Protein 4U49 (pdb70)

B-factor: mean 25.65, std 9.22, range [10.42, 62.96]

CATH classification: 2.60.40.10 (+1 more: 2.160.20.10)

InterPro domains:
  IPR004898 Pectate lyase PlyH/PlyE-like [PF03211] (116-321)
  IPR004898 Pectate lyase PlyH/PlyE-like [PTHR33407] (98-344)
  IPR011050 Pectin lyase fold/virulence factor [SSF51126] (121-302)
  IPR012334 Pectin lyase fold [G3DSA:2.160.20.10] (122-346)
  IPR013783 Immunoglobulin-like fold [G3DSA:2.60.40.10] (22-119)

Solvent-accessible surface area: 26538 Å² total; per-residue (Å²): 125,109,5,47,3,7,17,10,83,55,56,155,10,6,2,0,0,1,10,23,92,11,51,116,25,88,83,0,7,0,58,18,18,114,142,61,44,77,86,49,18,111,30,72,41,65,13,36,4,40,33,3,113,111,19,72,108,172,40,101,28,124,0,67,1,17,0,17,9,40,114,125,56,87,38,145,9,61,40,8,27,27,29,129,154,145,37,29,106,61,8,123,43,37,20,71,0,107,105,94,84,4,60,0,26,22,62,69,22,25,74,74,53,72,64,97,71,112,165,19,80,34,0,0,15,0,37,67,3,14,0,38,3,0,40,1,25,79,153,2,3,1,3,0,0,33,0,118,47,29,83,1,95,1,22,0,1,0,3,37,30,14,29,28,2,0,0,8,0,85,8,135,24,0,6,1,18,0,0,0,0,7,6,73,72,191,109,66,93,46,55,2,3,34,8,61,29,68,66,2,52,1,32,0,42,4,14,1,2,2,0,2,74,5,6,53,4,3,54,1,25,7,74,33,102,102,16,8,9,12,4,39,0,9,0,60,7,4,5,3,18,13,84,17,104,13,0,1,4,0,0,74,34,29,29,0,36,0,41,2,45,51,2,52,2,118,39,25,126,96,33,146,12,26,0,0,14,4,20,41,4,22,56,136,76,150,63,164,26,78,124,96,20,49,58,29,97,44,134,3,0,68,2,30,134,76,39,7,121,84,112,83,92,2,41,3,7,13,10,78,66,61,127,8,6,2,0,0,0,6,27,53,14,17,71,27,96,85,0,4,0,49,27,4,106,51,75,52,96,107,52,24,99,86,47,16,112,30,81,41,67,22,38,4,38,39,4,118,110,18,77,75,168,45,71,21,63,0,4,0,8,0,7,14,52,119,117,58,85,45,69,9,58,49,8,42,5,48,138,137,154,35,28,111,59,2,127,43,40,20,91,0,106,40,95,87,5,58,0,34,20,64,70,19,28,65,79,30,48,66,106,102,72,152,21,86,25,0,0,15,0,36,34,3,12,0,44,2,0,40,1,26,74,153,1,2,2,3,0,0,26,0,115,50,16,71,1,59,0,26,0,0,0,4,39,7,5,10,28,5,0,0,3,0,64,9,127,39,0,10,0,13,0,0,0,0,0,10,21,78,128,21,49,23,36,78,26,83,32,2,0,23,0,38,25,99,110,2,50,0,32,0,45,4,30,1,2,1,0,2,66,6,2,66,1,2,26,0,17,11,76,29,89,111,16,6,20,42,1,35,1,12,0,59,21,3,8,1,18,12,86,15,98,11,0,1,4,0,0,92,78,52,38,0,55,0,38,2,119,74,0,90,3,128,60,24,136,97,36,138,13,32,0,0,13,5,26,42,4,21,59,125,78,152,58,166,27,82,119,101,20,49,62,28,94,49,190,14,0,122,4,37,130,78,41,5,106,77,95

Radius of gyration: 27.12 Å; Cα contacts (8 Å, |Δi|>4): 1982; chains: 2; bounding box: 49×63×82 Å

Sequence (629 aa):
DDTMLMLLKKDNATYLSWSTDAGNVVRQDVYRSTAGSEKIAELNSSDRTFTDLTANPQSDYWYWVDTVSGNNSVLKSNAASTAPAAASPECKAGAVIKDKTVDCGGITLGLSCSGDSDKQPPVITLENATIKNLRISEKGGSDGIHCKSGNCRIENVIWEDICEDAATNLGKTMTIVGGVAHNTTNGKPDKVLQQNAKNSHTIVQGNFTLTGQHGKLWRSCGDCTNNGGPRNLTIISATVNGTIDSIAGVNRNFGDVAEIRDLRIKGYKEGKPPVCEEFNGVEKGKGKSDKYGEFWDTKNCKVSRSNVKPLDDTMLMLLKKDNATYLSWSTDAGNVVRQDVYRSTSSAQAGSEKIAELNSSDRTFTDLTANPQSDYWYWVDTVSGNNSVLKSNAASTAPAAASPECKAGAVIKDKTVDCGGITLGLSCSGDSDKQPPVITLENATIKNLRISEKGGSDGIHCKSGNCRIENVIWEDICEDAATNLGKTMTIVGGVAHNTTNGPGGKPDKVLQQNAKNSHTIVQGNFTLTGQHGKLWRSCGDCTNNGGPRNLTIISATVNGTIDSIAGVNRNFGDVAEIRDLRIKGYKEGKPPVCEEFNGVEKGKGKSDKYGEFWDTKNCKVSRSNVKPL

Secondary structure (DSSP, 8-state):
--EEEEEEEETTEEEEEEEE--SSEEEEEEEEE---EEEEEEE-SS--EEEE-SS-TTS--EEEEEEEETT--EEE---EESS-----TT--TTEEEESSEEE-TT-EE------SSSPPPPSEEEES-EEEEEEE-SS--TT-EEEEESEEEEEEEEESS-SS-SEEE-SSEEEEES-EEEE----PPPBSEE---SSEEEEEETTEEEEEE-SEEEE--SS-TT----EEEEESSEEEEEE-SEEEEEEGGGT--EEES-EEETT-BTTBS--EEEE----TTS----EEEE-SSSSSEE--GGGEE--/--EEEEEEEETTEEEEEEEE--SSEEEEEEEEESSS-GGG-EEEEEE-SS--EEEE-SS-TTS--EEEEEEEETT--EEE---EE-------TT--TTEEEESSEEE-TT-EE-----SS-SPPPPSEEEES-EEEEEEE-TT--TT-EEEEES-EEEEEEEESS-SS-SEEE-SSEEEEES-EEEE-SSSTTSS--EEEEE-STTEEEEEETTEEEEEEEEEEEEE-SS-TT----EEEEESSEEEEEEEEEEEEEEGGGT--EEES-EEETT-BTTBS--EEEE----TTS----EEEE-SSSSSEE--GGGEEE-

Foldseek 3Di:
DAKAWEWDDDPQKIKIFIDDPDPAWAKKWKWKAPVRIDTDDIDGRAAGMDIGNPDDSVDKMWMWMWTAHPVRDIHIHDIYIPDDDDFDPQQAFLGEEEDEEGERRQEEFFAAADLDQDQWGERYEYELYEYENYEYDQGGQRAAYEDQEDEYEYGAYEDPEHHNENYEYQYQEYEYAAYEYEYECDPDFFEHYHYAHANHEYEYTSAHEYEYEHEEDEEQDQEEAVGAHQYEYEYQHYEYHYAYQEYYEGEPVRQHAYAFAAYEYEPDDDVRPQYYWYWHHDYHPPDGIGTPGGDDCDSRYNHHPVNYYYD/DAKAWEWDQDPLKIKIFIDDPDPAFAKKWKWKALDQDSVRIDTDDIDGQQAGMDIGNPDDSVGKMKMWMWTQHPVRDIDIHHIYIPPPPCFDPQQAFLGEEEDEEGEGSQDEYFAAADLDQDQWGERYEYELYEYERYEYDQGGQTAAYEDQEHEYEYGAYEDNEHARENYEYNYAEYEYGAYEYEYECPGGRHGAAEHYHYEHANHEYEYTNAHEYEYEHEEHEEHDQAEAVGAYAYEYEYQHYEYHYAYQEYYEGAPVRQYAYAFAAYEYAPDDDVRPQYYWYWHHYYHPPDGTGTPGGDDCDSRYNHHPVRYYYD

Organism: Pectobacterium carotovorum (NCBI:txid554)

Structure (mmCIF, N/CA/C/O backbone):
data_4U49
#
_entry.id   4U49
#
_cell.length_a   48.600
_cell.length_b   72.000
_cell.length_c   83.700
_cell.angle_alpha   90.00
_cell.angle_beta   101.30
_cell.angle_gamma   90.00
#
_symmetry.space_group_name_H-M   'P 1 21 1'
#
loop_
_entity.id
_entity.type
_entity.pdbx_description
1 polymer 'Pectate lyase'
2 non-polymer 'CALCIUM ION'
3 water water
#
loop_
_atom_site.group_PDB
_atom_site.id
_atom_site.type_symbol
_atom_site.label_atom_id
_atom_site.label_alt_id
_atom_site.label_comp_id
_atom_site.label_asym_id
_atom_site.label_entity_id
_atom_site.label_seq_id
_atom_site.pdbx_PDB_ins_code
_atom_site.Cartn_x
_atom_site.Cartn_y
_atom_site.Cartn_z
_atom_site.occupancy
_atom_site.B_iso_or_equiv
_atom_site.auth_seq_id
_atom_site.auth_comp_id
_atom_site.auth_asym_id
_atom_site.auth_atom_id
_atom_site.pdbx_PDB_model_num
ATOM 1 N N . ASP A 1 22 ? -3.072 1.379 -13.593 1.00 31.54 22 ASP A N 1
ATOM 2 C CA . ASP A 1 22 ? -1.928 2.180 -13.173 1.00 32.53 22 ASP A CA 1
ATOM 3 C C . ASP A 1 22 ? -1.086 2.622 -14.362 1.00 31.04 22 ASP A C 1
ATOM 4 O O . ASP A 1 22 ? -1.024 1.937 -15.383 1.00 34.23 22 ASP A O 1
ATOM 9 N N . ASP A 1 23 ? -0.433 3.769 -14.220 1.00 30.79 23 ASP A N 1
ATOM 10 C CA . ASP A 1 23 ? 0.489 4.253 -15.238 1.00 26.18 23 ASP A CA 1
ATOM 11 C C . ASP A 1 23 ? 1.671 4.971 -14.600 1.00 21.86 23 ASP A C 1
ATOM 12 O O . ASP A 1 23 ? 1.545 5.596 -13.548 1.00 24.38 23 ASP A O 1
ATOM 17 N N . THR A 1 24 ? 2.823 4.867 -15.247 1.00 19.69 24 THR A N 1
ATOM 18 C CA . THR A 1 24 ? 3.981 5.660 -14.874 1.00 18.16 24 THR A CA 1
ATOM 19 C C . THR A 1 24 ? 4.328 6.562 -16.046 1.00 17.42 24 THR A C 1
ATOM 20 O O . THR A 1 24 ? 4.520 6.085 -17.165 1.00 16.68 24 THR A O 1
ATOM 24 N N . MET A 1 25 ? 4.377 7.866 -15.793 1.00 14.47 25 MET A N 1
ATOM 25 C CA . MET A 1 25 ? 4.732 8.832 -16.823 1.00 14.92 25 MET A CA 1
ATOM 26 C C . MET A 1 25 ? 6.194 9.218 -16.706 1.00 16.59 25 MET A C 1
ATOM 27 O O . MET A 1 25 ? 6.603 9.833 -15.722 1.00 16.87 25 MET A O 1
ATOM 32 N N . LEU A 1 26 ? 6.975 8.854 -17.717 1.00 16.23 26 LEU A N 1
ATOM 33 C CA . LEU A 1 26 ? 8.399 9.161 -17.751 1.00 14.03 26 LEU A CA 1
ATOM 34 C C . LEU A 1 26 ? 8.695 10.317 -18.701 1.00 16.25 26 LEU A C 1
ATOM 35 O O . LEU A 1 26 ? 8.233 10.329 -19.842 1.00 15.16 26 LEU A O 1
ATOM 40 N N . MET A 1 27 ? 9.465 11.285 -18.214 1.00 14.84 27 MET A N 1
ATOM 41 C CA . MET A 1 27 ? 9.943 12.403 -19.021 1.00 14.55 27 MET A CA 1
ATOM 42 C C . MET A 1 27 ? 11.459 12.491 -18.904 1.00 18.30 27 MET A C 1
ATOM 43 O O . MET A 1 27 ? 12.038 11.957 -17.959 1.00 16.35 27 MET A O 1
ATOM 48 N N . LEU A 1 28 ? 12.109 13.174 -19.840 1.00 15.65 28 LEU A N 1
ATOM 49 C CA . LEU A 1 28 ? 13.553 13.332 -19.733 1.00 14.65 28 LEU A CA 1
ATOM 50 C C . LEU A 1 28 ? 14.043 14.722 -20.111 1.00 15.59 28 LEU A C 1
ATOM 51 O O . LEU A 1 28 ? 13.352 15.490 -20.781 1.00 16.92 28 LEU A O 1
ATOM 56 N N . LEU A 1 29 ? 15.252 15.025 -19.660 1.00 15.48 29 LEU A N 1
ATOM 57 C CA . LEU A 1 29 ? 15.941 16.248 -20.034 1.00 16.37 29 LEU A CA 1
ATOM 58 C C . LEU A 1 29 ? 17.382 15.908 -20.383 1.00 17.51 29 LEU A C 1
ATOM 59 O O . LEU A 1 29 ? 18.156 15.501 -19.516 1.00 18.95 29 LEU A O 1
ATOM 64 N N . LYS A 1 30 ? 17.731 16.040 -21.658 1.00 17.04 30 LYS A N 1
ATOM 65 C CA . LYS A 1 30 ? 19.114 15.861 -22.082 1.00 19.16 30 LYS A CA 1
ATOM 66 C C . LYS A 1 30 ? 19.789 17.226 -22.083 1.00 22.51 30 LYS A C 1
ATOM 67 O O . LYS A 1 30 ? 19.528 18.060 -22.951 1.00 23.00 30 LYS A O 1
ATOM 73 N N . LYS A 1 31 ? 20.648 17.447 -21.095 1.00 28.38 31 LYS A N 1
ATOM 74 C CA . LYS A 1 31 ? 21.160 18.778 -20.794 1.00 28.65 31 LYS A CA 1
ATOM 75 C C . LYS A 1 31 ? 22.373 18.683 -19.877 1.00 26.34 31 LYS A C 1
ATOM 76 O O . LYS A 1 31 ? 22.484 17.741 -19.093 1.00 29.52 31 LYS A O 1
ATOM 82 N N . ASP A 1 32 ? 23.276 19.657 -19.987 1.00 30.42 32 ASP A N 1
ATOM 83 C CA . ASP A 1 32 ? 24.454 19.746 -19.126 1.00 32.35 32 ASP A CA 1
ATOM 84 C C . ASP A 1 32 ? 25.299 18.469 -19.153 1.00 30.76 32 ASP A C 1
ATOM 85 O O . ASP A 1 32 ? 25.774 18.011 -18.113 1.00 29.57 32 ASP A O 1
ATOM 90 N N . ASN A 1 33 ? 25.471 17.906 -20.349 1.00 33.12 33 ASN A N 1
ATOM 91 C CA . ASN A 1 33 ? 26.284 16.706 -20.563 1.00 31.33 33 ASN A CA 1
ATOM 92 C C . ASN A 1 33 ? 25.794 15.502 -19.764 1.00 32.53 33 ASN A C 1
ATOM 93 O O . ASN A 1 33 ? 26.590 14.730 -19.229 1.00 31.01 33 ASN A O 1
ATOM 98 N N . ALA A 1 34 ? 24.476 15.349 -19.700 1.00 31.53 34 ALA A N 1
ATOM 99 C CA . ALA A 1 34 ? 23.855 14.239 -18.991 1.00 27.46 34 ALA A CA 1
ATOM 100 C C . ALA A 1 34 ? 22.433 14.050 -19.492 1.00 21.64 34 ALA A C 1
ATOM 101 O O . ALA A 1 34 ? 21.880 14.935 -20.142 1.00 18.05 34 ALA A O 1
ATOM 103 N N . THR A 1 35 ? 21.843 12.896 -19.198 1.00 18.23 35 THR A N 1
ATOM 104 C CA . THR A 1 35 ? 20.426 12.694 -19.476 1.00 18.66 35 THR A CA 1
ATOM 105 C C . THR A 1 35 ? 19.687 12.403 -18.174 1.00 18.88 35 THR A C 1
ATOM 106 O O . THR A 1 35 ? 19.967 11.415 -17.493 1.00 19.50 35 THR A O 1
ATOM 110 N N . TYR A 1 36 ? 18.760 13.288 -17.824 1.00 16.06 36 TYR A N 1
ATOM 111 C CA . TYR A 1 36 ? 18.008 13.163 -16.585 1.00 14.63 36 TYR A CA 1
ATOM 112 C C . TYR A 1 36 ? 16.653 12.533 -16.835 1.00 18.65 36 TYR A C 1
ATOM 113 O O . TYR A 1 36 ? 15.907 12.972 -17.708 1.00 18.36 36 TYR A O 1
ATOM 122 N N . LEU A 1 37 ? 16.350 11.494 -16.068 1.00 13.38 37 LEU A N 1
ATOM 123 C CA . LEU A 1 37 ? 15.042 10.857 -16.115 1.00 14.42 37 LEU A CA 1
ATOM 124 C C . LEU A 1 37 ? 14.222 11.334 -14.928 1.00 11.33 37 LEU A C 1
ATOM 125 O O . LEU A 1 37 ? 14.746 11.489 -13.833 1.00 13.55 37 LEU A O 1
ATOM 130 N N . SER A 1 38 ? 12.938 11.578 -15.150 1.00 12.76 38 SER A N 1
ATOM 131 C CA . SER A 1 38 ? 12.043 11.950 -14.067 1.00 12.34 38 SER A CA 1
ATOM 132 C C . SER A 1 38 ? 10.677 11.347 -14.340 1.00 14.12 38 SER A C 1
ATOM 133 O O . SER A 1 38 ? 10.215 11.341 -15.481 1.00 14.14 38 SER A O 1
ATOM 136 N N . TRP A 1 39 ? 10.024 10.833 -13.306 1.00 11.36 39 TRP A N 1
ATOM 137 C CA . TRP A 1 39 ? 8.741 10.183 -13.526 1.00 13.29 39 TRP A CA 1
ATOM 138 C C . TRP A 1 39 ? 7.781 10.318 -12.358 1.00 15.11 39 TRP A C 1
ATOM 139 O O . TRP A 1 39 ? 8.181 10.604 -11.233 1.00 13.14 39 TRP A O 1
ATOM 150 N N . SER A 1 40 ? 6.501 10.128 -12.649 1.00 15.94 40 SER A N 1
ATOM 151 C CA . SER A 1 40 ? 5.491 10.010 -11.614 1.00 13.71 40 SER A CA 1
ATOM 152 C C . SER A 1 40 ? 4.771 8.688 -11.801 1.00 18.09 40 SER A C 1
ATOM 153 O O . SER A 1 40 ? 4.546 8.249 -12.928 1.00 14.17 40 SER A O 1
ATOM 156 N N . THR A 1 41 ? 4.413 8.050 -10.695 1.00 18.65 41 THR A N 1
ATOM 157 C CA . THR A 1 41 ? 3.676 6.801 -10.760 1.00 21.49 41 THR A CA 1
ATOM 158 C C . THR A 1 41 ? 2.562 6.810 -9.717 1.00 22.49 41 THR A C 1
ATOM 159 O O . THR A 1 41 ? 2.680 7.454 -8.673 1.00 24.36 41 THR A O 1
ATOM 163 N N . ASP A 1 42 ? 1.469 6.120 -10.014 1.00 30.09 42 ASP A N 1
ATOM 164 C CA . ASP A 1 42 ? 0.388 5.986 -9.047 1.00 29.45 42 ASP A CA 1
ATOM 165 C C . ASP A 1 42 ? 0.252 4.535 -8.616 1.00 29.83 42 ASP A C 1
ATOM 166 O O . ASP A 1 42 ? -0.675 4.178 -7.890 1.00 34.27 42 ASP A O 1
ATOM 171 N N . ALA A 1 43 ? 1.180 3.702 -9.078 1.00 28.42 43 ALA A N 1
ATOM 172 C CA . ALA A 1 43 ? 1.261 2.324 -8.617 1.00 30.88 43 ALA A CA 1
ATOM 173 C C . ALA A 1 43 ? 1.531 2.331 -7.121 1.00 33.35 43 ALA A C 1
ATOM 174 O O . ALA A 1 43 ? 2.475 2.969 -6.655 1.00 35.10 43 ALA A O 1
ATOM 176 N N . GLY A 1 44 ? 0.686 1.645 -6.364 1.00 39.41 44 GLY A N 1
ATOM 177 C CA . GLY A 1 44 ? 0.829 1.632 -4.924 1.00 34.99 44 GLY A CA 1
ATOM 178 C C . GLY A 1 44 ? 1.775 0.543 -4.470 1.00 29.88 44 GLY A C 1
ATOM 179 O O . GLY A 1 44 ? 1.996 -0.432 -5.193 1.00 31.39 44 GLY A O 1
ATOM 180 N N . ASN A 1 45 ? 2.352 0.729 -3.285 1.00 25.49 45 ASN A N 1
ATOM 181 C CA . ASN A 1 45 ? 3.076 -0.335 -2.602 1.00 26.37 45 ASN A CA 1
ATOM 182 C C . ASN A 1 45 ? 4.321 -0.797 -3.363 1.00 25.42 45 ASN A C 1
ATOM 183 O O . ASN A 1 45 ? 4.571 -1.992 -3.490 1.00 22.90 45 ASN A O 1
ATOM 188 N N . VAL A 1 46 ? 5.105 0.150 -3.871 1.00 22.83 46 VAL A N 1
ATOM 189 C CA . VAL A 1 46 ? 6.259 -0.208 -4.688 1.00 22.98 46 VAL A CA 1
ATOM 190 C C . VAL A 1 46 ? 7.457 -0.586 -3.810 1.00 22.61 46 VAL A C 1
ATOM 191 O O . VAL A 1 46 ? 7.651 -0.038 -2.721 1.00 23.73 46 VAL A O 1
ATOM 195 N N . VAL A 1 47 ? 8.246 -1.547 -4.277 1.00 19.65 47 VAL A N 1
ATOM 196 C CA . VAL A 1 47 ? 9.390 -2.023 -3.508 1.00 20.69 47 VAL A CA 1
ATOM 197 C C . VAL A 1 47 ? 10.701 -1.874 -4.273 1.00 21.81 47 VAL A C 1
ATOM 198 O O . VAL A 1 47 ? 11.774 -1.860 -3.673 1.00 23.51 47 VAL A O 1
ATOM 202 N N . ARG A 1 48 ? 10.614 -1.758 -5.595 1.00 19.91 48 ARG A N 1
ATOM 203 C CA . ARG A 1 48 ? 11.803 -1.606 -6.425 1.00 20.60 48 ARG A CA 1
ATOM 204 C C . ARG A 1 48 ? 11.465 -0.924 -7.749 1.00 17.75 48 ARG A C 1
ATOM 205 O O . ARG A 1 48 ? 10.331 -0.994 -8.219 1.00 17.18 48 ARG A O 1
ATOM 213 N N . GLN A 1 49 ? 12.453 -0.259 -8.339 1.00 15.95 49 GLN A N 1
ATOM 214 C CA . GLN A 1 49 ? 12.289 0.360 -9.649 1.00 15.97 49 GLN A CA 1
ATOM 215 C C . GLN A 1 49 ? 13.494 0.058 -10.540 1.00 20.22 49 GLN A C 1
ATOM 216 O O . GLN A 1 49 ? 14.636 0.087 -10.080 1.00 22.61 49 GLN A O 1
ATOM 222 N N . ASP A 1 50 ? 13.239 -0.233 -11.813 1.00 15.24 50 ASP A N 1
ATOM 223 C CA . ASP A 1 50 ? 14.310 -0.577 -12.750 1.00 17.21 50 ASP A CA 1
ATOM 224 C C . ASP A 1 50 ? 14.370 0.412 -13.909 1.00 19.09 50 ASP A C 1
ATOM 225 O O . ASP A 1 50 ? 13.338 0.804 -14.448 1.00 20.06 50 ASP A O 1
ATOM 230 N N . VAL A 1 51 ? 15.581 0.799 -14.294 1.00 17.25 51 VAL A N 1
ATOM 231 C CA . VAL A 1 51 ? 15.779 1.736 -15.396 1.00 15.54 51 VAL A CA 1
ATOM 232 C C . VAL A 1 51 ? 16.326 1.033 -16.638 1.00 17.41 51 VAL A C 1
ATOM 233 O O . VAL A 1 51 ? 17.337 0.331 -16.568 1.00 15.06 51 VAL A O 1
ATOM 237 N N . TYR A 1 52 ? 15.660 1.237 -17.773 1.00 15.33 52 TYR A N 1
ATOM 238 C CA . TYR A 1 52 ? 16.070 0.622 -19.033 1.00 17.36 52 TYR A CA 1
ATOM 239 C C . TYR A 1 52 ? 16.430 1.664 -20.084 1.00 15.88 52 TYR A C 1
ATOM 240 O O . TYR A 1 52 ? 15.837 2.739 -20.141 1.00 14.11 52 TYR A O 1
ATOM 249 N N . ARG A 1 53 ? 17.413 1.328 -20.912 1.00 19.19 53 ARG A N 1
ATOM 250 C CA . ARG A 1 53 ? 17.859 2.199 -21.988 1.00 16.90 53 ARG A CA 1
ATOM 251 C C . ARG A 1 53 ? 18.024 1.395 -23.276 1.00 22.03 53 ARG A C 1
ATOM 252 O O . ARG A 1 53 ? 18.544 0.282 -23.252 1.00 20.72 53 ARG A O 1
ATOM 260 N N . SER A 1 54 ? 17.576 1.955 -24.396 1.00 20.46 54 SER A N 1
ATOM 261 C CA . SER A 1 54 ? 17.739 1.302 -25.697 1.00 24.27 54 SER A CA 1
ATOM 262 C C . SER A 1 54 ? 19.219 1.102 -26.037 1.00 30.62 54 SER A C 1
ATOM 263 O O . SER A 1 54 ? 20.074 1.794 -25.487 1.00 30.85 54 SER A O 1
ATOM 266 N N . THR A 1 55 ? 19.521 0.156 -26.927 1.00 36.94 55 THR A N 1
ATOM 267 C CA . THR A 1 55 ? 20.894 -0.042 -27.399 1.00 40.66 55 THR A CA 1
ATOM 268 C C . THR A 1 55 ? 21.042 0.295 -28.879 1.00 44.35 55 THR A C 1
ATOM 269 O O . THR A 1 55 ? 21.859 -0.306 -29.574 1.00 43.66 55 THR A O 1
ATOM 273 N N . ALA A 1 60 ? 16.910 -7.829 -26.615 1.00 44.90 60 ALA A N 1
ATOM 274 C CA . ALA A 1 60 ? 18.069 -7.079 -27.098 1.00 42.93 60 ALA A CA 1
ATOM 275 C C . ALA A 1 60 ? 17.692 -5.696 -27.622 1.00 42.76 60 ALA A C 1
ATOM 276 O O . ALA A 1 60 ? 18.518 -5.020 -28.245 1.00 48.22 60 ALA A O 1
ATOM 278 N N . GLY A 1 61 ? 16.459 -5.269 -27.367 1.00 41.62 61 GLY A N 1
ATOM 279 C CA . GLY A 1 61 ? 16.024 -3.935 -27.747 1.00 36.16 61 GLY A CA 1
ATOM 280 C C . GLY A 1 61 ? 16.303 -2.868 -26.702 1.00 36.01 61 GLY A C 1
ATOM 281 O O . GLY A 1 61 ? 16.368 -1.678 -27.014 1.00 35.69 61 GLY A O 1
ATOM 282 N N . SER A 1 62 ? 16.638 -3.300 -25.493 1.00 32.45 62 SER A N 1
ATOM 283 C CA . SER A 1 62 ? 16.988 -2.370 -24.424 1.00 26.11 62 SER A CA 1
ATOM 284 C C . SER A 1 62 ? 17.817 -3.114 -23.381 1.00 29.06 62 SER A C 1
ATOM 285 O O . SER A 1 62 ? 17.896 -4.344 -23.400 1.00 28.14 62 SER A O 1
ATOM 288 N N . GLU A 1 63 ? 18.477 -2.368 -22.504 1.00 23.86 63 GLU A N 1
ATOM 289 C CA . GLU A 1 63 ? 19.246 -2.981 -21.423 1.00 22.59 63 GLU A CA 1
ATOM 290 C C . GLU A 1 63 ? 18.958 -2.273 -20.109 1.00 22.40 63 GLU A C 1
ATOM 291 O O . GLU A 1 63 ? 18.737 -1.066 -20.081 1.00 20.26 63 GLU A O 1
ATOM 297 N N . LYS A 1 64 ? 18.940 -3.038 -19.023 1.00 19.55 64 LYS A N 1
ATOM 298 C CA . LYS A 1 64 ? 18.757 -2.482 -17.686 1.00 19.68 64 LYS A CA 1
ATOM 299 C C . LYS A 1 64 ? 20.046 -1.801 -17.232 1.00 17.86 64 LYS A C 1
ATOM 300 O O . LYS A 1 64 ? 21.087 -2.446 -17.136 1.00 19.62 64 LYS A O 1
ATOM 306 N N . ILE A 1 65 ? 19.983 -0.497 -16.968 1.00 16.85 65 ILE A N 1
ATOM 307 C CA . ILE A 1 65 ? 21.185 0.243 -16.595 1.00 16.45 65 ILE A CA 1
ATOM 308 C C . ILE A 1 65 ? 21.200 0.650 -15.126 1.00 17.06 65 ILE A C 1
ATOM 309 O O . ILE A 1 65 ? 22.197 1.189 -14.648 1.00 16.97 65 ILE A O 1
ATOM 314 N N . ALA A 1 66 ? 20.107 0.387 -14.410 1.00 15.18 66 ALA A N 1
ATOM 315 C CA . ALA A 1 66 ? 20.038 0.739 -12.992 1.00 15.74 66 ALA A CA 1
ATOM 316 C C . ALA A 1 66 ? 18.908 0.035 -12.251 1.00 15.87 66 ALA A C 1
ATOM 317 O O . ALA A 1 66 ? 17.830 -0.205 -12.798 1.00 15.02 66 ALA A O 1
ATOM 319 N N . GLU A 1 67 ? 19.176 -0.287 -10.992 1.00 14.91 67 GLU A N 1
ATOM 320 C CA . GLU A 1 67 ? 18.178 -0.831 -10.087 1.00 15.59 67 GLU A CA 1
ATOM 321 C C . GLU A 1 67 ? 18.068 0.122 -8.904 1.00 16.35 67 GLU A C 1
ATOM 322 O O . GLU A 1 67 ? 19.066 0.402 -8.240 1.00 15.94 67 GLU A O 1
ATOM 328 N N . LEU A 1 68 ? 16.864 0.630 -8.653 1.00 14.54 68 LEU A N 1
ATOM 329 C CA . LEU A 1 68 ? 16.682 1.732 -7.710 1.00 16.30 68 LEU A CA 1
ATOM 330 C C . LEU A 1 68 ? 15.829 1.370 -6.500 1.00 18.00 68 LEU A C 1
ATOM 331 O O . LEU A 1 68 ? 15.139 0.348 -6.489 1.00 18.25 68 LEU A O 1
ATOM 336 N N . ASN A 1 69 ? 15.867 2.228 -5.484 1.00 17.67 69 ASN A N 1
ATOM 337 C CA . ASN A 1 69 ? 14.988 2.070 -4.334 1.00 19.23 69 ASN A CA 1
ATOM 338 C C . ASN A 1 69 ? 13.534 2.313 -4.726 1.00 17.77 69 ASN A C 1
ATOM 339 O O . ASN A 1 69 ? 13.217 2.505 -5.901 1.00 17.42 69 ASN A O 1
ATOM 344 N N . SER A 1 70 ? 12.654 2.325 -3.734 1.00 17.11 70 SER A N 1
ATOM 345 C CA . SER A 1 70 ? 11.226 2.437 -3.994 1.00 17.00 70 SER A CA 1
ATOM 346 C C . SER A 1 70 ? 10.759 3.888 -4.100 1.00 15.79 70 SER A C 1
ATOM 347 O O . SER A 1 70 ? 9.671 4.157 -4.603 1.00 19.21 70 SER A O 1
ATOM 350 N N . SER A 1 71 ? 11.579 4.824 -3.638 1.00 16.58 71 SER A N 1
ATOM 351 C CA . SER A 1 71 ? 11.105 6.195 -3.452 1.00 17.83 71 SER A CA 1
ATOM 352 C C . SER A 1 71 ? 11.642 7.221 -4.460 1.00 16.89 71 SER A C 1
ATOM 353 O O . SER A 1 71 ? 11.036 8.279 -4.642 1.00 16.00 71 SER A O 1
ATOM 356 N N . ASP A 1 72 ? 12.771 6.925 -5.097 1.00 14.71 72 ASP A N 1
ATOM 357 C CA . ASP A 1 72 ? 13.329 7.827 -6.107 1.00 15.58 72 ASP A CA 1
ATOM 358 C C . ASP A 1 72 ? 12.357 8.013 -7.268 1.00 14.63 72 ASP A C 1
ATOM 359 O O . ASP A 1 72 ? 11.703 7.063 -7.694 1.00 13.68 72 ASP A O 1
ATOM 364 N N . ARG A 1 73 ? 12.258 9.238 -7.775 1.00 13.24 73 ARG A N 1
ATOM 365 C CA . ARG A 1 73 ? 11.436 9.501 -8.952 1.00 11.98 73 ARG A CA 1
ATOM 366 C C . ARG A 1 73 ? 12.261 10.184 -10.038 1.00 12.88 73 ARG A C 1
ATOM 367 O O . ARG A 1 73 ? 11.713 10.754 -10.983 1.00 11.87 73 ARG A O 1
ATOM 375 N N . THR A 1 74 ? 13.583 10.133 -9.884 1.00 12.11 74 THR A N 1
ATOM 376 C CA . THR A 1 74 ? 14.508 10.604 -10.908 1.00 11.78 74 THR A CA 1
ATOM 377 C C . THR A 1 74 ? 15.697 9.664 -11.054 1.00 13.98 74 THR A C 1
ATOM 378 O O . THR A 1 74 ? 15.960 8.841 -10.180 1.00 13.61 74 THR A O 1
ATOM 382 N N . PHE A 1 75 ? 16.416 9.803 -12.162 1.00 12.11 75 PHE A N 1
ATOM 383 C CA . PHE A 1 75 ? 17.673 9.096 -12.365 1.00 13.48 75 PHE A CA 1
ATOM 384 C C . PHE A 1 75 ? 18.570 9.899 -13.293 1.00 15.46 75 PHE A C 1
ATOM 385 O O . PHE A 1 75 ? 18.099 10.481 -14.269 1.00 15.77 75 PHE A O 1
ATOM 393 N N . THR A 1 76 ? 19.864 9.924 -12.989 1.00 16.16 76 THR A N 1
ATOM 394 C CA . THR A 1 76 ? 20.830 10.627 -13.825 1.00 18.33 76 THR A CA 1
ATOM 395 C C . THR A 1 76 ? 21.695 9.639 -14.600 1.00 17.45 76 THR A C 1
ATOM 396 O O . THR A 1 76 ? 22.433 8.855 -14.008 1.00 18.03 76 THR A O 1
ATOM 400 N N . ASP A 1 77 ? 21.603 9.682 -15.925 1.00 16.99 77 ASP A N 1
ATOM 401 C CA . ASP A 1 77 ? 22.394 8.803 -16.778 1.00 19.85 77 ASP A CA 1
ATOM 402 C C . ASP A 1 77 ? 23.637 9.527 -17.282 1.00 20.95 77 ASP A C 1
ATOM 403 O O . ASP A 1 77 ? 23.542 10.470 -18.067 1.00 19.46 77 ASP A O 1
ATOM 408 N N . LEU A 1 78 ? 24.801 9.073 -16.827 1.00 22.08 78 LEU A N 1
ATOM 409 C CA . LEU A 1 78 ? 26.070 9.679 -17.217 1.00 24.48 78 LEU A CA 1
ATOM 410 C C . LEU A 1 78 ? 26.868 8.795 -18.175 1.00 27.08 78 LEU A C 1
ATOM 411 O O . LEU A 1 78 ? 27.974 9.150 -18.575 1.00 31.03 78 LEU A O 1
ATOM 416 N N . THR A 1 79 ? 26.304 7.650 -18.550 1.00 24.66 79 THR A N 1
ATOM 417 C CA . THR A 1 79 ? 27.040 6.673 -19.349 1.00 26.98 79 THR A CA 1
ATOM 418 C C . THR A 1 79 ? 26.582 6.612 -20.807 1.00 30.09 79 THR A C 1
ATOM 419 O O . THR A 1 79 ? 27.157 5.877 -21.612 1.00 27.76 79 THR A O 1
ATOM 423 N N . ALA A 1 80 ? 25.550 7.375 -21.145 1.00 26.03 80 ALA A N 1
ATOM 424 C CA . ALA A 1 80 ? 25.007 7.355 -22.499 1.00 26.15 80 ALA A CA 1
ATOM 425 C C . ALA A 1 80 ? 25.920 8.083 -23.482 1.00 27.10 80 ALA A C 1
ATOM 426 O O . ALA A 1 80 ? 26.581 9.054 -23.121 1.00 25.05 80 ALA A O 1
ATOM 428 N N . ASN A 1 81 ? 25.949 7.606 -24.724 1.00 26.67 81 ASN A N 1
ATOM 429 C CA . ASN A 1 81 ? 26.694 8.272 -25.791 1.00 27.27 81 ASN A CA 1
ATOM 430 C C . ASN A 1 81 ? 26.045 9.611 -26.137 1.00 25.68 81 ASN A C 1
ATOM 431 O O . ASN A 1 81 ? 24.902 9.650 -26.590 1.00 23.45 81 ASN A O 1
ATOM 436 N N . PRO A 1 82 ? 26.779 10.715 -25.922 1.00 26.63 82 PRO A N 1
ATOM 437 C CA . PRO A 1 82 ? 26.277 12.075 -26.155 1.00 24.78 82 PRO A CA 1
ATOM 438 C C . PRO A 1 82 ? 25.765 12.310 -27.578 1.00 25.77 82 PRO A C 1
ATOM 439 O O . PRO A 1 82 ? 24.842 13.100 -27.769 1.00 25.25 82 PRO A O 1
ATOM 443 N N . GLN A 1 83 ? 26.355 11.630 -28.559 1.00 26.25 83 GLN A N 1
ATOM 444 C CA . GLN A 1 83 ? 25.988 11.834 -29.958 1.00 25.19 83 GLN A CA 1
ATOM 445 C C . GLN A 1 83 ? 24.749 11.041 -30.369 1.00 27.28 83 GLN A C 1
ATOM 446 O O . GLN A 1 83 ? 24.137 11.324 -31.397 1.00 30.80 83 GLN A O 1
ATOM 452 N N . SER A 1 84 ? 24.382 10.049 -29.566 1.00 24.63 84 SER A N 1
ATOM 453 C CA . SER A 1 84 ? 23.284 9.157 -29.922 1.00 24.35 84 SER A CA 1
ATOM 454 C C . SER A 1 84 ? 21.949 9.621 -29.348 1.00 24.86 84 SER A C 1
ATOM 455 O O . SER A 1 84 ? 21.906 10.320 -28.333 1.00 21.02 84 SER A O 1
ATOM 458 N N . ASP A 1 85 ? 20.865 9.229 -30.012 1.00 24.31 85 ASP A N 1
ATOM 459 C CA . ASP A 1 85 ? 19.522 9.393 -29.469 1.00 24.60 85 ASP A CA 1
ATOM 460 C C . ASP A 1 85 ? 19.132 8.107 -28.748 1.00 25.71 85 ASP A C 1
ATOM 461 O O . ASP A 1 85 ? 19.448 7.013 -29.214 1.00 26.42 85 ASP A O 1
ATOM 466 N N . TYR A 1 86 ? 18.445 8.234 -27.618 1.00 22.19 86 TYR A N 1
ATOM 467 C CA . TYR A 1 86 ? 18.084 7.065 -26.824 1.00 22.23 86 TYR A CA 1
ATOM 468 C C . TYR A 1 86 ? 16.601 7.013 -26.483 1.00 20.05 86 TYR A C 1
ATOM 469 O O . TYR A 1 86 ? 15.911 8.032 -26.477 1.00 17.91 86 TYR A O 1
ATOM 478 N N . TRP A 1 87 ? 16.122 5.808 -26.206 1.00 18.76 87 TRP A N 1
ATOM 479 C CA . TRP A 1 87 ? 14.814 5.620 -25.604 1.00 17.70 87 TRP A CA 1
ATOM 480 C C . TRP A 1 87 ? 15.022 5.090 -24.190 1.00 18.70 87 TRP A C 1
ATOM 481 O O . TRP A 1 87 ? 15.973 4.353 -23.934 1.00 19.31 87 TRP A O 1
ATOM 492 N N . TYR A 1 88 ? 14.144 5.479 -23.272 1.00 14.19 88 TYR A N 1
ATOM 493 C CA . TYR A 1 88 ? 14.245 5.042 -21.884 1.00 15.83 88 TYR A CA 1
ATOM 494 C C . TYR A 1 88 ? 12.914 4.498 -21.379 1.00 15.84 88 TYR A C 1
ATOM 495 O O . TYR A 1 88 ? 11.851 4.897 -21.855 1.00 17.74 88 TYR A O 1
ATOM 504 N N . TRP A 1 89 ? 12.991 3.587 -20.412 1.00 14.17 89 TRP A N 1
ATOM 505 C CA . TRP A 1 89 ? 11.828 3.090 -19.680 1.00 16.55 89 TRP A CA 1
ATOM 506 C C . TRP A 1 89 ? 12.159 2.981 -18.199 1.00 14.31 89 TRP A C 1
ATOM 507 O O . TRP A 1 89 ? 13.304 2.710 -17.842 1.00 16.26 89 TRP A O 1
ATOM 518 N N . VAL A 1 90 ? 11.165 3.175 -17.337 1.00 13.79 90 VAL A N 1
ATOM 519 C CA . VAL A 1 90 ? 11.306 2.765 -15.942 1.00 15.19 90 VAL A CA 1
ATOM 520 C C . VAL A 1 90 ? 10.230 1.730 -15.602 1.00 19.32 90 VAL A C 1
ATOM 521 O O . VAL A 1 90 ? 9.066 1.867 -15.988 1.00 19.24 90 VAL A O 1
ATOM 525 N N . ASP A 1 91 ? 10.641 0.674 -14.910 1.00 16.75 91 ASP A N 1
ATOM 526 C CA . ASP A 1 91 ? 9.720 -0.354 -14.444 1.00 21.74 91 ASP A CA 1
ATOM 527 C C . ASP A 1 91 ? 9.588 -0.238 -12.937 1.00 23.94 91 ASP A C 1
ATOM 528 O O . ASP A 1 91 ? 10.590 -0.118 -12.239 1.00 24.23 91 ASP A O 1
ATOM 533 N N . THR A 1 92 ? 8.361 -0.259 -12.430 1.00 19.29 92 THR A N 1
ATOM 534 C CA . THR A 1 92 ? 8.168 -0.295 -10.987 1.00 20.31 92 THR A CA 1
ATOM 535 C C . THR A 1 92 ? 7.700 -1.678 -10.564 1.00 26.30 92 THR A C 1
ATOM 536 O O . THR A 1 92 ? 6.863 -2.292 -11.225 1.00 26.65 92 THR A O 1
ATOM 540 N N . VAL A 1 93 ? 8.258 -2.169 -9.465 1.00 21.71 93 VAL A N 1
ATOM 541 C CA . VAL A 1 93 ? 7.866 -3.463 -8.926 1.00 23.55 93 VAL A CA 1
ATOM 542 C C . VAL A 1 93 ? 7.131 -3.255 -7.607 1.00 24.55 93 VAL A C 1
ATOM 543 O O . VAL A 1 93 ? 7.645 -2.604 -6.697 1.00 22.24 93 VAL A O 1
ATOM 547 N N . SER A 1 94 ? 5.919 -3.793 -7.518 1.00 19.72 94 SER A N 1
ATOM 548 C CA . SER A 1 94 ? 5.088 -3.616 -6.334 1.00 21.43 94 SER A CA 1
ATOM 549 C C . SER A 1 94 ? 5.122 -4.854 -5.448 1.00 22.17 94 SER A C 1
ATOM 550 O O . SER A 1 94 ? 5.663 -5.889 -5.834 1.00 20.99 94 SER A O 1
ATOM 553 N N . GLY A 1 95 ? 4.532 -4.742 -4.262 1.00 21.92 95 GLY A N 1
ATOM 554 C CA . GLY A 1 95 ? 4.529 -5.831 -3.300 1.00 25.31 95 GLY A CA 1
ATOM 555 C C . GLY A 1 95 ? 3.759 -7.057 -3.749 1.00 24.24 95 GLY A C 1
ATOM 556 O O . GLY A 1 95 ? 4.031 -8.168 -3.296 1.00 23.65 95 GLY A O 1
ATOM 557 N N . ASN A 1 96 ? 2.793 -6.859 -4.640 1.00 21.67 96 ASN A N 1
ATOM 558 C CA . ASN A 1 96 ? 2.043 -7.976 -5.204 1.00 22.39 96 ASN A CA 1
ATOM 559 C C . ASN A 1 96 ? 2.783 -8.600 -6.384 1.00 24.43 96 ASN A C 1
ATOM 560 O O . ASN A 1 96 ? 2.207 -9.381 -7.142 1.00 25.33 96 ASN A O 1
ATOM 565 N N . ASN A 1 97 ? 4.054 -8.222 -6.524 1.00 21.82 97 ASN A N 1
ATOM 566 C CA . ASN A 1 97 ? 4.965 -8.711 -7.564 1.00 23.27 97 ASN A CA 1
ATOM 567 C C . ASN A 1 97 ? 4.640 -8.216 -8.976 1.00 21.92 97 ASN A C 1
ATOM 568 O O . ASN A 1 97 ? 5.301 -8.606 -9.939 1.00 22.83 97 ASN A O 1
ATOM 573 N N . SER A 1 98 ? 3.635 -7.357 -9.102 1.00 19.57 98 SER A N 1
ATOM 574 C CA . SER A 1 98 ? 3.276 -6.815 -10.407 1.00 20.59 98 SER A CA 1
ATOM 575 C C . SER A 1 98 ? 4.330 -5.820 -10.880 1.00 24.10 98 SER A C 1
ATOM 576 O O . SER A 1 98 ? 4.826 -5.007 -10.099 1.00 22.39 98 SER A O 1
ATOM 579 N N . VAL A 1 99 ? 4.672 -5.894 -12.161 1.00 19.23 99 VAL A N 1
ATOM 580 C CA . VAL A 1 99 ? 5.649 -4.980 -12.739 1.00 21.25 99 VAL A CA 1
ATOM 581 C C . VAL A 1 99 ? 4.965 -4.051 -13.726 1.00 23.12 99 VAL A C 1
ATOM 582 O O . VAL A 1 99 ? 4.327 -4.500 -14.678 1.00 21.51 99 VAL A O 1
ATOM 586 N N . LEU A 1 100 ? 5.091 -2.753 -13.481 1.00 19.78 100 LEU A N 1
ATOM 587 C CA . LEU A 1 100 ? 4.470 -1.743 -14.324 1.00 20.59 100 LEU A CA 1
ATOM 588 C C . LEU A 1 100 ? 5.524 -1.004 -15.136 1.00 21.27 100 LEU A C 1
ATOM 589 O O . LEU A 1 100 ? 6.448 -0.417 -14.575 1.00 20.07 100 LEU A O 1
ATOM 594 N N . LYS A 1 101 ? 5.383 -1.044 -16.456 1.00 21.59 101 LYS A N 1
ATOM 595 C CA . LYS A 1 101 ? 6.311 -0.355 -17.344 1.00 19.01 101 LYS A CA 1
ATOM 596 C C . LYS A 1 101 ? 5.809 1.041 -17.686 1.00 19.90 101 LYS A C 1
ATOM 597 O O . LYS A 1 101 ? 4.624 1.239 -17.959 1.00 18.23 101 LYS A O 1
ATOM 603 N N . SER A 1 102 ? 6.716 2.011 -17.671 1.00 16.18 102 SER A N 1
ATOM 604 C CA . SER A 1 102 ? 6.373 3.370 -18.065 1.00 17.08 102 SER A CA 1
ATOM 605 C C . SER A 1 102 ? 6.207 3.468 -19.575 1.00 16.97 102 SER A C 1
ATOM 606 O O . SER A 1 102 ? 6.461 2.510 -20.302 1.00 15.44 102 SER A O 1
ATOM 609 N N . ASN A 1 103 ? 5.790 4.640 -20.040 1.00 17.33 103 ASN A N 1
ATOM 610 C CA . ASN A 1 103 ? 5.900 4.970 -21.451 1.00 16.70 103 ASN A CA 1
ATOM 611 C C . ASN A 1 103 ? 7.366 4.977 -21.852 1.00 17.35 103 ASN A C 1
ATOM 612 O O . ASN A 1 103 ? 8.245 5.178 -21.010 1.00 15.19 103 ASN A O 1
ATOM 617 N N . ALA A 1 104 ? 7.632 4.753 -23.132 1.00 13.71 104 ALA A N 1
ATOM 618 C CA . ALA A 1 104 ? 8.968 4.970 -23.663 1.00 19.53 104 ALA A CA 1
ATOM 619 C C . ALA A 1 104 ? 9.204 6.470 -23.776 1.00 19.03 104 ALA A C 1
ATOM 620 O O . ALA A 1 104 ? 8.342 7.205 -24.255 1.00 20.06 104 ALA A O 1
ATOM 622 N N . ALA A 1 105 ? 10.360 6.926 -23.310 1.00 16.42 105 ALA A N 1
ATOM 623 C CA . ALA A 1 105 ? 10.727 8.331 -23.418 1.00 21.33 105 ALA A CA 1
ATOM 624 C C . ALA A 1 105 ? 11.944 8.464 -24.318 1.00 19.18 105 ALA A C 1
ATOM 625 O O . ALA A 1 105 ? 12.931 7.754 -24.140 1.00 19.64 105 ALA A O 1
ATOM 627 N N . SER A 1 106 ? 11.865 9.371 -25.287 1.00 21.65 106 SER A N 1
ATOM 628 C CA . SER A 1 106 ? 12.943 9.561 -26.253 1.00 21.20 106 SER A CA 1
ATOM 629 C C . SER A 1 106 ? 13.685 10.872 -26.034 1.00 21.66 106 SER A C 1
ATOM 630 O O . SER A 1 106 ? 13.079 11.893 -25.705 1.00 19.84 106 SER A O 1
ATOM 633 N N . THR A 1 107 ? 15.000 10.839 -26.225 1.00 17.30 107 THR A N 1
ATOM 634 C CA . THR A 1 107 ? 15.817 12.048 -26.163 1.00 20.52 107 THR A CA 1
ATOM 635 C C . THR A 1 107 ? 15.619 12.883 -27.422 1.00 23.75 107 THR A C 1
ATOM 636 O O . THR A 1 107 ? 15.919 14.077 -27.448 1.00 29.70 107 THR A O 1
ATOM 640 N N . ALA A 1 108 ? 15.118 12.236 -28.468 1.00 23.37 108 ALA A N 1
ATOM 641 C CA . ALA A 1 108 ? 14.792 12.910 -29.716 1.00 28.72 108 ALA A CA 1
ATOM 642 C C . ALA A 1 108 ? 13.296 13.209 -29.760 1.00 30.02 108 ALA A C 1
ATOM 643 O O . ALA A 1 108 ? 12.505 12.521 -29.119 1.00 35.07 108 ALA A O 1
ATOM 645 N N . PRO A 1 109 ? 12.900 14.247 -30.508 1.00 40.69 109 PRO A N 1
ATOM 646 C CA . PRO A 1 109 ? 11.472 14.579 -30.581 1.00 42.55 109 PRO A CA 1
ATOM 647 C C . PRO A 1 109 ? 10.668 13.542 -31.358 1.00 43.38 109 PRO A C 1
ATOM 648 O O . PRO A 1 109 ? 11.246 12.691 -32.037 1.00 39.94 109 PRO A O 1
ATOM 652 N N . ALA A 1 110 ? 9.345 13.620 -31.250 1.00 49.61 110 ALA A N 1
ATOM 653 C CA . ALA A 1 110 ? 8.457 12.676 -31.919 1.00 48.57 110 ALA A CA 1
ATOM 654 C C . ALA A 1 110 ? 8.382 12.950 -33.416 1.00 50.67 110 ALA A C 1
ATOM 655 O O . ALA A 1 110 ? 8.329 14.103 -33.843 1.00 50.67 110 ALA A O 1
ATOM 657 N N . ALA A 1 119 ? -4.273 13.872 -24.155 1.00 50.27 119 ALA A N 1
ATOM 658 C CA . ALA A 1 119 ? -3.807 13.175 -22.959 1.00 46.73 119 ALA A CA 1
ATOM 659 C C . ALA A 1 119 ? -3.713 14.141 -21.774 1.00 44.39 119 ALA A C 1
ATOM 660 O O . ALA A 1 119 ? -3.925 13.757 -20.625 1.00 46.80 119 ALA A O 1
ATOM 662 N N . ALA A 1 120 ? -3.420 15.405 -22.060 1.00 42.88 120 ALA A N 1
ATOM 663 C CA . ALA A 1 120 ? -3.261 16.405 -21.006 1.00 37.70 120 ALA A CA 1
ATOM 664 C C . ALA A 1 120 ? -4.622 16.883 -20.534 1.00 40.42 120 ALA A C 1
ATOM 665 O O . ALA A 1 120 ? -5.543 17.013 -21.335 1.00 41.10 120 ALA A O 1
ATOM 667 N N . SER A 1 121 ? -4.747 17.123 -19.231 1.00 35.01 121 SER A N 1
ATOM 668 C CA . SER A 1 121 ? -5.960 17.707 -18.661 1.00 35.13 121 SER A CA 1
ATOM 669 C C . SER A 1 121 ? -6.227 19.076 -19.270 1.00 33.10 121 SER A C 1
ATOM 670 O O . SER A 1 121 ? -5.294 19.834 -19.521 1.00 33.34 121 SER A O 1
ATOM 673 N N . PRO A 1 122 ? -7.507 19.393 -19.521 1.00 32.30 122 PRO A N 1
ATOM 674 C CA . PRO A 1 122 ? -7.879 20.683 -20.114 1.00 32.68 122 PRO A CA 1
ATOM 675 C C . PRO A 1 122 ? -7.474 21.876 -19.247 1.00 30.83 122 PRO A C 1
ATOM 676 O O . PRO A 1 122 ? -7.339 22.987 -19.759 1.00 30.93 122 PRO A O 1
ATOM 680 N N . GLU A 1 123 ? -7.273 21.645 -17.954 1.00 25.58 123 GLU A N 1
ATOM 681 C CA . GLU A 1 123 ? -6.901 22.723 -17.050 1.00 27.50 123 GLU A CA 1
ATOM 682 C C . GLU A 1 123 ? -5.403 23.019 -17.101 1.00 25.96 123 GLU A C 1
ATOM 683 O O . GLU A 1 123 ? -4.945 24.014 -16.540 1.00 22.39 123 GLU A O 1
ATOM 689 N N . CYS A 1 124 ? -4.645 22.160 -17.778 1.00 28.40 124 CYS A N 1
ATOM 690 C CA . CYS A 1 124 ? -3.214 22.391 -17.971 1.00 22.19 124 CYS A CA 1
ATOM 691 C C . CYS A 1 124 ? -2.956 23.506 -18.974 1.00 23.44 124 CYS A C 1
ATOM 692 O O . CYS A 1 124 ? -2.647 23.247 -20.136 1.00 22.33 124 CYS A O 1
ATOM 695 N N . LYS A 1 125 ? -3.081 24.747 -18.518 1.00 20.81 125 LYS A N 1
ATOM 696 C CA . LYS A 1 125 ? -2.841 25.903 -19.370 1.00 25.18 125 LYS A CA 1
ATOM 697 C C . LYS A 1 125 ? -1.882 26.868 -18.685 1.00 25.05 125 LYS A C 1
ATOM 698 O O . LYS A 1 125 ? -1.811 26.909 -17.459 1.00 24.55 125 LYS A O 1
ATOM 704 N N . ALA A 1 126 ? -1.138 27.636 -19.473 1.00 21.53 126 ALA A N 1
ATOM 705 C CA . ALA A 1 126 ? -0.233 28.631 -18.911 1.00 21.97 126 ALA A CA 1
ATOM 706 C C . ALA A 1 126 ? -1.019 29.678 -18.128 1.00 24.23 126 ALA A C 1
ATOM 707 O O . ALA A 1 126 ? -1.978 30.256 -18.637 1.00 22.86 126 ALA A O 1
ATOM 709 N N . GLY A 1 127 ? -0.618 29.901 -16.880 1.00 22.07 127 GLY A N 1
ATOM 710 C CA . GLY A 1 127 ? -1.268 30.882 -16.030 1.00 22.83 127 GLY A CA 1
ATOM 711 C C . GLY A 1 127 ? -2.487 30.354 -15.292 1.00 25.79 127 GLY A C 1
ATOM 712 O O . GLY A 1 127 ? -3.172 31.108 -14.604 1.00 24.04 127 GLY A O 1
ATOM 713 N N . ALA A 1 128 ? -2.751 29.058 -15.426 1.00 21.42 128 ALA A N 1
ATOM 714 C CA . ALA A 1 128 ? -3.941 28.449 -14.835 1.00 25.61 128 ALA A CA 1
ATOM 715 C C . ALA A 1 128 ? -3.948 28.518 -13.312 1.00 23.23 128 ALA A C 1
ATOM 716 O O . ALA A 1 128 ? -2.898 28.494 -12.669 1.00 22.19 128 ALA A O 1
ATOM 718 N N . VAL A 1 129 ? -5.148 28.608 -12.747 1.00 19.47 129 VAL A N 1
ATOM 719 C CA . VAL A 1 129 ? -5.338 28.486 -11.309 1.00 22.49 129 VAL A CA 1
ATOM 720 C C . VAL A 1 129 ? -6.137 27.217 -11.041 1.00 24.61 129 VAL A C 1
ATOM 721 O O . VAL A 1 129 ? -7.291 27.096 -11.451 1.00 24.14 129 VAL A O 1
ATOM 725 N N . ILE A 1 130 ? -5.506 26.265 -10.365 1.00 19.99 130 ILE A N 1
ATOM 726 C CA . ILE A 1 130 ? -6.094 24.952 -10.150 1.00 18.27 130 ILE A CA 1
ATOM 727 C C . ILE A 1 130 ? -6.403 24.752 -8.673 1.00 20.15 130 ILE A C 1
ATOM 728 O O . ILE A 1 130 ? -5.531 24.934 -7.823 1.00 21.57 130 ILE A O 1
ATOM 733 N N . LYS A 1 131 ? -7.647 24.386 -8.372 1.00 21.62 131 LYS A N 1
ATOM 734 C CA . LYS A 1 131 ? -8.107 24.308 -6.986 1.00 21.40 131 LYS A CA 1
ATOM 735 C C . LYS A 1 131 ? -8.686 22.948 -6.611 1.00 21.38 131 LYS A C 1
ATOM 736 O O . LYS A 1 131 ? -9.489 22.379 -7.353 1.00 20.02 131 LYS A O 1
ATOM 742 N N . ASP A 1 132 ? -8.268 22.445 -5.451 1.00 20.01 132 ASP A N 1
ATOM 743 C CA . ASP A 1 132 ? -8.860 21.264 -4.824 1.00 20.07 132 ASP A CA 1
ATOM 744 C C . ASP A 1 132 ? -8.967 20.056 -5.749 1.00 24.28 132 ASP A C 1
ATOM 745 O O . ASP A 1 132 ? -9.971 19.345 -5.736 1.00 22.71 132 ASP A O 1
ATOM 750 N N . LYS A 1 133 ? -7.931 19.822 -6.546 1.00 20.21 133 LYS A N 1
ATOM 751 C CA . LYS A 1 133 ? -7.926 18.681 -7.449 1.00 19.36 133 LYS A CA 1
ATOM 752 C C . LYS A 1 133 ? -6.518 18.348 -7.917 1.00 20.78 133 LYS A C 1
ATOM 753 O O . LYS A 1 133 ? -5.578 19.110 -7.692 1.00 21.84 133 LYS A O 1
ATOM 759 N N . THR A 1 134 ? -6.389 17.197 -8.568 1.00 22.68 134 THR A N 1
ATOM 760 C CA . THR A 1 134 ? -5.124 16.764 -9.144 1.00 22.55 134 THR A CA 1
ATOM 761 C C . THR A 1 134 ? -5.204 16.831 -10.661 1.00 22.50 134 THR A C 1
ATOM 762 O O . THR A 1 134 ? -6.149 16.325 -11.261 1.00 22.41 134 THR A O 1
ATOM 766 N N . VAL A 1 135 ? -4.211 17.460 -11.278 1.00 18.59 135 VAL A N 1
ATOM 767 C CA . VAL A 1 135 ? -4.223 17.658 -12.720 1.00 19.59 135 VAL A CA 1
ATOM 768 C C . VAL A 1 135 ? -2.970 17.075 -13.377 1.00 22.22 135 VAL A C 1
ATOM 769 O O . VAL A 1 135 ? -1.849 17.362 -12.961 1.00 18.63 135 VAL A O 1
ATOM 773 N N . ASP A 1 136 ? -3.180 16.243 -14.396 1.00 19.10 136 ASP A N 1
ATOM 774 C CA . ASP A 1 136 ? -2.100 15.572 -15.115 1.00 18.76 136 ASP A CA 1
ATOM 775 C C . ASP A 1 136 ? -1.862 16.262 -16.456 1.00 23.03 136 ASP A C 1
ATOM 776 O O . ASP A 1 136 ? -2.704 16.199 -17.351 1.00 22.81 136 ASP A O 1
ATOM 781 N N . CYS A 1 137 ? -0.713 16.916 -16.596 1.00 19.33 137 CYS A N 1
ATOM 782 C CA . CYS A 1 137 ? -0.426 17.676 -17.809 1.00 21.70 137 CYS A CA 1
ATOM 783 C C . CYS A 1 137 ? 0.143 16.813 -18.931 1.00 17.02 137 CYS A C 1
ATOM 784 O O . CYS A 1 137 ? 0.444 17.315 -20.014 1.00 18.37 137 CYS A O 1
ATOM 787 N N . GLY A 1 138 ? 0.305 15.521 -18.662 1.00 19.81 138 GLY A N 1
ATOM 788 C CA . GLY A 1 138 ? 0.680 14.564 -19.690 1.00 19.10 138 GLY A CA 1
ATOM 789 C C . GLY A 1 138 ? 1.987 14.849 -20.404 1.00 21.19 138 GLY A C 1
ATOM 790 O O . GLY A 1 138 ? 2.199 14.389 -21.526 1.00 20.03 138 GLY A O 1
ATOM 791 N N . GLY A 1 139 ? 2.861 15.611 -19.757 1.00 17.47 139 GLY A N 1
ATOM 792 C CA . GLY A 1 139 ? 4.181 15.880 -20.295 1.00 17.85 139 GLY A CA 1
ATOM 793 C C . GLY A 1 139 ? 4.274 17.043 -21.265 1.00 22.24 139 GLY A C 1
ATOM 794 O O . GLY A 1 139 ? 5.311 17.231 -21.899 1.00 23.14 139 GLY A O 1
ATOM 795 N N . ILE A 1 140 ? 3.208 17.830 -21.390 1.00 19.61 140 ILE A N 1
ATOM 796 C CA . ILE A 1 140 ? 3.250 18.972 -22.298 1.00 20.70 140 ILE A CA 1
ATOM 797 C C . ILE A 1 140 ? 4.149 20.061 -21.736 1.00 21.08 140 ILE A C 1
ATOM 798 O O . ILE A 1 140 ? 4.552 20.012 -20.573 1.00 18.46 140 ILE A O 1
ATOM 803 N N . THR A 1 141 ? 4.461 21.040 -22.574 1.00 17.02 141 THR A N 1
ATOM 804 C CA . THR A 1 141 ? 5.274 22.171 -22.161 1.00 19.41 141 THR A CA 1
ATOM 805 C C . THR A 1 141 ? 4.401 23.407 -22.008 1.00 20.26 141 THR A C 1
ATOM 806 O O . THR A 1 141 ? 3.582 23.704 -22.875 1.00 21.24 141 THR A O 1
ATOM 810 N N . LEU A 1 142 ? 4.566 24.110 -20.893 1.00 17.82 142 LEU A N 1
ATOM 811 C CA . LEU A 1 142 ? 3.853 25.360 -20.659 1.00 18.31 142 LEU A CA 1
ATOM 812 C C . LEU A 1 142 ? 4.833 26.457 -20.285 1.00 16.55 142 LEU A C 1
ATOM 813 O O . LEU A 1 142 ? 5.907 26.185 -19.752 1.00 18.49 142 LEU A O 1
ATOM 818 N N . GLY A 1 143 ? 4.456 27.700 -20.553 1.00 18.68 143 GLY A N 1
ATOM 819 C CA . GLY A 1 143 ? 5.292 28.827 -20.198 1.00 18.38 143 GLY A CA 1
ATOM 820 C C . GLY A 1 143 ? 4.635 30.151 -20.521 1.00 19.65 143 GLY A C 1
ATOM 821 O O . GLY A 1 143 ? 3.742 30.228 -21.369 1.00 18.89 143 GLY A O 1
ATOM 822 N N . LEU A 1 144 ? 5.069 31.194 -19.825 1.00 18.42 144 LEU A N 1
ATOM 823 C CA . LEU A 1 144 ? 4.645 32.551 -20.134 1.00 19.92 144 LEU A CA 1
ATOM 824 C C . LEU A 1 144 ? 5.825 33.284 -20.760 1.00 18.70 144 LEU A C 1
ATOM 825 O O . LEU A 1 144 ? 6.172 33.033 -21.914 1.00 22.61 144 LEU A O 1
ATOM 830 N N . SER A 1 145 ? 6.452 34.173 -20.000 1.00 19.39 145 SER A N 1
ATOM 831 C CA . SER A 1 145 ? 7.678 34.819 -20.454 1.00 19.22 145 SER A CA 1
ATOM 832 C C . SER A 1 145 ? 8.718 34.802 -19.336 1.00 22.38 145 SER A C 1
ATOM 833 O O . SER A 1 145 ? 8.554 34.094 -18.341 1.00 19.66 145 SER A O 1
ATOM 836 N N . CYS A 1 146 ? 9.789 35.571 -19.506 1.00 25.68 146 CYS A N 1
ATOM 837 C CA . CYS A 1 146 ? 10.786 35.742 -18.454 1.00 23.34 146 CYS A CA 1
ATOM 838 C C . CYS A 1 146 ? 11.400 37.130 -18.552 1.00 28.39 146 CYS A C 1
ATOM 839 O O . CYS A 1 146 ? 12.170 37.414 -19.469 1.00 28.26 146 CYS A O 1
ATOM 842 N N . SER A 1 147 ? 11.054 37.983 -17.595 1.00 27.37 147 SER A N 1
ATOM 843 C CA . SER A 1 147 ? 11.410 39.399 -17.640 1.00 36.32 147 SER A CA 1
ATOM 844 C C . SER A 1 147 ? 12.912 39.655 -17.587 1.00 44.30 147 SER A C 1
ATOM 845 O O . SER A 1 147 ? 13.465 40.324 -18.459 1.00 52.37 147 SER A O 1
ATOM 848 N N . GLY A 1 148 ? 13.568 39.128 -16.560 1.00 42.67 148 GLY A N 1
ATOM 849 C CA . GLY A 1 148 ? 14.972 39.420 -16.336 1.00 47.80 148 GLY A CA 1
ATOM 850 C C . GLY A 1 148 ? 15.122 40.514 -15.297 1.00 51.74 148 GLY A C 1
ATOM 851 O O . GLY A 1 148 ? 16.229 40.832 -14.863 1.00 53.37 148 GLY A O 1
ATOM 852 N N . ASP A 1 149 ? 13.993 41.098 -14.906 1.00 52.41 149 ASP A N 1
ATOM 853 C CA . ASP A 1 149 ? 13.964 42.083 -13.832 1.00 51.63 149 ASP A CA 1
ATOM 854 C C . ASP A 1 149 ? 13.687 41.389 -12.502 1.00 49.64 149 ASP A C 1
ATOM 855 O O . ASP A 1 149 ? 13.409 40.190 -12.467 1.00 50.31 149 ASP A O 1
ATOM 860 N N . SER A 1 150 ? 13.759 42.143 -11.410 1.00 52.47 150 SER A N 1
ATOM 861 C CA . SER A 1 150 ? 13.663 41.563 -10.073 1.00 48.25 150 SER A CA 1
ATOM 862 C C . SER A 1 150 ? 12.232 41.520 -9.540 1.00 47.77 150 SER A C 1
ATOM 863 O O . SER A 1 150 ? 11.929 40.755 -8.623 1.00 47.09 150 SER A O 1
ATOM 866 N N . ASP A 1 151 ? 11.357 42.341 -10.112 1.00 46.08 151 ASP A N 1
ATOM 867 C CA . ASP A 1 151 ? 9.971 42.416 -9.660 1.00 43.43 151 ASP A CA 1
ATOM 868 C C . ASP A 1 151 ? 9.241 41.087 -9.852 1.00 38.92 151 ASP A C 1
ATOM 869 O O . ASP A 1 151 ? 9.649 40.259 -10.666 1.00 38.21 151 ASP A O 1
ATOM 874 N N . LYS A 1 152 ? 8.164 40.893 -9.095 1.00 38.55 152 LYS A N 1
ATOM 875 C CA . LYS A 1 152 ? 7.409 39.643 -9.124 1.00 35.45 152 LYS A CA 1
ATOM 876 C C . LYS A 1 152 ? 6.795 39.375 -10.493 1.00 34.46 152 LYS A C 1
ATOM 877 O O . LYS A 1 152 ? 6.108 40.228 -11.057 1.00 33.42 152 LYS A O 1
ATOM 883 N N . GLN A 1 153 ? 7.048 38.181 -11.019 1.00 27.52 153 GLN A N 1
ATOM 884 C CA . GLN A 1 153 ? 6.496 37.768 -12.302 1.00 25.26 153 GLN A CA 1
ATOM 885 C C . GLN A 1 153 ? 5.324 36.817 -12.071 1.00 22.83 153 GLN A C 1
ATOM 886 O O . GLN A 1 153 ? 5.221 36.207 -11.006 1.00 23.14 153 GLN A O 1
ATOM 892 N N . PRO A 1 154 ? 4.419 36.703 -13.055 1.00 21.44 154 PRO A N 1
ATOM 893 C CA . PRO A 1 154 ? 3.277 35.803 -12.861 1.00 20.64 154 PRO A CA 1
ATOM 894 C C . PRO A 1 154 ? 3.691 34.337 -12.812 1.00 19.73 154 PRO A C 1
ATOM 895 O O . PRO A 1 154 ? 4.605 33.935 -13.523 1.00 17.54 154 PRO A O 1
ATOM 899 N N . PRO A 1 155 ? 3.031 33.546 -11.960 1.00 20.38 155 PRO A N 1
ATOM 900 C CA . PRO A 1 155 ? 3.284 32.102 -11.948 1.00 21.03 155 PRO A CA 1
ATOM 901 C C . PRO A 1 155 ? 2.771 31.442 -13.224 1.00 19.17 155 PRO A C 1
ATOM 902 O O . PRO A 1 155 ? 1.752 31.873 -13.763 1.00 18.96 155 PRO A O 1
ATOM 906 N N . VAL A 1 156 ? 3.477 30.425 -13.708 1.00 17.45 156 VAL A N 1
ATOM 907 C CA . VAL A 1 156 ? 3.008 29.649 -14.849 1.00 19.10 156 VAL A CA 1
ATOM 908 C C . VAL A 1 156 ? 1.821 28.801 -14.404 1.00 18.37 156 VAL A C 1
ATOM 909 O O . VAL A 1 156 ? 0.897 28.544 -15.174 1.00 20.18 156 VAL A O 1
ATOM 913 N N . ILE A 1 157 ? 1.851 28.382 -13.143 1.00 15.51 157 ILE A N 1
ATOM 914 C CA . ILE A 1 157 ? 0.773 27.599 -12.553 1.00 18.34 157 ILE A CA 1
ATOM 915 C C . ILE A 1 157 ? 0.539 28.025 -11.108 1.00 17.30 157 ILE A C 1
ATOM 916 O O . ILE A 1 157 ? 1.491 28.173 -10.340 1.00 17.69 157 ILE A O 1
ATOM 921 N N . THR A 1 158 ? -0.724 28.227 -10.742 1.00 17.41 158 THR A N 1
ATOM 922 C CA . THR A 1 158 ? -1.087 28.477 -9.351 1.00 20.01 158 THR A CA 1
ATOM 923 C C . THR A 1 158 ? -1.897 27.305 -8.809 1.00 17.02 158 THR A C 1
ATOM 924 O O . THR A 1 158 ? -2.874 26.870 -9.423 1.00 17.18 158 THR A O 1
ATOM 928 N N . LEU A 1 159 ? -1.473 26.787 -7.663 1.00 18.07 159 LEU A N 1
ATOM 929 C CA . LEU A 1 159 ? -2.151 25.670 -7.024 1.00 16.06 159 LEU A CA 1
ATOM 930 C C . LEU A 1 159 ? -2.806 26.117 -5.727 1.00 18.30 159 LEU A C 1
ATOM 931 O O . LEU A 1 159 ? -2.151 26.678 -4.852 1.00 16.70 159 LEU A O 1
ATOM 936 N N . GLU A 1 160 ? -4.104 25.866 -5.607 1.00 19.07 160 GLU A N 1
ATOM 937 C CA . GLU A 1 160 ? -4.812 26.103 -4.358 1.00 19.74 160 GLU A CA 1
ATOM 938 C C . GLU A 1 160 ? -5.312 24.780 -3.806 1.00 19.93 160 GLU A C 1
ATOM 939 O O . GLU A 1 160 ? -6.328 24.257 -4.268 1.00 19.70 160 GLU A O 1
ATOM 945 N N . ASN A 1 161 ? -4.587 24.243 -2.826 1.00 20.10 161 ASN A N 1
ATOM 946 C CA . ASN A 1 161 ? -4.887 22.930 -2.266 1.00 19.95 161 ASN A CA 1
ATOM 947 C C . ASN A 1 161 ? -4.975 21.890 -3.383 1.00 19.76 161 ASN A C 1
ATOM 948 O O . ASN A 1 161 ? -5.912 21.096 -3.434 1.00 22.11 161 ASN A O 1
ATOM 953 N N . ALA A 1 162 ? -3.995 21.909 -4.285 1.00 18.48 162 ALA A N 1
ATOM 954 C CA . ALA A 1 162 ? -4.079 21.127 -5.517 1.00 15.52 162 ALA A CA 1
ATOM 955 C C . ALA A 1 162 ? -2.756 20.470 -5.907 1.00 18.95 162 ALA A C 1
ATOM 956 O O . ALA A 1 162 ? -1.698 20.816 -5.386 1.00 15.39 162 ALA A O 1
ATOM 958 N N . THR A 1 163 ? -2.830 19.521 -6.834 1.00 16.03 163 THR A N 1
ATOM 959 C CA . THR A 1 163 ? -1.655 18.788 -7.284 1.00 16.67 163 THR A CA 1
ATOM 960 C C . THR A 1 163 ? -1.496 18.901 -8.794 1.00 17.58 163 THR A C 1
ATOM 961 O O . THR A 1 163 ? -2.472 18.820 -9.538 1.00 18.05 163 THR A O 1
ATOM 965 N N . ILE A 1 164 ? -0.263 19.100 -9.246 1.00 15.97 164 ILE A N 1
ATOM 966 C CA . ILE A 1 164 ? 0.015 19.090 -10.672 1.00 16.98 164 ILE A CA 1
ATOM 967 C C . ILE A 1 164 ? 1.133 18.091 -10.951 1.00 17.61 164 ILE A C 1
ATOM 968 O O . ILE A 1 164 ? 2.070 17.956 -10.163 1.00 15.70 164 ILE A O 1
ATOM 973 N N . LYS A 1 165 ? 1.015 17.360 -12.054 1.00 16.78 165 LYS A N 1
ATOM 974 C CA . LYS A 1 165 ? 2.026 16.367 -12.387 1.00 15.31 165 LYS A CA 1
ATOM 975 C C . LYS A 1 165 ? 2.338 16.306 -13.878 1.00 16.41 165 LYS A C 1
ATOM 976 O O . LYS A 1 165 ? 1.521 16.698 -14.712 1.00 16.86 165 LYS A O 1
ATOM 982 N N . ASN A 1 166 ? 3.543 15.831 -14.187 1.00 16.85 166 ASN A N 1
ATOM 983 C CA . ASN A 1 166 ? 3.980 15.588 -15.559 1.00 17.25 166 ASN A CA 1
ATOM 984 C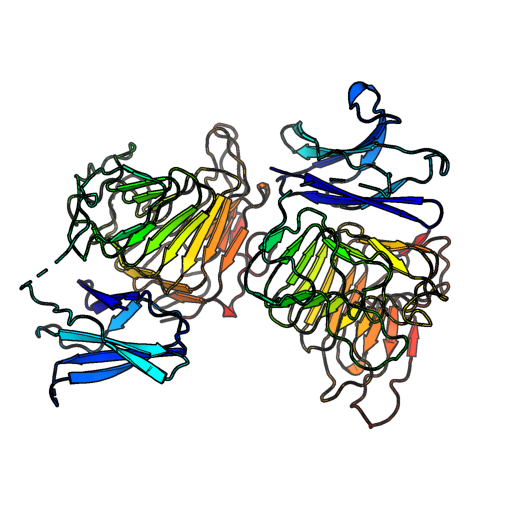 C . ASN A 1 166 ? 3.928 16.842 -16.430 1.00 17.93 166 ASN A C 1
ATOM 985 O O . ASN A 1 166 ? 3.177 16.908 -17.401 1.00 17.85 166 ASN A O 1
ATOM 990 N N . LEU A 1 167 ? 4.740 17.831 -16.075 1.00 15.29 167 LEU A N 1
ATOM 991 C CA . LEU A 1 167 ? 4.726 19.117 -16.758 1.00 14.32 167 LEU A CA 1
ATOM 992 C C . LEU A 1 167 ? 6.132 19.611 -17.057 1.00 14.22 167 LEU A C 1
ATOM 993 O O . LEU A 1 167 ? 7.045 19.456 -16.245 1.00 15.19 167 LEU A O 1
ATOM 998 N N . ARG A 1 168 ? 6.298 20.207 -18.231 1.00 14.07 168 ARG A N 1
ATOM 999 C CA . ARG A 1 168 ? 7.542 20.866 -18.584 1.00 15.23 168 ARG A CA 1
ATOM 1000 C C . ARG A 1 168 ? 7.317 22.372 -18.611 1.00 15.10 168 ARG A C 1
ATOM 1001 O O . ARG A 1 168 ? 6.396 22.856 -19.268 1.00 17.17 168 ARG A O 1
ATOM 1009 N N . ILE A 1 169 ? 8.132 23.109 -17.868 1.00 14.56 169 ILE A N 1
ATOM 1010 C CA . ILE A 1 169 ? 8.074 24.564 -17.911 1.00 15.82 169 ILE A CA 1
ATOM 1011 C C . ILE A 1 169 ? 9.159 25.037 -18.863 1.00 17.12 169 ILE A C 1
ATOM 1012 O O . ILE A 1 169 ? 10.326 24.677 -18.715 1.00 18.06 169 ILE A O 1
ATOM 1017 N N . SER A 1 170 ? 8.759 25.823 -19.857 1.00 20.92 170 SER A N 1
ATOM 1018 C CA . SER A 1 170 ? 9.631 26.145 -20.977 1.00 19.78 170 SER A CA 1
ATOM 1019 C C . SER A 1 170 ? 10.833 26.984 -20.574 1.00 21.72 170 SER A C 1
ATOM 1020 O O . SER A 1 170 ? 10.836 27.658 -19.538 1.00 18.32 170 SER A O 1
ATOM 1023 N N . GLU A 1 171 ? 11.852 26.939 -21.421 1.00 24.48 171 GLU A N 1
ATOM 1024 C CA . GLU A 1 171 ? 13.081 27.682 -21.204 1.00 23.94 171 GLU A CA 1
ATOM 1025 C C . GLU A 1 171 ? 12.845 29.190 -21.253 1.00 24.80 171 GLU A C 1
ATOM 1026 O O . GLU A 1 171 ? 13.437 29.945 -20.482 1.00 25.05 171 GLU A O 1
ATOM 1032 N N . LYS A 1 172 ? 11.969 29.626 -22.151 1.00 23.24 172 LYS A N 1
ATOM 1033 C CA . LYS A 1 172 ? 11.766 31.057 -22.359 1.00 24.42 172 LYS A CA 1
ATOM 1034 C C . LYS A 1 172 ? 10.588 31.615 -21.565 1.00 21.17 172 LYS A C 1
ATOM 1035 O O . LYS A 1 172 ? 10.421 32.830 -21.469 1.00 24.87 172 LYS A O 1
ATOM 1041 N N . GLY A 1 173 ? 9.783 30.735 -20.981 1.00 22.43 173 GLY A N 1
ATOM 1042 C CA . GLY A 1 173 ? 8.591 31.167 -20.274 1.00 21.83 173 GLY A CA 1
ATOM 1043 C C . GLY A 1 173 ? 8.542 30.780 -18.809 1.00 16.59 173 GLY A C 1
ATOM 1044 O O . GLY A 1 173 ? 7.461 30.615 -18.248 1.00 16.03 173 GLY A O 1
ATOM 1045 N N . GLY A 1 174 ? 9.711 30.660 -18.186 1.00 19.92 174 GLY A N 1
ATOM 1046 C CA . GLY A 1 174 ? 9.808 30.253 -16.795 1.00 17.68 174 GLY A CA 1
ATOM 1047 C C . GLY A 1 174 ? 9.030 31.121 -15.824 1.00 20.53 174 GLY A C 1
ATOM 1048 O O . GLY A 1 174 ? 8.486 30.614 -14.841 1.00 20.48 174 GLY A O 1
ATOM 1049 N N . SER A 1 175 ? 8.984 32.423 -16.103 1.00 17.44 175 SER A N 1
ATOM 1050 C CA . SER A 1 175 ? 8.268 33.394 -15.275 1.00 15.96 175 SER A CA 1
ATOM 1051 C C . SER A 1 175 ? 8.563 33.190 -13.786 1.00 18.22 175 SER A C 1
ATOM 1052 O O . SER A 1 175 ? 9.722 33.190 -13.383 1.00 17.74 175 SER A O 1
ATOM 1055 N N . ASP A 1 176 ? 7.533 33.003 -12.966 1.00 16.52 176 ASP A N 1
ATOM 1056 C CA . ASP A 1 176 ? 7.777 32.677 -11.561 1.00 17.69 176 ASP A CA 1
ATOM 1057 C C . ASP A 1 176 ? 7.291 31.271 -11.216 1.00 16.47 176 ASP A C 1
ATOM 1058 O O . ASP A 1 176 ? 6.769 31.034 -10.127 1.00 18.36 176 ASP A O 1
ATOM 1063 N N . GLY A 1 177 ? 7.464 30.346 -12.155 1.00 16.84 177 GLY A N 1
ATOM 1064 C CA . GLY A 1 177 ? 7.241 28.932 -11.901 1.00 17.55 177 GLY A CA 1
ATOM 1065 C C . GLY A 1 177 ? 5.875 28.555 -11.360 1.00 18.17 177 GLY A C 1
ATOM 1066 O O . GLY A 1 177 ? 4.848 29.025 -11.844 1.00 17.70 177 GLY A O 1
ATOM 1067 N N . ILE A 1 178 ? 5.876 27.691 -10.347 1.00 15.07 178 ILE A N 1
ATOM 1068 C CA . ILE A 1 178 ? 4.647 27.159 -9.772 1.00 13.74 178 ILE A CA 1
ATOM 1069 C C . ILE A 1 178 ? 4.422 27.685 -8.357 1.00 19.33 178 ILE A C 1
ATOM 1070 O O . ILE A 1 178 ? 5.310 27.607 -7.510 1.00 16.11 178 ILE A O 1
ATOM 1075 N N . HIS A 1 179 ? 3.233 28.225 -8.107 1.00 17.67 179 HIS A N 1
ATOM 1076 C CA . HIS A 1 179 ? 2.896 28.752 -6.789 1.00 17.54 179 HIS A CA 1
ATOM 1077 C C . HIS A 1 179 ? 1.900 27.862 -6.058 1.00 17.88 179 HIS A C 1
ATOM 1078 O O . HIS A 1 179 ? 0.862 27.497 -6.611 1.00 18.68 179 HIS A O 1
ATOM 1085 N N . CYS A 1 180 ? 2.224 27.501 -4.819 1.00 14.94 180 CYS A N 1
ATOM 1086 C CA . CYS A 1 180 ? 1.226 26.949 -3.913 1.00 14.36 180 CYS A CA 1
ATOM 1087 C C . CYS A 1 180 ? 0.636 28.098 -3.102 1.00 18.80 180 CYS A C 1
ATOM 1088 O O . CYS A 1 180 ? 1.273 28.607 -2.180 1.00 17.45 180 CYS A O 1
ATOM 1091 N N . LYS A 1 181 ? -0.575 28.511 -3.460 1.00 20.11 181 LYS A N 1
ATOM 1092 C CA . LYS A 1 181 ? -1.196 29.674 -2.837 1.00 20.39 181 LYS A CA 1
ATOM 1093 C C . LYS A 1 181 ? -1.861 29.337 -1.503 1.00 23.52 181 LYS A C 1
ATOM 1094 O O . LYS A 1 181 ? -1.877 30.162 -0.592 1.00 30.18 181 LYS A O 1
ATOM 1100 N N . SER A 1 182 ? -2.399 28.127 -1.381 1.00 20.90 182 SER A N 1
ATOM 1101 C CA . SER A 1 182 ? -3.102 27.744 -0.160 1.00 20.99 182 SER A CA 1
ATOM 1102 C C . SER A 1 182 ? -3.198 26.234 0.028 1.00 22.58 182 SER A C 1
ATOM 1103 O O . SER A 1 182 ? -2.992 25.463 -0.909 1.00 21.69 182 SER A O 1
ATOM 1106 N N . GLY A 1 183 ? -3.525 25.828 1.252 1.00 20.89 183 GLY A N 1
ATOM 1107 C CA . GLY A 1 183 ? -3.734 24.429 1.577 1.00 20.92 183 GLY A CA 1
ATOM 1108 C C . GLY A 1 183 ? -2.490 23.587 1.394 1.00 23.83 183 GLY A C 1
ATOM 1109 O O . GLY A 1 183 ? -1.374 24.048 1.627 1.00 22.79 183 GLY A O 1
ATOM 1110 N N . ASN A 1 184 ? -2.683 22.343 0.972 1.00 19.94 184 ASN A N 1
ATOM 1111 C CA . ASN A 1 184 ? -1.563 21.459 0.686 1.00 21.87 184 ASN A CA 1
ATOM 1112 C C . ASN A 1 184 ? -1.405 21.267 -0.817 1.00 21.97 184 ASN A C 1
ATOM 1113 O O . ASN A 1 184 ? -2.360 20.905 -1.504 1.00 20.54 184 ASN A O 1
ATOM 1118 N N . CYS A 1 185 ? -0.203 21.5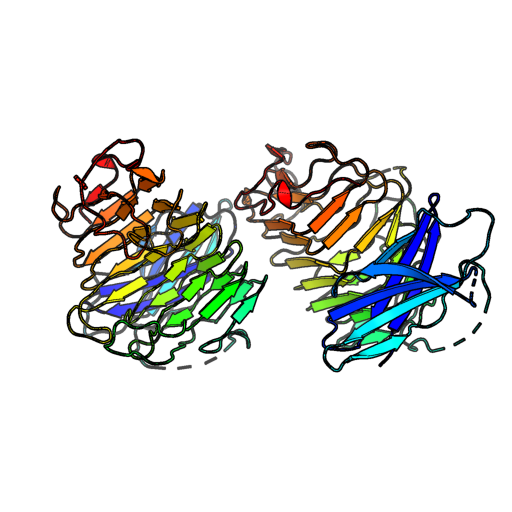21 -1.326 1.00 18.24 185 CYS A N 1
ATOM 1119 C CA . CYS A 1 185 ? 0.066 21.371 -2.752 1.00 19.80 185 CYS A CA 1
ATOM 1120 C C . CYS A 1 185 ? 1.126 20.312 -3.013 1.00 15.89 185 CYS A C 1
ATOM 1121 O O . CYS A 1 185 ? 2.055 20.139 -2.223 1.00 17.33 185 CYS A O 1
ATOM 1124 N N . ARG A 1 186 ? 0.980 19.610 -4.131 1.00 14.40 186 ARG A N 1
ATOM 1125 C CA . ARG A 1 186 ? 1.996 18.670 -4.581 1.00 12.31 186 ARG A CA 1
ATOM 1126 C C . ARG A 1 186 ? 2.427 19.011 -6.001 1.00 14.08 186 ARG A C 1
ATOM 1127 O O . ARG A 1 186 ? 1.606 19.374 -6.845 1.00 15.58 186 ARG A O 1
ATOM 1135 N N . ILE A 1 187 ? 3.727 18.904 -6.243 1.00 11.70 187 ILE A N 1
ATOM 1136 C CA . ILE A 1 187 ? 4.325 19.225 -7.531 1.00 12.38 187 ILE A CA 1
ATOM 1137 C C . ILE A 1 187 ? 5.133 18.014 -7.977 1.00 13.24 187 ILE A C 1
ATOM 1138 O O . ILE A 1 187 ? 6.278 17.825 -7.556 1.00 14.15 187 ILE A O 1
ATOM 1143 N N . GLU A 1 188 ? 4.524 17.180 -8.815 1.00 13.34 188 GLU A N 1
ATOM 1144 C CA . GLU A 1 188 ? 5.084 15.864 -9.108 1.00 15.44 188 GLU A CA 1
ATOM 1145 C C . GLU A 1 188 ? 5.590 15.741 -10.539 1.00 13.59 188 GLU A C 1
ATOM 1146 O O . GLU A 1 188 ? 4.851 15.975 -11.483 1.00 15.33 188 GLU A O 1
ATOM 1152 N N . ASN A 1 189 ? 6.859 15.375 -10.686 1.00 13.68 189 ASN A N 1
ATOM 1153 C CA . ASN A 1 189 ? 7.466 15.198 -12.002 1.00 14.87 189 ASN A CA 1
ATOM 1154 C C . ASN A 1 189 ? 7.304 16.428 -12.890 1.00 13.68 189 ASN A C 1
ATOM 1155 O O . ASN A 1 189 ? 6.682 16.375 -13.952 1.00 14.56 189 ASN A O 1
ATOM 1160 N N . VAL A 1 190 ? 7.851 17.544 -12.431 1.00 13.32 190 VAL A N 1
ATOM 1161 C CA . VAL A 1 190 ? 7.914 18.747 -13.242 1.00 14.96 190 VAL A CA 1
ATOM 1162 C C . VAL A 1 190 ? 9.359 18.982 -13.648 1.00 15.44 190 VAL A C 1
ATOM 1163 O O . VAL A 1 190 ? 10.269 18.810 -12.841 1.00 13.25 190 VAL A O 1
ATOM 1167 N N . ILE A 1 191 ? 9.567 19.341 -14.910 1.00 14.69 191 ILE A N 1
ATOM 1168 C CA . ILE A 1 191 ? 10.894 19.689 -15.391 1.00 15.71 191 ILE A CA 1
ATOM 1169 C C . ILE A 1 191 ? 10.963 21.175 -15.737 1.00 13.97 191 ILE A C 1
ATOM 1170 O O . ILE A 1 191 ? 10.275 21.647 -16.643 1.00 16.01 191 ILE A O 1
ATOM 1175 N N . TRP A 1 192 ? 11.776 21.906 -14.980 1.00 15.72 192 TRP A N 1
ATOM 1176 C CA . TRP A 1 192 ? 12.074 23.305 -15.271 1.00 15.54 192 TRP A CA 1
ATOM 1177 C C . TRP A 1 192 ? 13.265 23.380 -16.221 1.00 15.84 192 TRP A C 1
ATOM 1178 O O . TRP A 1 192 ? 14.405 23.170 -15.806 1.00 17.35 192 TRP A O 1
ATOM 1189 N N . GLU A 1 193 ? 13.009 23.673 -17.492 1.00 16.36 193 GLU A N 1
ATOM 1190 C CA . GLU A 1 193 ? 14.077 23.701 -18.486 1.00 17.81 193 GLU A CA 1
ATOM 1191 C C . GLU A 1 193 ? 15.065 24.830 -18.230 1.00 18.63 193 GLU A C 1
ATOM 1192 O O . GLU A 1 193 ? 16.236 24.734 -18.597 1.00 17.33 193 GLU A O 1
ATOM 1198 N N . ASP A 1 194 ? 14.588 25.890 -17.587 1.00 16.92 194 ASP A N 1
ATOM 1199 C CA . ASP A 1 194 ? 15.442 27.001 -17.186 1.00 18.56 194 ASP A CA 1
ATOM 1200 C C . ASP A 1 194 ? 14.691 27.876 -16.194 1.00 18.31 194 ASP A C 1
ATOM 1201 O O . ASP A 1 194 ? 13.753 28.580 -16.568 1.00 19.73 194 ASP A O 1
ATOM 1206 N N . ILE A 1 195 ? 15.094 27.817 -14.928 1.00 20.26 195 ILE A N 1
ATOM 1207 C CA . ILE A 1 195 ? 14.467 28.623 -13.889 1.00 16.05 195 ILE A CA 1
ATOM 1208 C C . ILE A 1 195 ? 14.582 30.104 -14.220 1.00 20.15 195 ILE A C 1
ATOM 1209 O O . ILE A 1 195 ? 15.670 30.601 -14.501 1.00 18.43 195 ILE A O 1
ATOM 1214 N N . CYS A 1 196 ? 13.450 30.796 -14.203 1.00 14.80 196 CYS A N 1
ATOM 1215 C CA . CYS A 1 196 ? 13.439 32.239 -14.409 1.00 19.89 196 CYS A CA 1
ATOM 1216 C C . CYS A 1 196 ? 13.588 32.950 -13.061 1.00 19.06 196 CYS A C 1
ATOM 1217 O O . CYS A 1 196 ? 14.707 33.194 -12.612 1.00 24.64 196 CYS A O 1
ATOM 1220 N N . GLU A 1 197 ? 12.473 33.260 -12.404 1.00 18.95 197 GLU A N 1
ATOM 1221 C CA . GLU A 1 197 ? 12.531 33.908 -11.092 1.00 19.09 197 GLU A CA 1
ATOM 1222 C C . GLU A 1 197 ? 12.704 32.873 -9.978 1.00 24.63 197 GLU A C 1
ATOM 1223 O O . GLU A 1 197 ? 13.742 32.823 -9.319 1.00 28.39 197 GLU A O 1
ATOM 1229 N N . ASP A 1 198 ? 11.675 32.058 -9.769 1.00 22.43 198 ASP A N 1
ATOM 1230 C CA . ASP A 1 198 ? 11.749 30.921 -8.856 1.00 22.16 198 ASP A CA 1
ATOM 1231 C C . ASP A 1 198 ? 11.280 29.667 -9.583 1.00 17.31 198 ASP A C 1
ATOM 1232 O O . ASP A 1 198 ? 10.616 29.754 -10.616 1.00 16.64 198 ASP A O 1
ATOM 1237 N N . ALA A 1 199 ? 11.613 28.502 -9.042 1.00 14.95 199 ALA A N 1
ATOM 1238 C CA . ALA A 1 199 ? 11.058 27.259 -9.564 1.00 16.56 199 ALA A CA 1
ATOM 1239 C C . ALA A 1 199 ? 9.692 27.015 -8.937 1.00 18.04 199 ALA A C 1
ATOM 1240 O O . ALA A 1 199 ? 8.724 26.686 -9.626 1.00 17.40 199 ALA A O 1
ATOM 1242 N N . ALA A 1 200 ? 9.617 27.193 -7.623 1.00 14.47 200 ALA A N 1
ATOM 1243 C CA . ALA A 1 200 ? 8.374 26.987 -6.896 1.00 16.20 200 ALA A CA 1
ATOM 1244 C C . ALA A 1 200 ? 8.306 27.898 -5.677 1.00 15.31 200 ALA A C 1
ATOM 1245 O O . ALA A 1 200 ? 9.324 28.186 -5.048 1.00 17.55 200 ALA A O 1
ATOM 1247 N N . THR A 1 201 ? 7.098 28.341 -5.349 1.00 14.05 201 THR A N 1
ATOM 1248 C CA . THR A 1 201 ? 6.890 29.285 -4.259 1.00 14.43 201 THR A CA 1
ATOM 1249 C C . THR A 1 201 ? 5.751 28.817 -3.366 1.00 14.74 201 THR A C 1
ATOM 1250 O O . THR A 1 201 ? 4.657 28.539 -3.851 1.00 15.36 201 THR A O 1
ATOM 1254 N N . ASN A 1 202 ? 6.007 28.725 -2.065 1.00 17.24 202 ASN A N 1
ATOM 1255 C CA . ASN A 1 202 ? 5.011 28.195 -1.136 1.00 15.44 202 ASN A CA 1
ATOM 1256 C C . ASN A 1 202 ? 4.389 29.253 -0.222 1.00 19.95 202 ASN A C 1
ATOM 1257 O O . ASN A 1 202 ? 5.083 29.898 0.566 1.00 17.09 202 ASN A O 1
ATOM 1262 N N . LEU A 1 203 ? 3.071 29.411 -0.331 1.00 22.83 203 LEU A N 1
ATOM 1263 C CA . LEU A 1 203 ? 2.305 30.274 0.567 1.00 23.49 203 LEU A CA 1
ATOM 1264 C C . LEU A 1 203 ? 1.317 29.462 1.397 1.00 27.08 203 LEU A C 1
ATOM 1265 O O . LEU A 1 203 ? 0.660 29.991 2.295 1.00 31.72 203 LEU A O 1
ATOM 1270 N N . GLY A 1 204 ? 1.212 28.174 1.087 1.00 19.12 204 GLY A N 1
ATOM 1271 C CA . GLY A 1 204 ? 0.228 27.318 1.721 1.00 20.01 204 GLY A CA 1
ATOM 1272 C C . GLY A 1 204 ? 0.714 26.656 2.995 1.00 20.90 204 GLY A C 1
ATOM 1273 O O . GLY A 1 204 ? 1.692 27.091 3.604 1.00 25.18 204 GLY A O 1
ATOM 1274 N N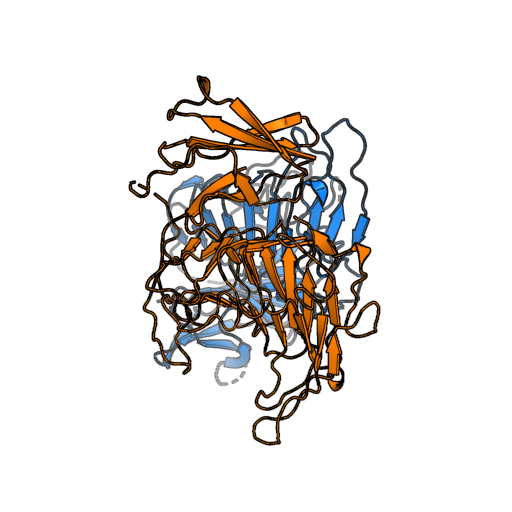 . LYS A 1 205 ? 0.009 25.608 3.403 1.00 22.12 205 LYS A N 1
ATOM 1275 C CA . LYS A 1 205 ? 0.361 24.839 4.590 1.00 22.42 205 LYS A CA 1
ATOM 1276 C C . LYS A 1 205 ? 1.564 23.948 4.302 1.00 20.16 205 LYS A C 1
ATOM 1277 O O . LYS A 1 205 ? 2.567 23.981 5.016 1.00 20.76 205 LYS A O 1
ATOM 1283 N N . THR A 1 206 ? 1.449 23.153 3.246 1.00 17.21 206 THR A N 1
ATOM 1284 C CA . THR A 1 206 ? 2.517 22.258 2.834 1.00 17.31 206 THR A CA 1
ATOM 1285 C C . THR A 1 206 ? 2.644 22.276 1.315 1.00 17.23 206 THR A C 1
ATOM 1286 O O . THR A 1 206 ? 1.644 22.218 0.602 1.00 19.23 206 THR A O 1
ATOM 1290 N N . MET A 1 207 ? 3.876 22.385 0.827 1.00 13.96 207 MET A N 1
ATOM 1291 C CA . MET A 1 207 ? 4.158 22.235 -0.595 1.00 16.42 207 MET A CA 1
ATOM 1292 C C . MET A 1 207 ? 5.168 21.111 -0.771 1.00 13.27 207 MET A C 1
ATOM 1293 O O . MET A 1 207 ? 6.295 21.194 -0.277 1.00 14.27 207 MET A O 1
ATOM 1298 N N . THR A 1 208 ? 4.758 20.059 -1.470 1.00 11.89 208 THR A N 1
ATOM 1299 C CA . THR A 1 208 ? 5.591 18.873 -1.622 1.00 11.01 208 THR A CA 1
ATOM 1300 C C . THR A 1 208 ? 6.039 18.680 -3.063 1.00 10.99 208 THR A C 1
ATOM 1301 O O . THR A 1 208 ? 5.215 18.516 -3.961 1.00 12.51 208 THR A O 1
ATOM 1305 N N . ILE A 1 209 ? 7.350 18.703 -3.277 1.00 10.75 209 ILE A N 1
ATOM 1306 C CA . ILE A 1 209 ? 7.919 18.461 -4.596 1.00 10.58 209 ILE A CA 1
ATOM 1307 C C . ILE A 1 209 ? 8.361 17.005 -4.713 1.00 13.34 209 ILE A C 1
ATOM 1308 O O . ILE A 1 209 ? 9.174 16.533 -3.923 1.00 13.25 209 ILE A O 1
ATOM 1313 N N . VAL A 1 210 ? 7.818 16.294 -5.696 1.00 13.57 210 VAL A N 1
ATOM 1314 C CA . VAL A 1 210 ? 8.097 14.867 -5.836 1.00 13.55 210 VAL A CA 1
ATOM 1315 C C . VAL A 1 210 ? 8.799 14.585 -7.154 1.00 12.73 210 VAL A C 1
ATOM 1316 O O . VAL A 1 210 ? 8.194 14.679 -8.221 1.00 13.13 210 VAL A O 1
ATOM 1320 N N . GLY A 1 211 ? 10.077 14.233 -7.074 1.00 12.58 211 GLY A N 1
ATOM 1321 C CA . GLY A 1 211 ? 10.890 14.094 -8.265 1.00 11.55 211 GLY A CA 1
ATOM 1322 C C . GLY A 1 211 ? 10.997 15.430 -8.978 1.00 12.31 211 GLY A C 1
ATOM 1323 O O . GLY A 1 211 ? 10.837 16.487 -8.368 1.00 12.55 211 GLY A O 1
ATOM 1324 N N . GLY A 1 212 ? 11.256 15.383 -10.278 1.00 13.92 212 GLY A N 1
ATOM 1325 C CA . GLY A 1 212 ? 11.385 16.598 -11.056 1.00 12.84 212 GLY A CA 1
ATOM 1326 C C . GLY A 1 212 ? 12.837 16.964 -11.273 1.00 14.70 212 GLY A C 1
ATOM 1327 O O . GLY A 1 212 ? 13.724 16.474 -10.572 1.00 14.98 212 GLY A O 1
ATOM 1328 N N . VAL A 1 213 ? 13.079 17.816 -12.264 1.00 12.42 213 VAL A N 1
ATOM 1329 C CA . VAL A 1 213 ? 14.426 18.263 -12.599 1.00 14.33 213 VAL A CA 1
ATOM 1330 C C . VAL A 1 213 ? 14.394 19.759 -12.892 1.00 12.03 213 VAL A C 1
ATOM 1331 O O . VAL A 1 213 ? 13.559 20.221 -13.666 1.00 14.26 213 VAL A O 1
ATOM 1335 N N . ALA A 1 214 ? 15.294 20.519 -12.274 1.00 13.73 214 ALA A N 1
ATOM 1336 C CA . ALA A 1 214 ? 15.324 21.964 -12.480 1.00 13.39 214 ALA A CA 1
ATOM 1337 C C . ALA A 1 214 ? 16.700 22.441 -12.937 1.00 18.00 214 ALA A C 1
ATOM 1338 O O . ALA A 1 214 ? 17.686 22.328 -12.209 1.00 15.62 214 ALA A O 1
ATOM 1340 N N . HIS A 1 215 ? 16.753 22.980 -14.150 1.00 17.71 215 HIS A N 1
ATOM 1341 C CA . HIS A 1 215 ? 17.992 23.505 -14.699 1.00 18.40 215 HIS A CA 1
ATOM 1342 C C . HIS A 1 215 ? 18.092 25.010 -14.483 1.00 18.08 215 HIS A C 1
ATOM 1343 O O . HIS A 1 215 ? 17.095 25.726 -14.572 1.00 18.07 215 HIS A O 1
ATOM 1350 N N . ASN A 1 216 ? 19.302 25.481 -14.198 1.00 17.49 216 ASN A N 1
ATOM 1351 C CA . ASN A 1 216 ? 19.554 26.910 -14.054 1.00 22.83 216 ASN A CA 1
ATOM 1352 C C . ASN A 1 216 ? 20.911 27.295 -14.634 1.00 24.14 216 ASN A C 1
ATOM 1353 O O . ASN A 1 216 ? 21.835 26.483 -14.658 1.00 22.16 216 ASN A O 1
ATOM 1358 N N . THR A 1 217 ? 21.013 28.529 -15.118 1.00 27.06 217 THR A N 1
ATOM 1359 C CA . THR A 1 217 ? 22.282 29.088 -15.578 1.00 32.98 217 THR A CA 1
ATOM 1360 C C . THR A 1 217 ? 22.566 30.373 -14.809 1.00 34.89 217 THR A C 1
ATOM 1361 O O . THR A 1 217 ? 21.675 31.200 -14.634 1.00 35.57 217 THR A O 1
ATOM 1365 N N . THR A 1 218 ? 23.802 30.537 -14.350 1.00 35.51 218 THR A N 1
ATOM 1366 C CA . THR A 1 218 ? 24.169 31.710 -13.557 1.00 40.16 218 THR A CA 1
ATOM 1367 C C . THR A 1 218 ? 24.167 33.003 -14.371 1.00 44.59 218 THR A C 1
ATOM 1368 O O . THR A 1 218 ? 24.566 33.012 -15.537 1.00 45.69 218 THR A O 1
ATOM 1372 N N . ASN A 1 219 ? 23.709 34.082 -13.736 1.00 46.62 219 ASN A N 1
ATOM 1373 C CA . ASN A 1 219 ? 23.695 35.423 -14.324 1.00 53.69 219 ASN A CA 1
ATOM 1374 C C . ASN A 1 219 ? 23.185 35.478 -15.763 1.00 55.00 219 ASN A C 1
ATOM 1375 O O . ASN A 1 219 ? 23.963 35.673 -16.700 1.00 57.11 219 ASN A O 1
ATOM 1380 N N . GLY A 1 223 ? 19.221 41.676 -10.735 1.00 54.19 223 GLY A N 1
ATOM 1381 C CA . GLY A 1 223 ? 20.442 40.904 -10.590 1.00 50.61 223 GLY A CA 1
ATOM 1382 C C . GLY A 1 223 ? 20.505 40.158 -9.271 1.00 49.09 223 GLY A C 1
ATOM 1383 O O . GLY A 1 223 ? 21.587 39.873 -8.756 1.00 46.15 223 GLY A O 1
ATOM 1384 N N . LYS A 1 224 ? 19.334 39.844 -8.724 1.00 50.24 224 LYS A N 1
ATOM 1385 C CA . LYS A 1 224 ? 19.236 39.132 -7.456 1.00 45.21 224 LYS A CA 1
ATOM 1386 C C . LYS A 1 224 ? 19.873 37.747 -7.547 1.00 45.47 224 LYS A C 1
ATOM 1387 O O . LYS A 1 224 ? 19.895 37.143 -8.620 1.00 43.08 224 LYS A O 1
ATOM 1389 N N . PRO A 1 225 ? 20.412 37.251 -6.421 1.00 44.33 225 PRO A N 1
ATOM 1390 C CA . PRO A 1 225 ? 20.963 35.893 -6.358 1.00 39.29 225 PRO A CA 1
ATOM 1391 C C . PRO A 1 225 ? 19.931 34.843 -6.757 1.00 37.62 225 PRO A C 1
ATOM 1392 O O . PRO A 1 225 ? 18.766 34.951 -6.369 1.00 34.57 225 PRO A O 1
ATOM 1396 N N . ASP A 1 226 ? 20.356 33.850 -7.532 1.00 31.04 226 ASP A N 1
ATOM 1397 C CA . ASP A 1 226 ? 19.452 32.806 -7.998 1.00 27.48 226 ASP A CA 1
ATOM 1398 C C . ASP A 1 226 ? 18.950 31.954 -6.839 1.00 28.33 226 ASP A C 1
ATOM 1399 O O . ASP A 1 226 ? 19.702 31.630 -5.920 1.00 26.42 226 ASP A O 1
ATOM 1404 N N . LYS A 1 227 ? 17.669 31.603 -6.880 1.00 28.35 227 LYS A N 1
ATOM 1405 C CA . LYS A 1 227 ? 17.080 30.781 -5.833 1.00 26.04 227 LYS A CA 1
ATOM 1406 C C . LYS A 1 227 ? 15.998 29.874 -6.407 1.00 22.86 227 LYS A C 1
ATOM 1407 O O . LYS A 1 227 ? 15.235 30.272 -7.288 1.00 23.56 227 LYS A O 1
ATOM 1413 N N . VAL A 1 228 ? 15.941 28.648 -5.904 1.00 18.22 228 VAL A N 1
ATOM 1414 C CA . VAL A 1 228 ? 15.030 27.648 -6.442 1.00 16.77 228 VAL A CA 1
ATOM 1415 C C . VAL A 1 228 ? 13.658 27.710 -5.782 1.00 17.06 228 VAL A C 1
ATOM 1416 O O . VAL A 1 228 ? 12.631 27.723 -6.462 1.00 14.87 228 VAL A O 1
ATOM 1420 N N . LEU A 1 229 ? 13.651 27.746 -4.454 1.00 18.08 229 LEU A N 1
ATOM 1421 C CA . LEU A 1 229 ? 12.415 27.640 -3.685 1.00 17.51 229 LEU A CA 1
ATOM 1422 C C . LEU A 1 229 ? 12.145 28.911 -2.894 1.00 20.15 229 LEU A C 1
ATOM 1423 O O . LEU A 1 229 ? 13.058 29.535 -2.390 1.00 23.38 229 LEU A O 1
ATOM 1428 N N . GLN A 1 230 ? 10.891 29.303 -2.778 1.00 18.16 230 GLN A N 1
ATOM 1429 C CA . GLN A 1 230 ? 10.578 30.586 -2.199 1.00 22.46 230 GLN A CA 1
ATOM 1430 C C . GLN A 1 230 ? 9.409 30.308 -1.268 1.00 22.03 230 GLN A C 1
ATOM 1431 O O . GLN A 1 230 ? 8.519 29.513 -1.603 1.00 18.39 230 GLN A O 1
ATOM 1437 N N . GLN A 1 231 ? 9.479 30.874 -0.065 1.00 16.60 231 GLN A N 1
ATOM 1438 C CA . GLN A 1 231 ? 8.575 30.494 1.024 1.00 16.62 231 GLN A CA 1
ATOM 1439 C C . GLN A 1 231 ? 8.434 31.620 2.049 1.00 21.04 231 GLN A C 1
ATOM 1440 O O . GLN A 1 231 ? 9.140 31.655 3.061 1.00 21.69 231 GLN A O 1
ATOM 1446 N N . ASN A 1 232 ? 7.526 32.548 1.784 1.00 26.37 232 ASN A N 1
ATOM 1447 C CA . ASN A 1 232 ? 7.416 33.750 2.595 1.00 26.38 232 ASN A CA 1
ATOM 1448 C C . ASN A 1 232 ? 6.454 33.598 3.764 1.00 24.50 232 ASN A C 1
ATOM 1449 O O . ASN A 1 232 ? 6.585 34.291 4.774 1.00 23.47 232 ASN A O 1
ATOM 1454 N N . ALA A 1 233 ? 5.498 32.685 3.630 1.00 22.93 233 ALA A N 1
ATOM 1455 C CA . ALA A 1 233 ? 4.524 32.453 4.686 1.00 24.32 233 ALA A CA 1
ATOM 1456 C C . ALA A 1 233 ? 5.169 31.799 5.900 1.00 24.00 233 ALA A C 1
ATOM 1457 O O . ALA A 1 233 ? 6.125 31.027 5.774 1.00 20.78 233 ALA A O 1
ATOM 1459 N N . LYS A 1 234 ? 4.644 32.125 7.077 1.00 21.44 234 LYS A N 1
ATOM 1460 C CA . LYS A 1 234 ? 5.047 31.472 8.314 1.00 21.92 234 LYS A CA 1
ATOM 1461 C C . LYS A 1 234 ? 4.127 30.283 8.558 1.00 23.87 234 LYS A C 1
ATOM 1462 O O . LYS A 1 234 ? 3.093 30.157 7.898 1.00 23.48 234 LYS A O 1
ATOM 1468 N N . ASN A 1 235 ? 4.499 29.422 9.502 1.00 20.77 235 ASN A N 1
ATOM 1469 C CA . ASN A 1 235 ? 3.748 28.198 9.768 1.00 23.86 235 ASN A CA 1
ATOM 1470 C C . ASN A 1 235 ? 3.551 27.422 8.471 1.00 25.97 235 ASN A C 1
ATOM 1471 O O . ASN A 1 235 ? 2.475 26.884 8.200 1.00 26.03 235 ASN A O 1
ATOM 1476 N N . SER A 1 236 ? 4.608 27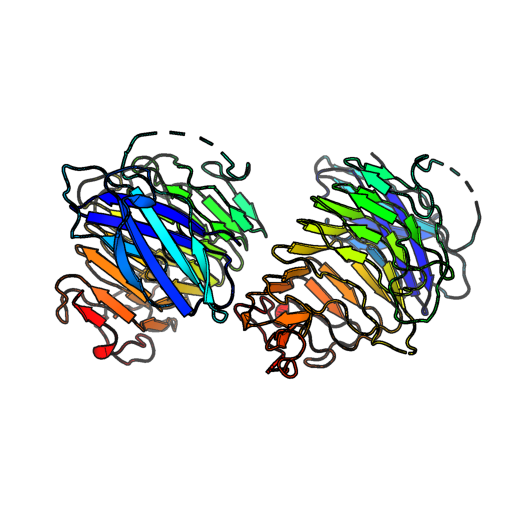.396 7.667 1.00 22.64 236 SER A N 1
ATOM 1477 C CA . SER A 1 236 ? 4.582 26.785 6.349 1.00 20.40 236 SER A CA 1
ATOM 1478 C C . SER A 1 236 ? 5.668 25.727 6.246 1.00 18.78 236 SER A C 1
ATOM 1479 O O . SER A 1 236 ? 6.671 25.785 6.957 1.00 17.37 236 SER A O 1
ATOM 1482 N N . HIS A 1 237 ? 5.469 24.767 5.352 1.00 16.50 237 HIS A N 1
ATOM 1483 C CA . HIS A 1 237 ? 6.393 23.654 5.222 1.00 17.79 237 HIS A CA 1
ATOM 1484 C C . HIS A 1 237 ? 6.581 23.261 3.761 1.00 16.28 237 HIS A C 1
ATOM 1485 O O . HIS A 1 237 ? 5.617 22.940 3.069 1.00 17.00 237 HIS A O 1
ATOM 1492 N N . THR A 1 238 ? 7.823 23.299 3.293 1.00 15.50 238 THR A N 1
ATOM 1493 C CA . THR A 1 238 ? 8.144 22.788 1.968 1.00 13.46 238 THR A CA 1
ATOM 1494 C C . THR A 1 238 ? 8.892 21.471 2.102 1.00 15.00 238 THR A C 1
ATOM 1495 O O . THR A 1 238 ? 9.874 21.376 2.845 1.00 12.18 238 THR A O 1
ATOM 1499 N N . ILE A 1 239 ? 8.405 20.458 1.391 1.00 12.56 239 ILE A N 1
ATOM 1500 C CA . ILE A 1 239 ? 8.999 19.128 1.395 1.00 11.96 239 ILE A CA 1
ATOM 1501 C C . ILE A 1 239 ? 9.558 18.791 0.017 1.00 12.25 239 ILE A C 1
ATOM 1502 O O . ILE A 1 239 ? 8.877 18.961 -0.995 1.00 14.57 239 ILE A O 1
ATOM 1507 N N . VAL A 1 240 ? 10.803 18.326 -0.012 1.00 12.84 240 VAL A N 1
ATOM 1508 C CA . VAL A 1 240 ? 11.460 17.917 -1.247 1.00 12.30 240 VAL A CA 1
ATOM 1509 C C . VAL A 1 240 ? 11.789 16.429 -1.191 1.00 14.62 240 VAL A C 1
ATOM 1510 O O . VAL A 1 240 ? 12.575 16.000 -0.348 1.00 15.17 240 VAL A O 1
ATOM 1514 N N . GLN A 1 241 ? 11.187 15.644 -2.082 1.00 14.39 241 GLN A N 1
ATOM 1515 C CA . GLN A 1 241 ? 11.377 14.194 -2.059 1.00 14.28 241 GLN A CA 1
ATOM 1516 C C . GLN A 1 241 ? 11.466 13.599 -3.466 1.00 15.46 241 GLN A C 1
ATOM 1517 O O . GLN A 1 241 ? 11.443 14.323 -4.459 1.00 14.39 241 GLN A O 1
ATOM 1523 N N . GLY A 1 242 ? 11.584 12.276 -3.546 1.00 16.07 242 GLY A N 1
ATOM 1524 C CA . GLY A 1 242 ? 11.661 11.595 -4.829 1.00 15.97 242 GLY A CA 1
ATOM 1525 C C . GLY A 1 242 ? 12.919 11.912 -5.619 1.00 15.76 242 GLY A C 1
ATOM 1526 O O . GLY A 1 242 ? 12.939 11.782 -6.843 1.00 16.41 242 GLY A O 1
ATOM 1527 N N . ASN A 1 243 ? 13.965 12.327 -4.910 1.00 15.88 243 ASN A N 1
ATOM 1528 C CA . ASN A 1 243 ? 15.249 12.675 -5.512 1.00 15.59 243 ASN A CA 1
ATOM 1529 C C . ASN A 1 243 ? 15.127 13.781 -6.561 1.00 15.23 243 ASN A C 1
ATOM 1530 O O . ASN A 1 243 ? 15.707 13.687 -7.645 1.00 15.50 243 ASN A O 1
ATOM 1535 N N . PHE A 1 244 ? 14.351 14.811 -6.228 1.00 14.61 244 PHE A N 1
ATOM 1536 C CA . PHE A 1 244 ? 14.308 16.060 -6.985 1.00 14.92 244 PHE A CA 1
ATOM 1537 C C . PHE A 1 244 ? 15.732 16.498 -7.305 1.00 14.70 244 PHE A C 1
ATOM 1538 O O . PHE A 1 244 ? 16.589 16.513 -6.425 1.00 15.24 244 PHE A O 1
ATOM 1546 N N . THR A 1 245 ? 15.991 16.823 -8.569 1.00 16.54 245 THR A N 1
ATOM 1547 C CA . THR A 1 245 ? 17.364 17.034 -9.024 1.00 14.30 245 THR A CA 1
ATOM 1548 C C . THR A 1 245 ? 17.603 18.414 -9.631 1.00 16.74 245 THR A C 1
ATOM 1549 O O . THR A 1 245 ? 16.881 18.849 -10.529 1.00 14.50 245 THR A O 1
ATOM 1553 N N . LEU A 1 246 ? 18.632 19.091 -9.132 1.00 13.94 246 LEU A N 1
ATOM 1554 C CA . LEU A 1 246 ? 19.073 20.363 -9.692 1.00 14.34 246 LEU A CA 1
ATOM 1555 C C . LEU A 1 246 ? 20.222 20.129 -10.664 1.00 14.76 246 LEU A C 1
ATOM 1556 O O . LEU A 1 246 ? 21.168 19.410 -10.350 1.00 16.86 246 LEU A O 1
ATOM 1561 N N . THR A 1 247 ? 20.139 20.731 -11.844 1.00 16.60 247 THR A N 1
ATOM 1562 C CA . THR A 1 247 ? 21.230 20.645 -12.805 1.00 18.62 247 THR A CA 1
ATOM 1563 C C . THR A 1 247 ? 21.626 22.037 -13.289 1.00 20.13 247 THR A C 1
ATOM 1564 O O . THR A 1 247 ? 20.839 22.983 -13.214 1.00 18.46 247 THR A O 1
ATOM 1568 N N . GLY A 1 248 ? 22.854 22.156 -13.780 1.00 19.65 248 GLY A N 1
ATOM 1569 C CA . GLY A 1 248 ? 23.384 23.438 -14.202 1.00 22.25 248 GLY A CA 1
ATOM 1570 C C . GLY A 1 248 ? 24.069 24.165 -13.060 1.00 24.12 248 GLY A C 1
ATOM 1571 O O . GLY A 1 248 ? 24.681 23.544 -12.191 1.00 22.79 248 GLY A O 1
ATOM 1572 N N . GLN A 1 249 ? 23.960 25.488 -13.059 1.00 21.02 249 GLN A N 1
ATOM 1573 C CA . GLN A 1 249 ? 24.604 26.305 -12.040 1.00 26.34 249 GLN A CA 1
ATOM 1574 C C . GLN A 1 249 ? 23.555 27.072 -11.241 1.00 20.95 249 GLN A C 1
ATOM 1575 O O . GLN A 1 249 ? 22.814 27.888 -11.791 1.00 22.25 249 GLN A O 1
ATOM 1581 N N . HIS A 1 250 ? 23.495 26.795 -9.942 1.00 24.34 250 HIS A N 1
ATOM 1582 C CA . HIS A 1 250 ? 22.455 27.347 -9.078 1.00 18.20 250 HIS A CA 1
ATOM 1583 C C . HIS A 1 250 ? 23.000 28.303 -8.021 1.00 19.64 250 HIS A C 1
ATOM 1584 O O . HIS A 1 250 ? 24.202 28.339 -7.755 1.00 20.36 250 HIS A O 1
ATOM 1591 N N . GLY A 1 251 ? 22.098 29.068 -7.415 1.00 21.77 251 GLY A N 1
ATOM 1592 C CA . GLY A 1 251 ? 22.454 29.964 -6.331 1.00 24.22 251 GLY A CA 1
ATOM 1593 C C . GLY A 1 251 ? 22.158 29.325 -4.988 1.00 20.17 251 GLY A C 1
ATOM 1594 O O . GLY A 1 251 ? 23.023 28.690 -4.390 1.00 21.27 251 GLY A O 1
ATOM 1595 N N . LYS A 1 252 ? 20.927 29.498 -4.518 1.00 22.10 252 LYS A N 1
ATOM 1596 C CA . LYS A 1 252 ? 20.471 28.880 -3.278 1.00 20.05 252 LYS A CA 1
ATOM 1597 C C . LYS A 1 252 ? 19.278 27.984 -3.557 1.00 20.48 252 LYS A C 1
ATOM 1598 O O . LYS A 1 252 ? 18.457 28.292 -4.419 1.00 23.01 252 LYS A O 1
ATOM 1604 N N . LEU A 1 253 ? 19.170 26.876 -2.833 1.00 19.45 253 LEU A N 1
ATOM 1605 C CA . LEU A 1 253 ? 17.970 26.061 -2.936 1.00 17.81 253 LEU A CA 1
ATOM 1606 C C . LEU A 1 253 ? 16.831 26.738 -2.184 1.00 17.47 253 LEU A C 1
ATOM 1607 O O . LEU A 1 253 ? 15.714 26.838 -2.689 1.00 17.83 253 LEU A O 1
ATOM 1612 N N . TRP A 1 254 ? 17.134 27.227 -0.985 1.00 15.87 254 TRP A N 1
ATOM 1613 C CA . TRP A 1 254 ? 16.100 27.657 -0.055 1.00 16.64 254 TRP A CA 1
ATOM 1614 C C . TRP A 1 254 ? 16.686 28.531 1.052 1.00 15.53 254 TRP A C 1
ATOM 1615 O O . TRP A 1 254 ? 17.682 28.170 1.679 1.00 15.84 254 TRP A O 1
ATOM 1626 N N . ARG A 1 255 ? 16.074 29.686 1.282 1.00 14.89 255 ARG A N 1
ATOM 1627 C CA . ARG A 1 255 ? 16.488 30.565 2.374 1.00 16.59 255 ARG A CA 1
ATOM 1628 C C . ARG A 1 255 ? 15.287 31.299 2.952 1.00 14.98 255 ARG A C 1
ATOM 1629 O O . ARG A 1 255 ? 14.623 32.069 2.256 1.00 18.19 255 ARG A O 1
ATOM 1637 N N . SER A 1 256 ? 14.997 31.034 4.221 1.00 16.48 256 SER A N 1
ATOM 1638 C CA . SER A 1 256 ? 13.995 31.796 4.950 1.00 14.65 256 SER A CA 1
ATOM 1639 C C . SER A 1 256 ? 14.446 33.246 5.004 1.00 15.86 256 SER A C 1
ATOM 1640 O O . SER A 1 256 ? 15.596 33.529 5.344 1.00 16.26 256 SER A O 1
ATOM 1643 N N . CYS A 1 257 ? 13.550 34.160 4.650 1.00 15.16 257 CYS A N 1
ATOM 1644 C CA . CYS A 1 257 ? 13.929 35.560 4.505 1.00 16.93 257 CYS A CA 1
ATOM 1645 C C . CYS A 1 257 ? 14.516 36.138 5.789 1.00 17.29 257 CYS A C 1
ATOM 1646 O O . CYS A 1 257 ? 13.920 36.036 6.859 1.00 13.82 257 CYS A O 1
ATOM 1649 N N . GLY A 1 258 ? 15.691 36.745 5.670 1.00 17.66 258 GLY A N 1
ATOM 1650 C CA . GLY A 1 258 ? 16.406 37.240 6.829 1.00 16.99 258 GLY A CA 1
ATOM 1651 C C . GLY A 1 258 ? 15.993 38.628 7.278 1.00 16.82 258 GLY A C 1
ATOM 1652 O O . GLY A 1 258 ? 16.190 38.992 8.438 1.00 19.29 258 GLY A O 1
ATOM 1653 N N . ASP A 1 259 ? 15.408 39.404 6.371 1.00 17.09 259 ASP A N 1
ATOM 1654 C CA . ASP A 1 259 ? 15.160 40.817 6.647 1.00 19.98 259 ASP A CA 1
ATOM 1655 C C . ASP A 1 259 ? 13.853 41.348 6.056 1.00 17.34 259 ASP A C 1
ATOM 1656 O O . ASP A 1 259 ? 13.761 42.523 5.704 1.00 21.65 259 ASP A O 1
ATOM 1661 N N . CYS A 1 260 ? 12.846 40.488 5.959 1.00 20.14 260 CYS A N 1
ATOM 1662 C CA . CYS A 1 260 ? 11.589 40.854 5.312 1.00 20.55 260 CYS A CA 1
ATOM 1663 C C . CYS A 1 260 ? 10.686 41.720 6.182 1.00 20.52 260 CYS A C 1
ATOM 1664 O O . CYS A 1 260 ? 10.822 41.754 7.403 1.00 18.69 260 CYS A O 1
ATOM 1667 N N . THR A 1 261 ? 9.755 42.410 5.532 1.00 22.24 261 THR A N 1
ATOM 1668 C CA . THR A 1 261 ? 8.698 43.126 6.231 1.00 20.98 261 THR A CA 1
ATOM 1669 C C . THR A 1 261 ? 7.816 42.116 6.954 1.00 21.14 261 THR A C 1
ATOM 1670 O O . THR A 1 261 ? 7.445 41.093 6.375 1.00 22.31 261 THR A O 1
ATOM 1674 N N . ASN A 1 262 ? 7.499 42.398 8.216 1.00 21.14 262 ASN A N 1
ATOM 1675 C CA . ASN A 1 262 ? 6.721 41.481 9.046 1.00 23.18 262 ASN A CA 1
ATOM 1676 C C . ASN A 1 262 ? 7.392 40.107 9.094 1.00 22.42 262 ASN A C 1
ATOM 1677 O O . ASN A 1 262 ? 6.743 39.074 8.952 1.00 22.30 262 ASN A O 1
ATOM 1682 N N . ASN A 1 263 ? 8.707 40.106 9.286 1.00 19.99 263 ASN A N 1
ATOM 1683 C CA . ASN A 1 263 ? 9.466 38.861 9.297 1.00 20.25 263 ASN A CA 1
ATOM 1684 C C . ASN A 1 263 ? 9.154 38.040 10.538 1.00 20.08 263 ASN A C 1
ATOM 1685 O O . ASN A 1 263 ? 8.787 38.583 11.579 1.00 21.31 263 ASN A O 1
ATOM 1690 N N . GLY A 1 264 ? 9.302 36.726 10.421 1.00 16.11 264 GLY A N 1
ATOM 1691 C CA . GLY A 1 264 ? 9.036 35.831 11.528 1.00 19.69 264 GLY A CA 1
ATOM 1692 C C . GLY A 1 264 ? 9.017 34.397 11.050 1.00 17.59 264 GLY A C 1
ATOM 1693 O O . GLY A 1 264 ? 9.304 34.122 9.886 1.00 17.52 264 GLY A O 1
ATOM 1694 N N . GLY A 1 265 ? 8.677 33.479 11.946 1.00 19.36 265 GLY A N 1
ATOM 1695 C CA . GLY A 1 265 ? 8.647 32.069 11.607 1.00 18.23 265 GLY A CA 1
ATOM 1696 C C . GLY A 1 265 ? 7.616 31.311 12.419 1.00 24.23 265 GLY A C 1
ATOM 1697 O O . GLY A 1 265 ? 6.727 31.919 13.013 1.00 24.68 265 GLY A O 1
ATOM 1698 N N . PRO A 1 266 ? 7.730 29.974 12.454 1.00 20.79 266 PRO A N 1
ATOM 1699 C CA . PRO A 1 266 ? 8.775 29.216 11.760 1.00 19.84 266 PRO A CA 1
ATOM 1700 C C . PRO A 1 266 ? 8.476 28.992 10.280 1.00 19.56 266 PRO A C 1
ATOM 1701 O O . PRO A 1 266 ? 7.316 28.854 9.891 1.00 18.69 266 PRO A O 1
ATOM 1705 N N . ARG A 1 267 ? 9.527 28.982 9.467 1.00 16.50 267 ARG A N 1
ATOM 1706 C CA . ARG A 1 267 ? 9.431 28.549 8.082 1.00 13.81 267 ARG A CA 1
ATOM 1707 C C . ARG A 1 267 ? 10.234 27.262 7.966 1.00 15.52 267 ARG A C 1
ATOM 1708 O O . ARG A 1 267 ? 11.433 27.248 8.246 1.00 14.02 267 ARG A O 1
ATOM 1716 N N . ASN A 1 268 ? 9.578 26.178 7.568 1.00 14.98 268 ASN A N 1
ATOM 1717 C CA . ASN A 1 268 ? 10.212 24.867 7.628 1.00 15.70 268 ASN A CA 1
ATOM 1718 C C . ASN A 1 268 ? 10.505 24.251 6.267 1.00 14.12 268 ASN A C 1
ATOM 1719 O O . ASN A 1 268 ? 9.735 24.401 5.319 1.00 14.62 268 ASN A O 1
ATOM 1724 N N . LEU A 1 269 ? 11.635 23.558 6.192 1.00 13.50 269 LEU A N 1
ATOM 1725 C CA . LEU A 1 269 ? 12.040 22.831 4.995 1.00 13.13 269 LEU A CA 1
ATOM 1726 C C . LEU A 1 269 ? 12.404 21.403 5.358 1.00 13.37 269 LEU A C 1
ATOM 1727 O O . LEU A 1 269 ? 13.140 21.172 6.314 1.00 15.02 269 LEU A O 1
ATOM 1732 N N . THR A 1 270 ? 11.889 20.443 4.602 1.00 14.01 270 THR A N 1
ATOM 1733 C CA . THR A 1 270 ? 12.338 19.069 4.763 1.00 13.59 270 THR A CA 1
ATOM 1734 C C . THR A 1 270 ? 12.801 18.508 3.430 1.00 13.92 270 THR A C 1
ATOM 1735 O O . THR A 1 270 ? 12.027 18.416 2.477 1.00 15.41 270 THR A O 1
ATOM 1739 N N . ILE A 1 271 ? 14.077 18.152 3.360 1.00 14.59 271 ILE A N 1
ATOM 1740 C CA . ILE A 1 271 ? 14.600 17.478 2.186 1.00 13.55 271 ILE A CA 1
ATOM 1741 C C . ILE A 1 271 ? 14.651 15.991 2.487 1.00 16.34 271 ILE A C 1
ATOM 1742 O O . ILE A 1 271 ? 15.533 15.531 3.206 1.00 19.78 271 ILE A O 1
ATOM 1747 N N . ILE A 1 272 ? 13.685 15.247 1.963 1.00 13.16 272 ILE A N 1
ATOM 1748 C CA . ILE A 1 272 ? 13.672 13.801 2.150 1.00 15.58 272 ILE A CA 1
ATOM 1749 C C . ILE A 1 272 ? 14.739 13.169 1.256 1.00 16.65 272 ILE A C 1
ATOM 1750 O O . ILE A 1 272 ? 15.503 12.307 1.693 1.00 18.22 272 ILE A O 1
ATOM 1755 N N . SER A 1 273 ? 14.801 13.623 0.009 1.00 16.89 273 SER A N 1
ATOM 1756 C CA . SER A 1 273 ? 15.853 13.203 -0.910 1.00 19.24 273 SER A CA 1
ATOM 1757 C C . SER A 1 273 ? 15.967 14.179 -2.075 1.00 16.53 273 SER A C 1
ATOM 1758 O O . SER A 1 273 ? 14.964 14.578 -2.665 1.00 16.81 273 SER A O 1
ATOM 1761 N N . ALA A 1 274 ? 17.199 14.564 -2.392 1.00 15.89 274 ALA A N 1
ATOM 1762 C CA . ALA A 1 274 ? 17.460 15.481 -3.494 1.00 16.37 274 ALA A CA 1
ATOM 1763 C C . ALA A 1 274 ? 18.882 15.300 -4.003 1.00 17.87 274 ALA A C 1
ATOM 1764 O O . ALA A 1 274 ? 19.754 14.832 -3.272 1.00 18.21 274 ALA A O 1
ATOM 1766 N N . THR A 1 275 ? 19.105 15.679 -5.257 1.00 17.01 275 THR A N 1
ATOM 1767 C CA . THR A 1 275 ? 20.425 15.607 -5.869 1.00 16.11 275 THR A CA 1
ATOM 1768 C C . THR A 1 275 ? 20.782 16.930 -6.528 1.00 16.37 275 THR A C 1
ATOM 1769 O O . THR A 1 275 ? 19.968 17.507 -7.246 1.00 17.73 275 THR A O 1
ATOM 1773 N N . VAL A 1 276 ? 21.993 17.416 -6.277 1.00 17.38 276 VAL A N 1
ATOM 1774 C CA . VAL A 1 276 ? 22.507 18.565 -7.012 1.00 18.31 276 VAL A CA 1
ATOM 1775 C C . VAL A 1 276 ? 23.622 18.110 -7.947 1.00 21.16 276 VAL A C 1
ATOM 1776 O O . VAL A 1 276 ? 24.758 17.904 -7.515 1.00 21.08 276 VAL A O 1
ATOM 1780 N N . ASN A 1 277 ? 23.290 17.927 -9.222 1.00 20.95 277 ASN A N 1
ATOM 1781 C CA . ASN A 1 277 ? 24.290 17.566 -10.220 1.00 19.23 277 ASN A CA 1
ATOM 1782 C C . ASN A 1 277 ? 24.748 18.804 -10.967 1.00 25.23 277 ASN A C 1
ATOM 1783 O O . ASN A 1 277 ? 24.393 19.025 -12.126 1.00 25.73 277 ASN A O 1
ATOM 1788 N N . GLY A 1 278 ? 25.537 19.615 -10.280 1.00 24.56 278 GLY A N 1
ATOM 1789 C CA . GLY A 1 278 ? 26.022 20.863 -10.823 1.00 23.00 278 GLY A CA 1
ATOM 1790 C C . GLY A 1 278 ? 26.607 21.664 -9.685 1.00 26.30 278 GLY A C 1
ATOM 1791 O O . GLY A 1 278 ? 26.991 21.107 -8.656 1.00 27.54 278 GLY A O 1
ATOM 1792 N N . THR A 1 279 ? 26.671 22.976 -9.860 1.00 24.93 279 THR A N 1
ATOM 1793 C CA . THR A 1 279 ? 27.205 23.835 -8.819 1.00 23.57 279 THR A CA 1
ATOM 1794 C C . THR A 1 279 ? 26.084 24.585 -8.113 1.00 21.74 279 THR A C 1
ATOM 1795 O O . THR A 1 279 ? 25.069 24.925 -8.721 1.00 23.87 279 THR A O 1
ATOM 1799 N N . ILE A 1 280 ? 26.275 24.837 -6.824 1.00 23.36 280 ILE A N 1
ATOM 1800 C CA . ILE A 1 280 ? 25.316 25.608 -6.047 1.00 22.45 280 ILE A CA 1
ATOM 1801 C C . ILE A 1 280 ? 26.053 26.326 -4.915 1.00 21.76 280 ILE A C 1
ATOM 1802 O O . ILE A 1 280 ? 27.022 25.801 -4.365 1.00 23.71 280 ILE A O 1
ATOM 1807 N N . ASP A 1 281 ? 25.611 27.534 -4.583 1.00 23.00 281 ASP A N 1
ATOM 1808 C CA . ASP A 1 281 ? 26.286 28.325 -3.559 1.00 24.42 281 ASP A CA 1
ATOM 1809 C C . ASP A 1 281 ? 25.955 27.826 -2.156 1.00 23.78 281 ASP A C 1
ATOM 1810 O O . ASP A 1 281 ? 26.825 27.772 -1.287 1.00 22.51 281 ASP A O 1
ATOM 1815 N N . SER A 1 282 ? 24.695 27.462 -1.937 1.00 18.82 282 SER A N 1
ATOM 1816 C CA . SER A 1 282 ? 24.265 26.967 -0.636 1.00 18.99 282 SER A CA 1
ATOM 1817 C C . SER A 1 282 ? 22.947 26.212 -0.748 1.00 19.16 282 SER A C 1
ATOM 1818 O O . SER A 1 282 ? 22.214 26.365 -1.726 1.00 18.45 282 SER A O 1
ATOM 1821 N N . ILE A 1 283 ? 22.643 25.410 0.266 1.00 17.33 283 ILE A N 1
ATOM 1822 C CA . ILE A 1 283 ? 21.415 24.630 0.265 1.00 17.70 283 ILE A CA 1
ATOM 1823 C C . ILE A 1 283 ? 20.306 25.345 1.033 1.00 20.54 283 ILE A C 1
ATOM 1824 O O . ILE A 1 283 ? 19.387 25.894 0.429 1.00 18.43 283 ILE A O 1
ATOM 1829 N N . ALA A 1 284 ? 20.397 25.351 2.360 1.00 14.36 284 ALA A N 1
ATOM 1830 C CA . ALA A 1 284 ? 19.314 25.889 3.181 1.00 16.38 284 ALA A CA 1
ATOM 1831 C C . ALA A 1 284 ? 19.794 26.914 4.201 1.00 17.32 284 ALA A C 1
ATOM 1832 O O . ALA A 1 284 ? 20.791 26.701 4.885 1.00 16.83 284 ALA A O 1
ATOM 1834 N N . GLY A 1 285 ? 19.073 28.028 4.297 1.00 14.00 285 GLY A N 1
ATOM 1835 C CA . GLY A 1 285 ? 19.354 29.035 5.304 1.00 14.89 285 GLY A CA 1
ATOM 1836 C C . GLY A 1 285 ? 18.149 29.231 6.203 1.00 16.65 285 GLY A C 1
ATOM 1837 O O . GLY A 1 285 ? 17.040 29.463 5.721 1.00 18.10 285 GLY A O 1
ATOM 1838 N N . VAL A 1 286 ? 18.366 29.136 7.511 1.00 13.09 286 VAL A N 1
ATOM 1839 C CA . VAL A 1 286 ? 17.275 29.222 8.478 1.00 14.45 286 VAL A CA 1
ATOM 1840 C C . VAL A 1 286 ? 17.503 30.332 9.502 1.00 14.51 286 VAL A C 1
ATOM 1841 O O . VAL A 1 286 ? 18.636 30.607 9.893 1.00 12.65 286 VAL A O 1
ATOM 1845 N N . ASN A 1 287 ? 16.417 30.967 9.930 1.00 14.74 287 ASN A N 1
ATOM 1846 C CA . ASN A 1 287 ? 16.480 31.941 11.014 1.00 12.48 287 ASN A CA 1
ATOM 1847 C C . ASN A 1 287 ? 16.398 31.254 12.367 1.00 16.21 287 ASN A C 1
ATOM 1848 O O . ASN A 1 287 ? 15.346 30.737 12.744 1.00 15.21 287 ASN A O 1
ATOM 1853 N N . ARG A 1 288 ? 17.513 31.259 13.091 1.00 13.18 288 ARG A N 1
ATOM 1854 C CA . ARG A 1 288 ? 17.613 30.576 14.379 1.00 15.90 288 ARG A CA 1
ATOM 1855 C C . ARG A 1 288 ? 16.568 31.056 15.382 1.00 17.36 288 ARG A C 1
ATOM 1856 O O . ARG A 1 288 ? 15.966 30.253 16.097 1.00 17.41 288 ARG A O 1
ATOM 1864 N N . ASN A 1 289 ? 16.347 32.366 15.420 1.00 17.60 289 ASN A N 1
ATOM 1865 C CA . ASN A 1 289 ? 15.471 32.960 16.421 1.00 22.04 289 ASN A CA 1
ATOM 1866 C C . ASN A 1 289 ? 13.981 32.814 16.110 1.00 23.14 289 ASN A C 1
ATOM 1867 O O . ASN A 1 289 ? 13.145 32.930 17.007 1.00 23.10 289 ASN A O 1
ATOM 1872 N N . PHE A 1 290 ? 13.645 32.554 14.850 1.00 19.47 290 PHE A N 1
ATOM 1873 C CA . PHE A 1 290 ? 12.244 32.454 14.457 1.00 19.63 290 PHE A CA 1
ATOM 1874 C C . PHE A 1 290 ? 11.771 31.002 14.407 1.00 20.41 290 PHE A C 1
ATOM 1875 O O . PHE A 1 290 ? 10.646 30.723 14.000 1.00 20.11 290 PHE A O 1
ATOM 1883 N N . GLY A 1 291 ? 12.634 30.082 14.824 1.00 20.57 291 GLY A N 1
ATOM 1884 C CA . GLY A 1 291 ? 12.240 28.693 14.988 1.00 21.84 291 GLY A CA 1
ATOM 1885 C C . GLY A 1 291 ? 12.252 27.850 13.727 1.00 21.69 291 GLY A C 1
ATOM 1886 O O . GLY A 1 291 ? 11.790 26.708 13.748 1.00 20.11 291 GLY A O 1
ATOM 1887 N N . ASP A 1 292 ? 12.777 28.404 12.637 1.00 14.80 292 ASP A N 1
ATOM 1888 C CA . ASP A 1 292 ? 12.896 27.675 11.374 1.00 16.45 292 ASP A CA 1
ATOM 1889 C C . ASP A 1 292 ? 13.614 26.349 11.540 1.00 17.93 292 ASP A C 1
ATOM 1890 O O . ASP A 1 292 ? 14.652 26.278 12.195 1.00 17.60 292 ASP A O 1
ATOM 1895 N N . VAL A 1 293 ? 13.078 25.305 10.919 1.00 16.79 293 VAL A N 1
ATOM 1896 C CA . VAL A 1 293 ? 13.738 24.010 10.945 1.00 15.80 293 VAL A CA 1
ATOM 1897 C C . VAL A 1 293 ? 13.993 23.486 9.537 1.00 14.93 293 VAL A C 1
ATOM 1898 O O . VAL A 1 293 ? 13.064 23.310 8.750 1.00 16.38 293 VAL A O 1
ATOM 1902 N N . ALA A 1 294 ? 15.264 23.252 9.227 1.00 14.43 294 ALA A N 1
ATOM 1903 C CA . ALA A 1 294 ? 15.642 22.538 8.017 1.00 13.11 294 ALA A CA 1
ATOM 1904 C C . ALA A 1 294 ? 16.025 21.110 8.377 1.00 17.94 294 ALA A C 1
ATOM 1905 O O . ALA A 1 294 ? 17.021 20.878 9.064 1.00 18.29 294 ALA A O 1
ATOM 1907 N N . GLU A 1 295 ? 15.222 20.156 7.923 1.00 13.35 295 GLU A N 1
ATOM 1908 C CA . GLU A 1 295 ? 15.519 18.749 8.145 1.00 14.16 295 GLU A CA 1
ATOM 1909 C C . GLU A 1 295 ? 15.945 18.111 6.826 1.00 17.16 295 GLU A C 1
ATOM 1910 O O . GLU A 1 295 ? 15.208 18.150 5.843 1.00 16.43 295 GLU A O 1
ATOM 1916 N N . ILE A 1 296 ? 17.143 17.539 6.806 1.00 15.82 296 ILE A N 1
ATOM 1917 C CA . ILE A 1 296 ? 17.713 17.003 5.575 1.00 16.69 296 ILE A CA 1
ATOM 1918 C C . ILE A 1 296 ? 18.160 15.559 5.764 1.00 18.90 296 ILE A C 1
ATOM 1919 O O . ILE A 1 296 ? 18.975 15.267 6.639 1.00 18.63 296 ILE A O 1
ATOM 1924 N N . ARG A 1 297 ? 17.629 14.660 4.939 1.00 19.02 297 ARG A N 1
ATOM 1925 C CA . ARG A 1 297 ? 17.837 13.224 5.143 1.00 21.46 297 ARG A CA 1
ATOM 1926 C C . ARG A 1 297 ? 18.784 12.576 4.138 1.00 25.46 297 ARG A C 1
ATOM 1927 O O . ARG A 1 297 ? 19.680 11.821 4.515 1.00 29.01 297 ARG A O 1
ATOM 1935 N N . ASP A 1 298 ? 18.573 12.853 2.858 1.00 21.63 298 ASP A N 1
ATOM 1936 C CA . ASP A 1 298 ? 19.303 12.153 1.806 1.00 21.95 298 ASP A CA 1
ATOM 1937 C C . ASP A 1 298 ? 19.673 13.120 0.687 1.00 20.94 298 ASP A C 1
ATOM 1938 O O . ASP A 1 298 ? 19.028 13.169 -0.357 1.00 22.62 298 ASP A O 1
ATOM 1943 N N . LEU A 1 299 ? 20.728 13.889 0.915 1.00 18.18 299 LEU A N 1
ATOM 1944 C CA . LEU A 1 299 ? 21.164 14.887 -0.049 1.00 18.00 299 LEU A CA 1
ATOM 1945 C C . LEU A 1 299 ? 22.433 14.448 -0.767 1.00 19.40 299 LEU A C 1
ATOM 1946 O O . LEU A 1 299 ? 23.435 14.128 -0.129 1.00 23.29 299 LEU A O 1
ATOM 1951 N N . ARG A 1 300 ? 22.381 14.426 -2.095 1.00 17.68 300 ARG A N 1
ATOM 1952 C CA . ARG A 1 300 ? 23.539 14.066 -2.906 1.00 24.00 300 ARG A CA 1
ATOM 1953 C C . ARG A 1 300 ? 24.018 15.281 -3.692 1.00 23.90 300 ARG A C 1
ATOM 1954 O O . ARG A 1 300 ? 23.238 15.917 -4.399 1.00 24.57 300 ARG A O 1
ATOM 1962 N N . ILE A 1 301 ? 25.300 15.607 -3.572 1.00 23.90 301 ILE A N 1
ATOM 1963 C CA . ILE A 1 301 ? 25.842 16.784 -4.241 1.00 21.21 301 ILE A CA 1
ATOM 1964 C C . ILE A 1 301 ? 27.108 16.436 -5.020 1.00 29.54 301 ILE A C 1
ATOM 1965 O O . ILE A 1 301 ? 27.995 15.756 -4.504 1.00 28.71 301 ILE A O 1
ATOM 1970 N N . LYS A 1 302 ? 27.182 16.902 -6.263 1.00 25.47 302 LYS A N 1
ATOM 1971 C CA . LYS A 1 302 ? 28.343 16.645 -7.112 1.00 30.38 302 LYS A CA 1
ATOM 1972 C C . LYS A 1 302 ? 29.612 17.247 -6.517 1.00 31.24 302 LYS A C 1
ATOM 1973 O O . LYS A 1 302 ? 29.675 18.448 -6.255 1.00 29.47 302 LYS A O 1
ATOM 1979 N N . GLY A 1 303 ? 30.612 16.397 -6.299 1.00 38.22 303 GLY A N 1
ATOM 1980 C CA . GLY A 1 303 ? 31.888 16.821 -5.751 1.00 36.35 303 GLY A CA 1
ATOM 1981 C C . GLY A 1 303 ? 31.777 17.458 -4.379 1.00 36.97 303 GLY A C 1
ATOM 1982 O O . GLY A 1 303 ? 32.475 18.428 -4.078 1.00 38.12 303 GLY A O 1
ATOM 1983 N N . TYR A 1 304 ? 30.901 16.911 -3.543 1.00 35.33 304 TYR A N 1
ATOM 1984 C CA . TYR A 1 304 ? 30.636 17.513 -2.242 1.00 32.27 304 TYR A CA 1
ATOM 1985 C C . TYR A 1 304 ? 31.829 17.449 -1.297 1.00 32.50 304 TYR A C 1
ATOM 1986 O O . TYR A 1 304 ? 32.459 16.405 -1.134 1.00 33.04 304 TYR A O 1
ATOM 1995 N N . LYS A 1 305 ? 32.125 18.589 -0.683 1.00 39.81 305 LYS A N 1
ATOM 1996 C CA . LYS A 1 305 ? 33.066 18.674 0.425 1.00 36.96 305 LYS A CA 1
ATOM 1997 C C . LYS A 1 305 ? 32.443 19.575 1.483 1.00 37.45 305 LYS A C 1
ATOM 1998 O O . LYS A 1 305 ? 31.703 20.500 1.147 1.00 34.00 305 LYS A O 1
ATOM 2004 N N . GLU A 1 306 ? 32.726 19.305 2.754 1.00 36.15 306 GLU A N 1
ATOM 2005 C CA . GLU A 1 306 ? 32.143 20.090 3.839 1.00 35.13 306 GLU A CA 1
ATOM 2006 C C . GLU A 1 306 ? 32.465 21.574 3.685 1.00 37.94 306 GLU A C 1
ATOM 2007 O O . GLU A 1 306 ? 33.629 21.963 3.597 1.00 42.16 306 GLU A O 1
ATOM 2013 N N . GLY A 1 307 ? 31.419 22.393 3.634 1.00 31.09 307 GLY A N 1
ATOM 2014 C CA . GLY A 1 307 ? 31.572 23.820 3.430 1.00 33.09 307 GLY A CA 1
ATOM 2015 C C . GLY A 1 307 ? 31.475 24.204 1.966 1.00 33.61 307 GLY A C 1
ATOM 2016 O O . GLY A 1 307 ? 31.388 25.384 1.628 1.00 37.46 307 GLY A O 1
ATOM 2017 N N . LYS A 1 308 ? 31.496 23.202 1.091 1.00 31.23 308 LYS A N 1
ATOM 2018 C CA . LYS A 1 308 ? 31.433 23.438 -0.348 1.00 33.53 308 LYS A CA 1
ATOM 2019 C C . LYS A 1 308 ? 30.463 22.475 -1.028 1.00 30.96 308 LYS A C 1
ATOM 2020 O O . LYS A 1 308 ? 30.874 21.426 -1.522 1.00 31.01 308 LYS A O 1
ATOM 2026 N N . PRO A 1 309 ? 29.170 22.832 -1.064 1.00 28.52 309 PRO A N 1
ATOM 2027 C CA . PRO A 1 309 ? 28.599 24.060 -0.507 1.00 26.54 309 PRO A CA 1
ATOM 2028 C C . PRO A 1 309 ? 28.211 23.903 0.958 1.00 22.61 309 PRO A C 1
ATOM 2029 O O . PRO A 1 309 ? 28.113 22.773 1.441 1.00 24.99 309 PRO A O 1
ATOM 2033 N N . PRO A 1 310 ? 27.997 25.023 1.664 1.00 25.14 310 PRO A N 1
ATOM 2034 C CA . PRO A 1 310 ? 27.381 24.911 2.988 1.00 22.70 310 PRO A CA 1
ATOM 2035 C C . PRO A 1 310 ? 25.984 24.323 2.856 1.00 18.79 310 PRO A C 1
ATOM 2036 O O . PRO A 1 310 ? 25.252 24.677 1.928 1.00 16.97 310 PRO A O 1
ATOM 2040 N N . VAL A 1 311 ? 25.625 23.422 3.761 1.00 18.08 311 VAL A N 1
ATOM 2041 C CA . VAL A 1 311 ? 24.337 22.751 3.679 1.00 15.56 311 VAL A CA 1
ATOM 2042 C C . VAL A 1 311 ? 23.263 23.522 4.446 1.00 16.62 311 VAL A C 1
ATOM 2043 O O . VAL A 1 311 ? 22.379 24.127 3.840 1.00 22.23 311 VAL A O 1
ATOM 2047 N N . CYS A 1 312 ? 23.337 23.509 5.773 1.00 14.39 312 CYS A N 1
ATOM 2048 C CA . CYS A 1 312 ? 22.389 24.263 6.586 1.00 14.39 312 CYS A CA 1
ATOM 2049 C C . CYS A 1 312 ? 23.112 25.392 7.301 1.00 15.52 312 CYS A C 1
ATOM 2050 O O . CYS A 1 312 ? 24.022 25.154 8.093 1.00 16.99 312 CYS A O 1
ATOM 2053 N N . GLU A 1 313 ? 22.709 26.621 7.000 1.00 15.75 313 GLU A N 1
ATOM 2054 C CA . GLU A 1 313 ? 23.301 27.795 7.619 1.00 14.95 313 GLU A CA 1
ATOM 2055 C C . GLU A 1 313 ? 22.283 28.509 8.494 1.00 15.72 313 GLU A C 1
ATOM 2056 O O . GLU A 1 313 ? 21.132 28.695 8.100 1.00 14.49 313 GLU A O 1
ATOM 2062 N N . GLU A 1 314 ? 22.714 28.901 9.685 1.00 14.74 314 GLU A N 1
ATOM 2063 C CA . GLU A 1 314 ? 21.839 29.582 10.625 1.00 12.48 314 GLU A CA 1
ATOM 2064 C C . GLU A 1 314 ? 22.073 31.084 10.573 1.00 14.22 314 GLU A C 1
ATOM 2065 O O . GLU A 1 314 ? 23.211 31.538 10.479 1.00 14.25 314 GLU A O 1
ATOM 2071 N N . PHE A 1 315 ? 20.982 31.839 10.625 1.00 12.98 315 PHE A N 1
ATOM 2072 C CA . PHE A 1 315 ? 21.023 33.298 10.569 1.00 13.19 315 PHE A CA 1
ATOM 2073 C C . PHE A 1 315 ? 20.239 33.898 11.730 1.00 14.91 315 PHE A C 1
ATOM 2074 O O . PHE A 1 315 ? 19.442 33.213 12.372 1.00 13.58 315 PHE A O 1
ATOM 2082 N N . ASN A 1 316 ? 20.461 35.181 11.990 1.00 13.69 316 ASN A N 1
ATOM 2083 C CA . ASN A 1 316 ? 19.582 35.935 12.872 1.00 14.85 316 ASN A CA 1
ATOM 2084 C C . ASN A 1 316 ? 18.576 36.705 12.027 1.00 17.70 316 ASN A C 1
ATOM 2085 O O . ASN A 1 316 ? 18.950 37.581 11.247 1.00 17.81 316 ASN A O 1
ATOM 2090 N N . GLY A 1 317 ? 17.301 36.361 12.164 1.00 16.10 317 GLY A N 1
ATOM 2091 C CA . GLY A 1 317 ? 16.259 37.000 11.382 1.00 14.25 317 GLY A CA 1
ATOM 2092 C C . GLY A 1 317 ? 15.834 38.316 12.002 1.00 18.13 317 GLY A C 1
ATOM 2093 O O . GLY A 1 317 ? 15.660 38.408 13.215 1.00 18.87 317 GLY A O 1
ATOM 2094 N N . VAL A 1 318 ? 15.672 39.339 11.170 1.00 17.60 318 VAL A N 1
ATOM 2095 C CA . VAL A 1 318 ? 15.275 40.654 11.661 1.00 21.56 318 VAL A CA 1
ATOM 2096 C C . VAL A 1 318 ? 14.098 41.221 10.878 1.00 23.22 318 VAL A C 1
ATOM 2097 O O . VAL A 1 318 ? 13.779 40.755 9.783 1.00 20.54 318 VAL A O 1
ATOM 2101 N N . GLU A 1 319 ? 13.450 42.224 11.460 1.00 20.88 319 GLU A N 1
ATOM 2102 C CA . GLU A 1 319 ? 12.419 42.982 10.768 1.00 25.77 319 GLU A CA 1
ATOM 2103 C C . GLU A 1 319 ? 13.078 43.963 9.808 1.00 24.97 319 GLU A C 1
ATOM 2104 O O . GLU A 1 319 ? 14.121 44.536 10.127 1.00 25.00 319 GLU A O 1
ATOM 2110 N N . LYS A 1 320 ? 12.479 44.150 8.635 1.00 22.73 320 LYS A N 1
ATOM 2111 C CA . LYS A 1 320 ? 13.024 45.073 7.648 1.00 26.65 320 LYS A CA 1
ATOM 2112 C C . LYS A 1 320 ? 13.206 46.461 8.249 1.00 27.64 320 LYS A C 1
ATOM 2113 O O . LYS A 1 320 ? 12.300 46.991 8.891 1.00 27.30 320 LYS A O 1
ATOM 2119 N N . GLY A 1 321 ? 14.390 47.031 8.054 1.00 30.37 321 GLY A N 1
ATOM 2120 C CA . GLY A 1 321 ? 14.691 48.352 8.573 1.00 33.42 321 GLY A CA 1
ATOM 2121 C C . GLY A 1 321 ? 15.307 48.326 9.958 1.00 37.02 321 GLY A C 1
ATOM 2122 O O . GLY A 1 321 ? 15.550 49.373 10.559 1.00 36.04 321 GLY A O 1
ATOM 2123 N N . LYS A 1 322 ? 15.564 47.128 10.472 1.00 33.47 322 LYS A N 1
ATOM 2124 C CA . LYS A 1 322 ? 16.155 46.989 11.798 1.00 34.04 322 LYS A CA 1
ATOM 2125 C C . LYS A 1 322 ? 17.492 46.254 11.745 1.00 34.38 322 LYS A C 1
ATOM 2126 O O . LYS A 1 322 ? 17.726 45.307 12.495 1.00 39.11 322 LYS A O 1
ATOM 2132 N N . GLY A 1 323 ? 18.367 46.709 10.854 1.00 36.46 323 GLY A N 1
ATOM 2133 C CA . GLY A 1 323 ? 19.693 46.138 10.722 1.00 32.44 323 GLY A CA 1
ATOM 2134 C C . GLY A 1 323 ? 19.753 45.091 9.631 1.00 36.87 323 GLY A C 1
ATOM 2135 O O . GLY A 1 323 ? 18.827 44.957 8.831 1.00 38.07 323 GLY A O 1
ATOM 2136 N N . LYS A 1 324 ? 20.852 44.350 9.593 1.00 25.84 324 LYS A N 1
ATOM 2137 C CA . LYS A 1 324 ? 20.986 43.265 8.636 1.00 25.41 324 LYS A CA 1
ATOM 2138 C C . LYS A 1 324 ? 20.787 41.929 9.337 1.00 22.67 324 LYS A C 1
ATOM 2139 O O . LYS A 1 324 ? 20.836 41.844 10.567 1.00 18.74 324 LYS A O 1
ATOM 2145 N N . SER A 1 325 ? 20.545 40.891 8.549 1.00 27.10 325 SER A N 1
ATOM 2146 C CA . SER A 1 325 ? 20.487 39.540 9.081 1.00 20.95 325 SER A CA 1
ATOM 2147 C C . SER A 1 325 ? 21.891 38.957 9.093 1.00 21.65 325 SER A C 1
ATOM 2148 O O . SER A 1 325 ? 22.457 38.669 8.041 1.00 23.27 325 SER A O 1
ATOM 2151 N N . ASP A 1 326 ? 22.455 38.789 10.283 1.00 17.58 326 ASP A N 1
ATOM 2152 C CA . ASP A 1 326 ? 23.800 38.246 10.401 1.00 13.76 326 ASP A CA 1
ATOM 2153 C C . ASP A 1 326 ? 23.805 36.740 10.165 1.00 15.95 326 ASP A C 1
ATOM 2154 O O . ASP A 1 326 ? 22.855 36.043 10.518 1.00 14.77 326 ASP A O 1
ATOM 2159 N N . LYS A 1 327 ? 24.881 36.248 9.563 1.00 15.07 327 LYS A N 1
ATOM 2160 C CA . LYS A 1 327 ? 25.060 34.812 9.370 1.00 18.17 327 LYS A CA 1
ATOM 2161 C C . LYS A 1 327 ? 25.884 34.217 10.508 1.00 17.59 327 LYS A C 1
ATOM 2162 O O . LYS A 1 327 ? 26.971 34.707 10.806 1.00 21.00 327 LYS A O 1
ATOM 2168 N N . TYR A 1 328 ? 25.367 33.170 11.145 1.00 17.39 328 TYR A N 1
ATOM 2169 C CA . TYR A 1 328 ? 26.111 32.490 12.203 1.00 18.21 328 TYR A CA 1
ATOM 2170 C C . TYR A 1 328 ? 27.072 31.458 11.629 1.00 17.52 328 TYR A C 1
ATOM 2171 O O . TYR A 1 328 ? 28.096 31.152 12.237 1.00 17.49 328 TYR A O 1
ATOM 2180 N N . GLY A 1 329 ? 26.729 30.911 10.467 1.00 13.90 329 GLY A N 1
ATOM 2181 C CA . GLY A 1 329 ? 27.568 29.924 9.812 1.00 15.92 329 GLY A CA 1
ATOM 2182 C C . GLY A 1 329 ? 26.847 28.615 9.553 1.00 17.89 329 GLY A C 1
ATOM 2183 O O . GLY A 1 329 ? 25.624 28.541 9.653 1.00 15.96 329 GLY A O 1
ATOM 2184 N N . GLU A 1 330 ? 27.611 27.583 9.212 1.00 18.41 330 GLU A N 1
ATOM 2185 C CA . GLU A 1 330 ? 27.046 26.269 8.925 1.00 18.86 330 GLU A CA 1
ATOM 2186 C C . GLU A 1 330 ? 26.952 25.428 10.192 1.00 18.51 330 GLU A C 1
ATOM 2187 O O . GLU A 1 330 ? 27.878 25.410 11.004 1.00 17.76 330 GLU A O 1
ATOM 2193 N N . PHE A 1 331 ? 25.834 24.727 10.357 1.00 16.96 331 PHE A N 1
ATOM 2194 C CA . PHE A 1 331 ? 25.611 23.932 11.557 1.00 14.81 331 PHE A CA 1
ATOM 2195 C C . PHE A 1 331 ? 25.032 22.558 11.254 1.00 17.53 331 PHE A C 1
ATOM 2196 O O . PHE A 1 331 ? 24.349 22.364 10.246 1.00 16.79 331 PHE A O 1
ATOM 2204 N N . TRP A 1 332 ? 25.320 21.617 12.149 1.00 17.89 332 TRP A N 1
ATOM 2205 C CA . TRP A 1 332 ? 24.832 20.247 12.061 1.00 21.94 332 TRP A CA 1
ATOM 2206 C C . TRP A 1 332 ? 24.213 19.826 13.388 1.00 19.25 332 TRP A C 1
ATOM 2207 O O . TRP A 1 332 ? 24.696 20.219 14.451 1.00 19.32 332 TRP A O 1
ATOM 2218 N N . ASP A 1 333 ? 23.149 19.030 13.319 1.00 20.06 333 ASP A N 1
ATOM 2219 C CA . ASP A 1 333 ? 22.519 18.447 14.505 1.00 18.94 333 ASP A CA 1
ATOM 2220 C C . ASP A 1 333 ? 22.120 19.482 15.558 1.00 22.01 333 ASP A C 1
ATOM 2221 O O . ASP A 1 333 ? 22.336 19.277 16.754 1.00 20.21 333 ASP A O 1
ATOM 2226 N N . THR A 1 334 ? 21.547 20.594 15.110 1.00 17.89 334 THR A N 1
ATOM 2227 C CA . THR A 1 334 ? 21.031 21.608 16.020 1.00 15.52 334 THR A CA 1
ATOM 2228 C C . THR A 1 334 ? 19.512 21.657 15.931 1.00 15.52 334 THR A C 1
ATOM 2229 O O . THR A 1 334 ? 18.916 20.977 15.095 1.00 16.64 334 THR A O 1
ATOM 2233 N N . LYS A 1 335 ? 18.889 22.467 16.782 1.00 17.69 335 LYS A N 1
ATOM 2234 C CA . LYS A 1 335 ? 17.431 22.557 16.803 1.00 18.72 335 LYS A CA 1
ATOM 2235 C C . LYS A 1 335 ? 16.887 23.114 15.486 1.00 16.84 335 LYS A C 1
ATOM 2236 O O . LYS A 1 335 ? 15.778 22.772 15.075 1.00 18.93 335 LYS A O 1
ATOM 2242 N N . ASN A 1 336 ? 17.676 23.947 14.814 1.00 18.25 336 ASN A N 1
ATOM 2243 C CA . ASN A 1 336 ? 17.252 24.540 13.549 1.00 14.58 336 ASN A CA 1
ATOM 2244 C C . ASN A 1 336 ? 17.814 23.805 12.332 1.00 14.31 336 ASN A C 1
ATOM 2245 O O . ASN A 1 336 ? 17.212 23.808 11.257 1.00 15.59 336 ASN A O 1
ATOM 2250 N N . CYS A 1 337 ? 18.978 23.188 12.496 1.00 12.48 337 CYS A N 1
ATOM 2251 C CA . CYS A 1 337 ? 19.568 22.415 11.414 1.00 14.71 337 CYS A CA 1
ATOM 2252 C C . CYS A 1 337 ? 19.543 20.930 11.750 1.00 17.23 337 CYS A C 1
ATOM 2253 O O . CYS A 1 337 ? 20.524 20.374 12.244 1.00 15.77 337 CYS A O 1
ATOM 2256 N N . LYS A 1 338 ? 18.403 20.299 11.488 1.00 16.77 338 LYS A N 1
ATOM 2257 C CA . LYS A 1 338 ? 18.252 18.872 11.724 1.00 17.05 338 LYS A CA 1
ATOM 2258 C C . LYS A 1 338 ? 18.847 18.088 10.564 1.00 19.82 338 LYS A C 1
ATOM 2259 O O . LYS A 1 338 ? 18.132 17.465 9.774 1.00 15.67 338 LYS A O 1
ATOM 2265 N N . VAL A 1 339 ? 20.171 18.140 10.472 1.00 18.97 339 VAL A N 1
ATOM 2266 C CA . VAL A 1 339 ? 20.922 17.441 9.442 1.00 18.06 339 VAL A CA 1
ATOM 2267 C C . VAL A 1 339 ? 22.251 16.968 10.027 1.00 21.37 339 VAL A C 1
ATOM 2268 O O . VAL A 1 339 ? 22.935 17.715 10.729 1.00 19.09 339 VAL A O 1
ATOM 2272 N N . SER A 1 340 ? 22.596 15.713 9.766 1.00 19.70 340 SER A N 1
ATOM 2273 C CA . SER A 1 340 ? 23.883 15.174 10.190 1.00 21.18 340 SER A CA 1
ATOM 2274 C C . SER A 1 340 ? 24.806 15.065 8.986 1.00 19.12 340 SER A C 1
ATOM 2275 O O . SER A 1 340 ? 24.344 15.030 7.846 1.00 22.94 340 SER A O 1
ATOM 2278 N N . ARG A 1 341 ? 26.111 15.013 9.236 1.00 21.11 341 ARG A N 1
ATOM 2279 C CA . ARG A 1 341 ? 27.084 14.905 8.154 1.00 20.91 341 ARG A CA 1
ATOM 2280 C C . ARG A 1 341 ? 26.850 13.653 7.308 1.00 20.85 341 ARG A C 1
ATOM 2281 O O . ARG A 1 341 ? 27.181 13.626 6.124 1.00 26.28 341 ARG A O 1
ATOM 2289 N N . SER A 1 342 ? 26.260 12.630 7.916 1.00 26.75 342 SER A N 1
ATOM 2290 C CA . SER A 1 342 ? 25.973 11.383 7.217 1.00 27.08 342 SER A CA 1
ATOM 2291 C C . SER A 1 342 ? 24.795 11.522 6.251 1.00 27.16 342 SER A C 1
ATOM 2292 O O . SER A 1 342 ? 24.585 10.664 5.392 1.00 26.44 342 SER A O 1
ATOM 2295 N N . ASN A 1 343 ? 24.032 12.602 6.391 1.00 23.06 343 ASN A N 1
ATOM 2296 C CA . ASN A 1 343 ? 22.888 12.852 5.517 1.00 21.38 343 ASN A CA 1
ATOM 2297 C C . ASN A 1 343 ? 23.289 13.472 4.180 1.00 23.68 343 ASN A C 1
ATOM 2298 O O . ASN A 1 343 ? 22.472 13.574 3.264 1.00 22.57 343 ASN A O 1
ATOM 2303 N N . VAL A 1 344 ? 24.545 13.893 4.072 1.00 23.65 344 VAL A N 1
ATOM 2304 C CA . VAL A 1 344 ? 25.030 14.530 2.853 1.00 21.80 344 VAL A CA 1
ATOM 2305 C C . VAL A 1 344 ? 26.210 13.755 2.284 1.00 24.87 344 VAL A C 1
ATOM 2306 O O . VAL A 1 344 ? 27.192 13.507 2.981 1.00 26.08 344 VAL A O 1
ATOM 2310 N N . LYS A 1 345 ? 26.107 13.364 1.018 1.00 23.42 345 LYS A N 1
ATOM 2311 C CA . LYS A 1 345 ? 27.122 12.519 0.401 1.00 29.54 345 LYS A CA 1
ATOM 2312 C C . LYS A 1 345 ? 27.518 13.037 -0.977 1.00 34.29 345 LYS A C 1
ATOM 2313 O O . LYS A 1 345 ? 26.693 13.609 -1.693 1.00 30.57 345 LYS A O 1
ATOM 2319 N N . PRO A 1 346 ? 28.792 12.841 -1.353 1.00 35.83 346 PRO A N 1
ATOM 2320 C CA . PRO A 1 346 ? 29.329 13.357 -2.615 1.00 34.07 346 PRO A CA 1
ATOM 2321 C C . PRO A 1 346 ? 28.760 12.660 -3.844 1.00 36.34 346 PRO A C 1
ATOM 2322 O O . PRO A 1 346 ? 27.940 11.748 -3.733 1.00 36.46 346 PRO A O 1
ATOM 2326 N N . LEU A 1 347 ? 29.213 13.103 -5.012 1.00 41.47 347 LEU A N 1
ATOM 2327 C CA . LEU A 1 347 ? 28.755 12.563 -6.284 1.00 42.12 347 LEU A CA 1
ATOM 2328 C C . LEU A 1 347 ? 29.735 12.958 -7.385 1.00 40.04 347 LEU A C 1
ATOM 2329 O O . LEU A 1 347 ? 29.751 12.394 -8.481 1.00 45.95 347 LEU A O 1
ATOM 2335 N N . ASP B 1 22 ? 0.979 31.129 14.961 1.00 44.19 22 ASP B N 1
ATOM 2336 C CA . ASP B 1 22 ? 1.455 30.103 15.882 1.00 44.20 22 ASP B CA 1
ATOM 2337 C C . ASP B 1 22 ? 0.304 29.479 16.660 1.00 43.56 22 ASP B C 1
ATOM 2338 O O . ASP B 1 22 ? -0.844 29.910 16.541 1.00 40.64 22 ASP B O 1
ATOM 2343 N N . ASP B 1 23 ? 0.616 28.465 17.460 1.00 41.60 23 ASP B N 1
ATOM 2344 C CA . ASP B 1 23 ? -0.393 27.823 18.292 1.00 40.28 23 ASP B CA 1
ATOM 2345 C C . ASP B 1 23 ? 0.228 27.144 19.506 1.00 36.31 23 ASP B C 1
ATOM 2346 O O . ASP B 1 23 ? 1.269 26.496 19.405 1.00 38.17 23 ASP B O 1
ATOM 2351 N N . THR B 1 24 ? -0.420 27.305 20.653 1.00 32.94 24 THR B N 1
ATOM 2352 C CA . THR B 1 24 ? -0.004 26.622 21.870 1.00 31.38 24 THR B CA 1
ATOM 2353 C C . THR B 1 24 ? -1.109 25.697 22.359 1.00 29.71 24 THR B C 1
ATOM 2354 O O . THR B 1 24 ? -2.211 26.147 22.668 1.00 25.92 24 THR B O 1
ATOM 2358 N N . MET B 1 25 ? -0.815 24.402 22.421 1.00 26.18 25 MET B N 1
ATOM 2359 C CA . MET B 1 25 ? -1.781 23.433 22.921 1.00 23.49 25 MET B CA 1
ATOM 2360 C C . MET B 1 25 ? -1.533 23.142 24.397 1.00 22.82 25 MET B C 1
ATOM 2361 O O . MET B 1 25 ? -0.477 22.638 24.770 1.00 21.73 25 MET B O 1
ATOM 2366 N N . LEU B 1 26 ? -2.515 23.468 25.229 1.00 18.49 26 LEU B N 1
ATOM 2367 C CA . LEU B 1 26 ? -2.408 23.266 26.668 1.00 19.37 26 LEU B CA 1
ATOM 2368 C C . LEU B 1 26 ? -3.238 22.070 27.124 1.00 22.03 26 LEU B C 1
ATOM 2369 O O . LEU B 1 26 ? -4.397 21.925 26.742 1.00 18.84 26 LEU B O 1
ATOM 2374 N N . MET B 1 27 ? -2.630 21.212 27.936 1.00 16.69 27 MET B N 1
ATOM 2375 C CA . MET B 1 27 ? -3.331 20.093 28.555 1.00 21.16 27 MET B CA 1
ATOM 2376 C C . MET B 1 27 ? -3.070 20.115 30.053 1.00 20.68 27 MET B C 1
ATOM 2377 O O . MET B 1 27 ? -2.112 20.741 30.505 1.00 18.90 27 MET B O 1
ATOM 2382 N N . LEU B 1 28 ? -3.906 19.438 30.830 1.00 19.51 28 LEU B N 1
ATOM 2383 C CA . LEU B 1 28 ? -3.627 19.345 32.255 1.00 19.24 28 LEU B CA 1
ATOM 2384 C C . LEU B 1 28 ? -3.880 17.962 32.837 1.00 21.37 28 LEU B C 1
ATOM 2385 O O . LEU B 1 28 ? -4.516 17.109 32.219 1.00 19.85 28 LEU B O 1
ATOM 2390 N N . LEU B 1 29 ? -3.351 17.760 34.038 1.00 18.82 29 LEU B N 1
ATOM 2391 C CA . LEU B 1 29 ? -3.558 16.537 34.795 1.00 18.82 29 LEU B CA 1
ATOM 2392 C C . LEU B 1 29 ? -3.817 16.903 36.246 1.00 21.43 29 LEU B C 1
ATOM 2393 O O . LEU B 1 29 ? -2.933 17.420 36.928 1.00 20.70 29 LEU B O 1
ATOM 2398 N N . LYS B 1 30 ? -5.034 16.655 36.714 1.00 19.94 30 LYS B N 1
ATOM 2399 C CA . LYS B 1 30 ? -5.365 16.924 38.105 1.00 22.22 30 LYS B CA 1
ATOM 2400 C C . LYS B 1 30 ? -5.242 15.626 38.893 1.00 24.66 30 LYS B C 1
ATOM 2401 O O . LYS B 1 30 ? -6.093 14.746 38.787 1.00 25.05 30 LYS B O 1
ATOM 2407 N N . LYS B 1 31 ? -4.165 15.508 39.666 1.00 29.91 31 LYS B N 1
ATOM 2408 C CA . LYS B 1 31 ? -3.853 14.271 40.376 1.00 33.83 31 LYS B CA 1
ATOM 2409 C C . LYS B 1 31 ? -2.796 14.508 41.452 1.00 35.44 31 LYS B C 1
ATOM 2410 O O . LYS B 1 31 ? -2.001 15.443 41.350 1.00 33.75 31 LYS B O 1
ATOM 2416 N N . ASP B 1 32 ? -2.796 13.652 42.473 1.00 38.27 32 ASP B N 1
ATOM 2417 C CA . ASP B 1 32 ? -1.868 13.749 43.606 1.00 40.19 32 ASP B CA 1
ATOM 2418 C C . ASP B 1 32 ? -1.922 15.107 44.309 1.00 34.72 32 ASP B C 1
ATOM 2419 O O . ASP B 1 32 ? -0.880 15.696 44.603 1.00 32.37 32 ASP B O 1
ATOM 2424 N N . ASN B 1 33 ? -3.136 15.589 44.574 1.00 36.89 33 ASN B N 1
ATOM 2425 C CA . ASN B 1 33 ? -3.364 16.863 45.264 1.00 36.24 33 ASN B CA 1
ATOM 2426 C C . ASN B 1 33 ? -2.775 18.060 44.514 1.00 37.07 33 ASN B C 1
ATOM 2427 O O . ASN B 1 33 ? -2.464 19.096 45.101 1.00 38.84 33 ASN B O 1
ATOM 2432 N N . ALA B 1 34 ? -2.631 17.922 43.205 1.00 34.77 34 ALA B N 1
ATOM 2433 C CA . ALA B 1 34 ? -2.082 19.006 42.410 1.00 28.54 34 ALA B CA 1
ATOM 2434 C C . ALA B 1 34 ? -2.783 19.099 41.069 1.00 22.62 34 ALA B C 1
ATOM 2435 O O . ALA B 1 34 ? -3.469 18.169 40.651 1.00 21.37 34 ALA B O 1
ATOM 2437 N N . THR B 1 35 ? -2.624 20.240 40.410 1.00 21.16 35 THR B N 1
ATOM 2438 C CA . THR B 1 35 ? -3.015 20.369 39.017 1.00 19.31 35 THR B CA 1
ATOM 2439 C C . THR B 1 35 ? -1.769 20.663 38.198 1.00 19.63 35 THR B C 1
ATOM 2440 O O . THR B 1 35 ? -1.071 21.646 38.444 1.00 20.81 35 THR B O 1
ATOM 2444 N N . TYR B 1 36 ? -1.483 19.792 37.238 1.00 17.91 36 TYR B N 1
ATOM 2445 C CA . TYR B 1 36 ? -0.296 19.933 36.410 1.00 18.49 36 TYR B CA 1
ATOM 2446 C C . TYR B 1 36 ? -0.657 20.452 35.034 1.00 18.79 36 TYR B C 1
ATOM 2447 O O . TYR B 1 36 ? -1.483 19.863 34.348 1.00 18.65 36 TYR B O 1
ATOM 2456 N N . LEU B 1 37 ? -0.046 21.563 34.640 1.00 14.89 37 LEU B N 1
ATOM 2457 C CA . LEU B 1 37 ? -0.186 22.058 33.280 1.00 13.23 37 LEU B CA 1
ATOM 2458 C C . LEU B 1 37 ? 0.964 21.548 32.424 1.00 16.61 37 LEU B C 1
ATOM 2459 O O . LEU B 1 37 ? 2.097 21.452 32.889 1.00 14.64 37 LEU B O 1
ATOM 2464 N N . SER B 1 38 ? 0.670 21.225 31.171 1.00 15.87 38 SER B N 1
ATOM 2465 C CA . SER B 1 38 ? 1.705 20.826 30.228 1.00 14.56 38 SER B CA 1
ATOM 2466 C C . SER B 1 38 ? 1.313 21.303 28.839 1.00 15.30 38 SER B C 1
ATOM 2467 O O . SER B 1 38 ? 0.154 21.191 28.446 1.00 17.89 38 SER B O 1
ATOM 2470 N N . TRP B 1 39 ? 2.269 21.847 28.096 1.00 14.81 39 TRP B N 1
ATOM 2471 C CA . TRP B 1 39 ? 1.937 22.416 26.801 1.00 15.27 39 TRP B CA 1
ATOM 2472 C C . TRP B 1 39 ? 3.060 22.314 25.781 1.00 16.96 39 TRP B C 1
ATOM 2473 O O . TRP B 1 39 ? 4.219 22.065 26.117 1.00 17.25 39 TRP B O 1
ATOM 2484 N N . SER B 1 40 ? 2.685 22.495 24.522 1.00 18.41 40 SER B N 1
ATOM 2485 C CA . SER B 1 40 ? 3.637 22.600 23.431 1.00 20.73 40 SER B CA 1
ATOM 2486 C C . SER B 1 40 ? 3.295 23.852 22.643 1.00 22.32 40 SER B C 1
ATOM 2487 O O . SER B 1 40 ? 2.132 24.246 22.572 1.00 22.46 40 SER B O 1
ATOM 2490 N N . THR B 1 41 ? 4.301 24.484 22.057 1.00 25.45 41 THR B N 1
ATOM 2491 C CA . THR B 1 41 ? 4.055 25.680 21.267 1.00 27.18 41 THR B CA 1
ATOM 2492 C C . THR B 1 41 ? 5.051 25.789 20.119 1.00 36.59 41 THR B C 1
ATOM 2493 O O . THR B 1 41 ? 6.189 25.336 20.228 1.00 32.81 41 THR B O 1
ATOM 2497 N N . ASP B 1 42 ? 4.607 26.377 19.013 1.00 38.23 42 ASP B N 1
ATOM 2498 C CA . ASP B 1 42 ? 5.469 26.597 17.859 1.00 42.60 42 ASP B CA 1
ATOM 2499 C C . ASP B 1 42 ? 5.806 28.075 17.715 1.00 44.83 42 ASP B C 1
ATOM 2500 O O . ASP B 1 42 ? 6.279 28.518 16.666 1.00 49.33 42 ASP B O 1
ATOM 2505 N N . ALA B 1 43 ? 5.557 28.832 18.779 1.00 42.87 43 ALA B N 1
ATOM 2506 C CA . ALA B 1 43 ? 5.875 30.253 18.806 1.00 46.73 43 ALA B CA 1
ATOM 2507 C C . ALA B 1 43 ? 7.383 30.461 18.817 1.00 45.51 43 ALA B C 1
ATOM 2508 O O . ALA B 1 43 ? 8.102 29.825 19.589 1.00 42.23 43 ALA B O 1
ATOM 2510 N N . GLY B 1 44 ? 7.858 31.351 17.955 1.00 44.12 44 GLY B N 1
ATOM 2511 C CA . GLY B 1 44 ? 9.277 31.629 17.861 1.00 40.67 44 GLY B CA 1
ATOM 2512 C C . G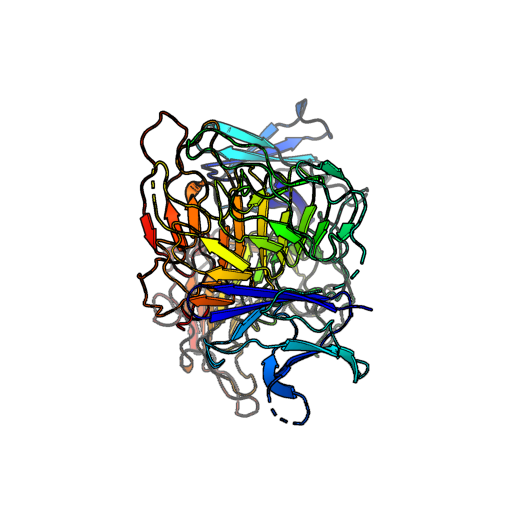LY B 1 44 ? 9.715 32.754 18.779 1.00 41.34 44 GLY B C 1
ATOM 2513 O O . GLY B 1 44 ? 8.951 33.685 19.045 1.00 38.00 44 GLY B O 1
ATOM 2514 N N . ASN B 1 45 ? 10.947 32.650 19.271 1.00 38.00 45 ASN B N 1
ATOM 2515 C CA . ASN B 1 45 ? 11.586 33.705 20.053 1.00 37.91 45 ASN B CA 1
ATOM 2516 C C . ASN B 1 45 ? 10.809 34.103 21.308 1.00 34.06 45 ASN B C 1
ATOM 2517 O O . ASN B 1 45 ? 10.603 35.286 21.568 1.00 28.57 45 ASN B O 1
ATOM 2522 N N . VAL B 1 46 ? 10.383 33.117 22.090 1.00 29.48 46 VAL B N 1
ATOM 2523 C CA . VAL B 1 46 ? 9.688 33.408 23.339 1.00 28.35 46 VAL B CA 1
ATOM 2524 C C . VAL B 1 46 ? 10.694 33.840 24.407 1.00 24.81 46 VAL B C 1
ATOM 2525 O O . VAL B 1 46 ? 11.793 33.290 24.497 1.00 22.40 46 VAL B O 1
ATOM 2529 N N . VAL B 1 47 ? 10.319 34.839 25.200 1.00 19.36 47 VAL B N 1
ATOM 2530 C CA . VAL B 1 47 ? 11.185 35.351 26.256 1.00 21.84 47 VAL B CA 1
ATOM 2531 C C . VAL B 1 47 ? 10.528 35.182 27.630 1.00 20.69 47 VAL B C 1
ATOM 2532 O O . VAL B 1 47 ? 11.195 35.232 28.665 1.00 21.61 47 VAL B O 1
ATOM 2536 N N . ARG B 1 48 ? 9.216 34.963 27.636 1.00 17.65 48 ARG B N 1
ATOM 2537 C CA . ARG B 1 48 ? 8.478 34.811 28.886 1.00 17.13 48 ARG B CA 1
ATOM 2538 C C . ARG B 1 48 ? 7.178 34.053 28.649 1.00 14.89 48 ARG B C 1
ATOM 2539 O O . ARG B 1 48 ? 6.606 34.117 27.563 1.00 18.25 48 ARG B O 1
ATOM 2547 N N . GLN B 1 49 ? 6.713 33.335 29.666 1.00 16.62 49 GLN B N 1
ATOM 2548 C CA . GLN B 1 49 ? 5.435 32.643 29.581 1.00 16.36 49 GLN B CA 1
ATOM 2549 C C . GLN B 1 49 ? 4.590 32.933 30.816 1.00 17.07 49 GLN B C 1
ATOM 2550 O O . GLN B 1 49 ? 5.085 32.883 31.939 1.00 17.32 49 GLN B O 1
ATOM 2556 N N . ASP B 1 50 ? 3.317 33.249 30.601 1.00 16.80 50 ASP B N 1
ATOM 2557 C CA . ASP B 1 50 ? 2.418 33.609 31.691 1.00 15.00 50 ASP B CA 1
ATOM 2558 C C . ASP B 1 50 ? 1.309 32.574 31.858 1.00 15.98 50 ASP B C 1
ATOM 2559 O O . ASP B 1 50 ? 0.706 32.137 30.879 1.00 18.12 50 ASP B O 1
ATOM 2564 N N . VAL B 1 51 ? 1.040 32.192 33.102 1.00 14.98 51 VAL B N 1
ATOM 2565 C CA . VAL B 1 51 ? -0.011 31.223 33.397 1.00 15.11 51 VAL B CA 1
ATOM 2566 C C . VAL B 1 51 ? -1.231 31.916 33.997 1.00 16.38 51 VAL B C 1
ATOM 2567 O O . VAL B 1 51 ? -1.114 32.662 34.968 1.00 18.01 51 VAL B O 1
ATOM 2571 N N . TYR B 1 52 ? -2.397 31.667 33.405 1.00 16.86 52 TYR B N 1
ATOM 2572 C CA . TYR B 1 52 ? -3.652 32.248 33.872 1.00 17.10 52 TYR B CA 1
ATOM 2573 C C . TYR B 1 52 ? -4.605 31.169 34.370 1.00 17.09 52 TYR B C 1
ATOM 2574 O O . TYR B 1 52 ? -4.614 30.050 33.85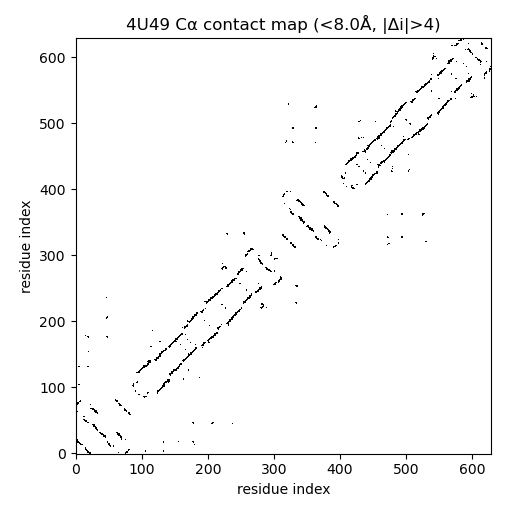7 1.00 18.81 52 TYR B O 1
ATOM 2583 N N . ARG B 1 53 ? -5.408 31.518 35.369 1.00 19.15 53 ARG B N 1
ATOM 2584 C CA . ARG B 1 53 ? -6.379 30.595 35.949 1.00 20.96 53 ARG B CA 1
ATOM 2585 C C . ARG B 1 53 ? -7.693 31.315 36.229 1.00 25.37 53 ARG B C 1
ATOM 2586 O O . ARG B 1 53 ? -7.692 32.456 36.687 1.00 23.32 53 ARG B O 1
ATOM 2594 N N . SER B 1 54 ? -8.809 30.649 35.951 1.00 28.62 54 SER B N 1
ATOM 2595 C CA . SER B 1 54 ? -10.123 31.214 36.239 1.00 26.56 54 SER B CA 1
ATOM 2596 C C . SER B 1 54 ? -11.042 30.172 36.862 1.00 30.01 54 SER B C 1
ATOM 2597 O O . SER B 1 54 ? -10.884 28.974 36.627 1.00 24.94 54 SER B O 1
ATOM 2600 N N . THR B 1 55 ? -12.001 30.634 37.658 1.00 32.93 55 THR B N 1
ATOM 2601 C CA . THR B 1 55 ? -12.990 29.745 38.257 1.00 33.27 55 THR B CA 1
ATOM 2602 C C . THR B 1 55 ? -14.132 29.492 37.276 1.00 37.44 55 THR B C 1
ATOM 2603 O O . THR B 1 55 ? -14.997 28.650 37.514 1.00 39.62 55 THR B O 1
ATOM 2607 N N . SER B 1 56 ? -14.124 30.232 36.172 1.00 34.46 56 SER B N 1
ATOM 2608 C CA . SER B 1 56 ? -15.090 30.032 35.100 1.00 37.07 56 SER B CA 1
ATOM 2609 C C . SER B 1 56 ? -14.363 29.884 33.768 1.00 35.98 56 SER B C 1
ATOM 2610 O O . SER B 1 56 ? -13.135 29.955 33.710 1.00 33.41 56 SER B O 1
ATOM 2613 N N . SER B 1 57 ? -15.125 29.685 32.699 1.00 30.19 57 SER B N 1
ATOM 2614 C CA . SER B 1 57 ? -14.548 29.463 31.377 1.00 33.44 57 SER B CA 1
ATOM 2615 C C . SER B 1 57 ? -14.143 30.766 30.693 1.00 37.17 57 SER B C 1
ATOM 2616 O O . SER B 1 57 ? -13.562 30.751 29.607 1.00 36.05 57 SER B O 1
ATOM 2619 N N . ALA B 1 58 ? -14.451 31.891 31.332 1.00 35.46 58 ALA B N 1
ATOM 2620 C CA . ALA B 1 58 ? -14.176 33.200 30.750 1.00 38.21 58 ALA B CA 1
ATOM 2621 C C . ALA B 1 58 ? -12.786 33.710 31.124 1.00 36.19 58 ALA B C 1
ATOM 2622 O O . ALA B 1 58 ? -12.365 33.605 32.276 1.00 32.20 58 ALA B O 1
ATOM 2624 N N . GLN B 1 59 ? -12.083 34.266 30.141 1.00 40.16 59 GLN B N 1
ATOM 2625 C CA . GLN B 1 59 ? -10.755 34.829 30.362 1.00 35.95 59 GLN B CA 1
ATOM 2626 C C . GLN B 1 59 ? -10.812 36.073 31.240 1.00 37.48 59 GLN B C 1
ATOM 2627 O O . GLN B 1 59 ? -9.843 36.400 31.925 1.00 37.62 59 GLN B O 1
ATOM 2633 N N . ALA B 1 60 ? -11.947 36.765 31.207 1.00 40.65 60 ALA B N 1
ATOM 2634 C CA . ALA B 1 60 ? -12.120 38.010 31.952 1.00 41.48 60 ALA B CA 1
ATOM 2635 C C . ALA B 1 60 ? -12.020 37.785 33.457 1.00 42.46 60 ALA B C 1
ATOM 2636 O O . ALA B 1 60 ? -11.595 38.670 34.202 1.00 45.81 60 ALA B O 1
ATOM 2638 N N . GLY B 1 61 ? -12.417 36.599 33.901 1.00 41.11 61 GLY B N 1
ATOM 2639 C CA . GLY B 1 61 ? -12.342 36.256 35.307 1.00 42.96 61 GLY B CA 1
ATOM 2640 C C . GLY B 1 61 ? -11.027 35.594 35.663 1.00 37.55 61 GLY B C 1
ATOM 2641 O O . GLY B 1 61 ? -10.803 35.212 36.812 1.00 38.17 61 GLY B O 1
ATOM 2642 N N . SER B 1 62 ? -10.150 35.461 34.673 1.00 31.94 62 SER B N 1
ATOM 2643 C CA . SER B 1 62 ? -8.873 34.797 34.891 1.00 29.72 62 SER B CA 1
ATOM 2644 C C . SER B 1 62 ? -7.855 35.738 35.514 1.00 27.77 62 SER B C 1
ATOM 2645 O O . SER B 1 62 ? -7.802 36.927 35.195 1.00 26.24 62 SER B O 1
ATOM 2648 N N . GLU B 1 63 ? -7.052 35.187 36.414 1.00 26.17 63 GLU B N 1
ATOM 2649 C CA . GLU B 1 63 ? -5.976 35.925 37.046 1.00 21.41 63 GLU B CA 1
ATOM 2650 C C . GLU B 1 63 ? -4.645 35.270 36.701 1.00 23.40 63 GLU B C 1
ATOM 2651 O O . GLU B 1 63 ? -4.564 34.051 36.549 1.00 19.49 63 GLU B O 1
ATOM 2657 N N . LYS B 1 64 ? -3.609 36.084 36.555 1.00 19.04 64 LYS B N 1
ATOM 2658 C CA . LYS B 1 64 ? -2.274 35.566 36.291 1.00 18.69 64 LYS B CA 1
ATOM 2659 C C . LYS B 1 64 ? -1.692 34.982 37.575 1.00 18.62 64 LYS B C 1
ATOM 2660 O O . LYS B 1 64 ? -1.543 35.691 38.568 1.00 20.01 64 LYS B O 1
ATOM 2666 N N . ILE B 1 65 ? -1.375 33.691 37.566 1.00 18.77 65 ILE B N 1
ATOM 2667 C CA . ILE B 1 65 ? -0.880 33.049 38.780 1.00 18.23 65 ILE B CA 1
ATOM 2668 C C . ILE B 1 65 ? 0.602 32.701 38.706 1.00 16.44 65 ILE B C 1
ATOM 2669 O O . ILE B 1 65 ? 1.193 32.312 39.711 1.00 17.19 65 ILE B O 1
ATOM 2674 N N . ALA B 1 66 ? 1.209 32.849 37.531 1.00 15.60 66 ALA B N 1
ATOM 2675 C CA . ALA B 1 66 ? 2.626 32.530 37.398 1.00 16.78 66 ALA B CA 1
ATOM 2676 C C . ALA B 1 66 ? 3.299 33.195 36.206 1.00 19.48 66 ALA B C 1
ATOM 2677 O O . ALA B 1 66 ? 2.712 33.354 35.132 1.00 17.60 66 ALA B O 1
ATOM 2679 N N . GLU B 1 67 ? 4.553 33.571 36.420 1.00 14.40 67 GLU B N 1
ATOM 2680 C CA . GLU B 1 67 ? 5.407 34.097 35.378 1.00 15.75 67 GLU B CA 1
ATOM 2681 C C . GLU B 1 67 ? 6.608 33.169 35.235 1.00 18.18 67 GLU B C 1
ATOM 2682 O O . GLU B 1 67 ? 7.362 32.976 36.187 1.00 17.67 67 GLU B O 1
ATOM 2688 N N . LEU B 1 68 ? 6.773 32.583 34.055 1.00 17.13 68 LEU B N 1
ATOM 2689 C CA . LEU B 1 68 ? 7.785 31.553 33.852 1.00 18.51 68 LEU B CA 1
ATOM 2690 C C . LEU B 1 68 ? 8.862 31.979 32.867 1.00 20.68 68 LEU B C 1
ATOM 2691 O O . LEU B 1 68 ? 8.703 32.965 32.141 1.00 18.95 68 LEU B O 1
ATOM 2696 N N . ASN B 1 69 ? 9.954 31.219 32.841 1.00 17.46 69 ASN B N 1
ATOM 2697 C CA . ASN B 1 69 ? 11.007 31.414 31.855 1.00 20.61 69 ASN B CA 1
ATOM 2698 C C . ASN B 1 69 ? 10.527 31.016 30.462 1.00 18.29 69 ASN B C 1
ATOM 2699 O O . ASN B 1 69 ? 9.360 30.675 30.274 1.00 19.35 69 ASN B O 1
ATOM 2704 N N . SER B 1 70 ? 11.435 31.022 29.495 1.00 19.95 70 SER B N 1
ATOM 2705 C CA . SER B 1 70 ? 11.050 30.781 28.110 1.00 18.90 70 SER B CA 1
ATOM 2706 C C . SER B 1 70 ? 11.025 29.299 27.740 1.00 18.63 70 SER B C 1
ATOM 2707 O O . SER B 1 70 ? 10.396 28.915 26.753 1.00 20.89 70 SER B O 1
ATOM 2710 N N . SER B 1 71 ? 11.698 28.469 28.532 1.00 18.18 71 SER B N 1
ATOM 2711 C CA . SER B 1 71 ? 11.941 27.082 28.136 1.00 19.85 71 SER B CA 1
ATOM 2712 C C . SER B 1 71 ? 11.008 26.060 28.787 1.00 18.73 71 SER B C 1
ATOM 2713 O O . SER B 1 71 ? 10.825 24.965 28.255 1.00 18.68 71 SER B O 1
ATOM 2716 N N . ASP B 1 72 ? 10.425 26.413 29.929 1.00 16.40 72 ASP B N 1
ATOM 2717 C CA . ASP B 1 72 ? 9.502 25.519 30.620 1.00 17.78 72 ASP B CA 1
ATOM 2718 C C . ASP B 1 72 ? 8.306 25.163 29.742 1.00 18.71 72 ASP B C 1
ATOM 2719 O O . ASP B 1 72 ? 7.819 25.989 28.969 1.00 16.66 72 ASP B O 1
ATOM 2724 N N . ARG B 1 73 ? 7.844 23.922 29.858 1.00 14.65 73 ARG B N 1
ATOM 2725 C CA . ARG B 1 73 ? 6.667 23.476 29.124 1.00 16.62 73 ARG B CA 1
ATOM 2726 C C . ARG B 1 73 ? 5.687 22.803 30.077 1.00 17.12 73 ARG B C 1
ATOM 2727 O O . ARG B 1 73 ? 4.739 22.144 29.652 1.00 15.90 73 ARG B O 1
ATOM 2735 N N . THR B 1 74 ? 5.936 22.963 31.373 1.00 14.60 74 THR B N 1
ATOM 2736 C CA . THR B 1 74 ? 5.009 22.497 32.396 1.00 14.75 74 THR B CA 1
ATOM 2737 C C . THR B 1 74 ? 4.860 23.518 33.508 1.00 15.81 74 THR B C 1
ATOM 2738 O O . THR B 1 74 ? 5.670 24.435 33.636 1.00 16.57 74 THR B O 1
ATOM 2742 N N . PHE B 1 75 ? 3.834 23.327 34.328 1.00 15.83 75 PHE B N 1
ATOM 2743 C CA . PHE B 1 75 ? 3.650 24.114 35.538 1.00 16.19 75 PHE B CA 1
ATOM 2744 C C . PHE B 1 75 ? 2.813 23.337 36.545 1.00 16.55 75 PHE B C 1
ATOM 2745 O O . PHE B 1 75 ? 1.847 22.668 36.177 1.00 14.56 75 PHE B O 1
ATOM 2753 N N . THR B 1 76 ? 3.190 23.427 37.816 1.00 16.77 76 THR B N 1
ATOM 2754 C CA . THR B 1 76 ? 2.444 22.769 38.881 1.00 17.51 76 THR B CA 1
ATOM 2755 C C . THR B 1 76 ? 1.695 23.794 39.723 1.00 17.68 76 THR B C 1
ATOM 2756 O O . THR B 1 76 ? 2.306 24.660 40.348 1.00 18.15 76 THR B O 1
ATOM 2760 N N . ASP B 1 77 ? 0.371 23.694 39.734 1.00 17.73 77 ASP B N 1
ATOM 2761 C CA . ASP B 1 77 ? -0.454 24.582 40.547 1.00 21.09 77 ASP B CA 1
ATOM 2762 C C . ASP B 1 77 ? -0.828 23.895 41.858 1.00 20.66 77 ASP B C 1
ATOM 2763 O O . ASP B 1 77 ? -1.601 22.941 41.862 1.00 18.20 77 ASP B O 1
ATOM 2768 N N . LEU B 1 78 ? -0.272 24.387 42.963 1.00 22.53 78 LEU B N 1
ATOM 2769 C CA . LEU B 1 78 ? -0.560 23.837 44.286 1.00 24.91 78 LEU B CA 1
ATOM 2770 C C . LEU B 1 78 ? -1.462 24.753 45.106 1.00 27.25 78 LEU B C 1
ATOM 2771 O O . LEU B 1 78 ? -1.711 24.497 46.284 1.00 30.29 78 LEU B O 1
ATOM 2776 N N . THR B 1 79 ? -1.947 25.821 44.484 1.00 25.59 79 THR B N 1
ATOM 2777 C CA . THR B 1 79 ? -2.712 26.833 45.201 1.00 27.27 79 THR B CA 1
ATOM 2778 C C . THR B 1 79 ? -4.212 26.740 44.938 1.00 29.09 79 THR B C 1
ATOM 2779 O O . THR B 1 79 ? -5.008 27.381 45.621 1.00 32.13 79 THR B O 1
ATOM 2783 N N . ALA B 1 80 ? -4.595 25.947 43.944 1.00 26.69 80 ALA B N 1
ATOM 2784 C CA . ALA B 1 80 ? -6.002 25.813 43.590 1.00 27.75 80 ALA B CA 1
ATOM 2785 C C . ALA B 1 80 ? -6.721 24.880 44.557 1.00 34.99 80 ALA B C 1
ATOM 2786 O O . ALA B 1 80 ? -6.153 23.885 45.010 1.00 32.25 80 ALA B O 1
ATOM 2788 N N . ASN B 1 81 ? -7.969 25.209 44.875 1.00 35.13 81 ASN B N 1
ATOM 2789 C CA . ASN B 1 81 ? -8.778 24.360 45.741 1.00 38.74 81 ASN B CA 1
ATOM 2790 C C . ASN B 1 81 ? -9.113 23.052 45.040 1.00 34.90 81 ASN B C 1
ATOM 2791 O O . ASN B 1 81 ? -9.696 23.056 43.957 1.00 34.87 81 ASN B O 1
ATOM 2796 N N . PRO B 1 82 ? -8.740 21.922 45.656 1.00 39.97 82 PRO B N 1
ATOM 2797 C CA . PRO B 1 82 ? -8.955 20.605 45.045 1.00 36.95 82 PRO B CA 1
ATOM 2798 C C . PRO B 1 82 ? -10.432 20.284 44.841 1.00 39.15 82 PRO B C 1
ATOM 2799 O O . PRO B 1 82 ? -10.767 19.467 43.983 1.00 36.57 82 PRO B O 1
ATOM 2803 N N . GLN B 1 83 ? -11.300 20.913 45.627 1.00 42.67 83 GLN B N 1
ATOM 2804 C CA . GLN B 1 83 ? -12.733 20.638 45.547 1.00 42.96 83 GLN B CA 1
ATOM 2805 C C . GLN B 1 83 ? -13.443 21.601 44.596 1.00 44.48 83 GLN B C 1
ATOM 2806 O O . GLN B 1 83 ? -14.666 21.725 44.618 1.00 44.86 83 GLN B O 1
ATOM 2812 N N . SER B 1 84 ? -12.670 22.279 43.756 1.00 39.87 84 SER B N 1
ATOM 2813 C CA . SER B 1 84 ? -13.239 23.209 42.792 1.00 38.85 84 SER B CA 1
ATOM 2814 C C . SER B 1 84 ? -12.656 22.979 41.403 1.00 39.00 84 SER B C 1
ATOM 2815 O O . SER B 1 84 ? -11.546 22.462 41.259 1.00 37.45 84 SER B O 1
ATOM 2818 N N . ASP B 1 85 ? -13.404 23.374 40.381 1.00 38.40 85 ASP B N 1
ATOM 2819 C CA . ASP B 1 85 ? -12.926 23.266 39.011 1.00 36.66 85 ASP B CA 1
ATOM 2820 C C . ASP B 1 85 ? -12.389 24.603 38.533 1.00 31.08 85 ASP B C 1
ATOM 2821 O O . ASP B 1 85 ? -12.869 25.660 38.946 1.00 32.75 85 ASP B O 1
ATOM 2826 N N . TYR B 1 86 ? -11.382 24.550 37.670 1.00 30.37 86 TYR B N 1
ATOM 2827 C CA . TYR B 1 86 ? -10.762 25.758 37.146 1.00 28.12 86 TYR B CA 1
ATOM 2828 C C . TYR B 1 86 ? -10.519 25.644 35.647 1.00 25.81 86 TYR B C 1
ATOM 2829 O O . TYR B 1 86 ? -10.539 24.552 35.082 1.00 25.73 86 TYR B O 1
ATOM 2838 N N . TRP B 1 87 ? -10.294 26.790 35.016 1.00 22.23 87 TRP B N 1
ATOM 2839 C CA . TRP B 1 87 ? -9.870 26.852 33.626 1.00 21.95 87 TRP B CA 1
ATOM 2840 C C . TRP B 1 87 ? -8.484 27.487 33.585 1.00 21.32 87 TRP B C 1
ATOM 2841 O O . TRP B 1 87 ? -8.197 28.384 34.375 1.00 21.22 87 TRP B O 1
ATOM 2852 N N . TYR B 1 88 ? -7.629 27.016 32.682 1.00 19.63 88 TYR B N 1
ATOM 2853 C CA . TYR B 1 88 ? -6.257 27.515 32.584 1.00 17.28 88 TYR B CA 1
ATOM 2854 C C . TYR B 1 88 ? -5.888 27.964 31.173 1.00 18.65 88 TYR B C 1
ATOM 2855 O O . TYR B 1 88 ? -6.368 27.406 30.187 1.00 18.24 88 TYR B O 1
ATOM 2864 N N . TRP B 1 89 ? -5.012 28.963 31.097 1.00 17.27 89 TRP B N 1
ATOM 2865 C CA . TRP B 1 89 ? -4.425 29.414 29.840 1.00 19.26 89 TRP B CA 1
ATOM 2866 C C . TRP B 1 89 ? -2.928 29.633 30.025 1.00 18.61 89 TRP B C 1
ATOM 2867 O O . TRP B 1 89 ? -2.471 29.914 31.134 1.00 17.86 89 TRP B O 1
ATOM 2878 N N . VAL B 1 90 ? -2.169 29.521 28.942 1.00 19.46 90 VAL B N 1
ATOM 2879 C CA . VAL B 1 90 ? -0.764 29.915 28.966 1.00 16.71 90 VAL B CA 1
ATOM 2880 C C . VAL B 1 90 ? -0.467 30.906 27.847 1.00 20.56 90 VAL B C 1
ATOM 2881 O O . VAL B 1 90 ? -0.727 30.636 26.675 1.00 20.44 90 VAL B O 1
ATOM 2885 N N . ASP B 1 91 ? 0.063 32.065 28.225 1.00 16.65 91 ASP B N 1
ATOM 2886 C CA . ASP B 1 91 ? 0.513 33.063 27.266 1.00 21.41 91 ASP B CA 1
ATOM 2887 C C . ASP B 1 91 ? 1.995 32.893 26.965 1.00 24.31 91 ASP B C 1
ATOM 2888 O O . ASP B 1 91 ? 2.793 32.707 27.879 1.00 23.86 91 ASP B O 1
ATOM 2893 N N . THR B 1 92 ? 2.367 32.958 25.691 1.00 21.09 92 THR B N 1
ATOM 2894 C CA . THR B 1 92 ? 3.776 33.084 25.339 1.00 18.33 92 THR B CA 1
ATOM 2895 C C . THR B 1 92 ? 4.045 34.515 24.902 1.00 27.90 92 THR B C 1
ATOM 2896 O O . THR B 1 92 ? 3.291 35.083 24.113 1.00 26.15 92 THR B O 1
ATOM 2900 N N . VAL B 1 93 ? 5.115 35.097 25.428 1.00 23.63 93 VAL B N 1
ATOM 2901 C CA . VAL B 1 93 ? 5.493 36.457 25.073 1.00 27.40 93 VAL B CA 1
ATOM 2902 C C . VAL B 1 93 ? 6.803 36.428 24.298 1.00 28.58 93 VAL B C 1
ATOM 2903 O O . VAL B 1 93 ? 7.812 35.926 24.789 1.00 23.22 93 VAL B O 1
ATOM 2907 N N . SER B 1 94 ? 6.781 36.958 23.081 1.00 32.00 94 SER B N 1
ATOM 2908 C CA . SER B 1 94 ? 7.959 36.931 22.224 1.00 31.54 94 SER B CA 1
ATOM 2909 C C . SER B 1 94 ? 8.811 38.180 22.407 1.00 36.62 94 SER B C 1
ATOM 2910 O O . SER B 1 94 ? 8.435 39.101 23.134 1.00 37.67 94 SER B O 1
ATOM 2913 N N . GLY B 1 95 ? 9.962 38.199 21.741 1.00 39.30 95 GLY B N 1
ATOM 2914 C CA . GLY B 1 95 ? 10.897 39.305 21.843 1.00 42.84 95 GLY B CA 1
ATOM 2915 C C . GLY B 1 95 ? 10.318 40.636 21.403 1.00 47.49 95 GLY B C 1
ATOM 2916 O O . GLY B 1 95 ? 10.683 41.685 21.935 1.00 44.57 95 GLY B O 1
ATOM 2917 N N . ASN B 1 96 ? 9.411 40.597 20.431 1.00 46.84 96 ASN B N 1
ATOM 2918 C CA . ASN B 1 96 ? 8.765 41.812 19.943 1.00 47.64 96 ASN B CA 1
ATOM 2919 C C . ASN B 1 96 ? 7.463 42.107 20.683 1.00 46.44 96 ASN B C 1
ATOM 2920 O O . ASN B 1 96 ? 6.564 42.751 20.139 1.00 43.03 96 ASN B O 1
ATOM 2925 N N . ASN B 1 97 ? 7.375 41.614 21.919 1.00 47.57 97 ASN B N 1
ATOM 2926 C CA . ASN B 1 97 ? 6.240 41.844 22.817 1.00 41.99 97 ASN B CA 1
ATOM 2927 C C . ASN B 1 97 ? 4.937 41.206 22.319 1.00 38.31 97 ASN B C 1
ATOM 2928 O O . ASN B 1 97 ? 3.874 41.404 22.908 1.00 36.01 97 ASN B O 1
ATOM 2933 N N . SER B 1 98 ? 5.023 40.428 21.245 1.00 36.13 98 SER B N 1
ATOM 2934 C CA . SER B 1 98 ? 3.856 39.727 20.719 1.00 36.68 98 SER B CA 1
ATOM 2935 C C . SER B 1 98 ? 3.378 38.664 21.706 1.00 34.22 98 SER B C 1
ATOM 2936 O O . SER B 1 98 ? 4.168 37.845 22.174 1.00 32.17 98 SER B O 1
ATOM 2939 N N . VAL B 1 99 ? 2.086 38.684 22.022 1.00 30.32 99 VAL B N 1
ATOM 2940 C CA . VAL B 1 99 ? 1.526 37.759 23.004 1.00 30.02 99 VAL B CA 1
ATOM 2941 C C . VAL B 1 99 ? 0.580 36.745 22.366 1.00 28.95 99 VAL B C 1
ATOM 2942 O O . VAL B 1 99 ? -0.353 37.110 21.652 1.00 28.49 99 VAL B O 1
ATOM 2946 N N . LEU B 1 100 ? 0.828 35.467 22.629 1.00 25.32 100 LEU B N 1
ATOM 2947 C CA . LEU B 1 100 ? -0.016 34.399 22.111 1.00 25.30 100 LEU B CA 1
ATOM 2948 C C . LEU B 1 100 ? -0.651 33.621 23.255 1.00 24.91 100 LEU B C 1
ATOM 2949 O O . LEU B 1 100 ? 0.054 33.088 24.110 1.00 26.48 100 LEU B O 1
ATOM 2954 N N . LYS B 1 101 ? -1.979 33.558 23.273 1.00 22.91 101 LYS B N 1
ATOM 2955 C CA . LYS B 1 101 ? -2.684 32.814 24.312 1.00 26.47 101 LYS B CA 1
ATOM 2956 C C . LYS B 1 101 ? -3.084 31.423 23.827 1.00 26.61 101 LYS B C 1
ATOM 2957 O O . LYS B 1 101 ? -3.553 31.250 22.702 1.00 23.04 101 LYS B O 1
ATOM 2963 N N . SER B 1 102 ? -2.898 30.433 24.691 1.00 19.99 102 SER B N 1
ATOM 2964 C CA . SER B 1 102 ? -3.229 29.056 24.363 1.00 23.14 102 SER B CA 1
ATOM 2965 C C . SER B 1 102 ? -4.730 28.826 24.402 1.00 22.37 102 SER B C 1
ATOM 2966 O O . SER B 1 102 ? -5.498 29.722 24.745 1.00 23.31 102 SER B O 1
ATOM 2969 N N . ASN B 1 103 ? -5.139 27.614 24.045 1.00 22.91 103 ASN B N 1
ATOM 2970 C CA . ASN B 1 103 ? -6.501 27.163 24.288 1.00 23.81 103 ASN B CA 1
ATOM 2971 C C . ASN B 1 103 ? -6.780 27.132 25.782 1.00 22.48 103 ASN B C 1
ATOM 2972 O O . ASN B 1 103 ? -5.856 27.027 26.587 1.00 22.00 103 ASN B O 1
ATOM 2977 N N . ALA B 1 104 ? -8.050 27.225 26.158 1.00 21.97 104 ALA B N 1
ATOM 2978 C CA . ALA B 1 104 ? -8.429 27.037 27.551 1.00 21.38 104 ALA B CA 1
ATOM 2979 C C . ALA B 1 104 ? -8.373 25.555 27.900 1.00 26.74 104 ALA B C 1
ATOM 2980 O O . ALA B 1 104 ? -8.786 24.709 27.108 1.00 26.74 104 ALA B O 1
ATOM 2982 N N . ALA B 1 105 ? -7.846 25.244 29.079 1.00 22.36 105 ALA B N 1
ATOM 2983 C CA . ALA B 1 105 ? -7.815 23.868 29.559 1.00 25.00 105 ALA B CA 1
ATOM 2984 C C . ALA B 1 105 ? -8.622 23.747 30.845 1.00 26.29 105 ALA B C 1
ATOM 2985 O O . ALA B 1 105 ? -8.405 24.494 31.799 1.00 24.00 105 ALA B O 1
ATOM 2987 N N . SER B 1 106 ? -9.556 22.800 30.860 1.00 25.63 106 SER B N 1
ATOM 2988 C CA . SER B 1 106 ? -10.474 22.638 31.981 1.00 28.39 106 SER B CA 1
ATOM 2989 C C . SER B 1 106 ? -10.089 21.441 32.845 1.00 28.66 106 SER B C 1
ATOM 2990 O O . SER B 1 106 ? -9.653 20.412 32.330 1.00 28.18 106 SER B O 1
ATOM 2993 N N . THR B 1 107 ? -10.254 21.581 34.158 1.00 28.20 107 THR B N 1
ATOM 2994 C CA . THR B 1 107 ? -9.916 20.508 35.088 1.00 30.02 107 THR B CA 1
ATOM 2995 C C . THR B 1 107 ? -11.000 19.440 35.114 1.00 36.87 107 THR B C 1
ATOM 2996 O O . THR B 1 107 ? -10.827 18.390 35.728 1.00 32.92 107 THR B O 1
ATOM 3000 N N . ALA B 1 108 ? -12.119 19.721 34.453 1.00 38.72 108 ALA B N 1
ATOM 3001 C CA . ALA B 1 108 ? -13.212 18.762 34.356 1.00 41.19 108 ALA B CA 1
ATOM 3002 C C . ALA B 1 108 ? -12.738 17.476 33.691 1.00 45.32 108 ALA B C 1
ATOM 3003 O O . ALA B 1 108 ? -12.252 17.502 32.563 1.00 47.62 108 ALA B O 1
ATOM 3005 N N . PRO B 1 109 ? -12.866 16.343 34.400 1.00 49.39 109 PRO B N 1
ATOM 3006 C CA . PRO B 1 109 ? -12.503 15.029 33.857 1.00 45.82 109 PRO B CA 1
ATOM 3007 C C . PRO B 1 109 ? -13.295 14.678 32.597 1.00 48.26 109 PRO B C 1
ATOM 3008 O O . PRO B 1 109 ? -12.804 13.880 31.794 1.00 52.20 109 PRO B O 1
ATOM 3012 N N . ALA B 1 110 ? -14.483 15.272 32.455 1.00 51.18 110 ALA B N 1
ATOM 3013 C CA . ALA B 1 110 ? -15.375 15.126 31.295 1.00 48.83 110 ALA B CA 1
ATOM 3014 C C . ALA B 1 110 ? -15.197 13.841 30.492 1.00 54.45 110 ALA B C 1
ATOM 3015 O O . ALA B 1 110 ? -15.689 12.787 30.879 1.00 48.71 110 ALA B O 1
ATOM 3017 N N . ALA B 1 119 ? -9.072 19.076 15.951 1.00 51.34 119 ALA B N 1
ATOM 3018 C CA . ALA B 1 119 ? -9.173 17.740 15.376 1.00 49.66 119 ALA B CA 1
ATOM 3019 C C . ALA B 1 119 ? -7.816 17.044 15.360 1.00 47.19 119 ALA B C 1
ATOM 3020 O O . ALA B 1 119 ? -6.844 17.568 14.817 1.00 48.14 119 ALA B O 1
ATOM 3022 N N . ALA B 1 120 ? -7.759 15.860 15.960 1.00 46.55 120 ALA B N 1
ATOM 3023 C CA . ALA B 1 120 ? -6.522 15.093 16.035 1.00 39.40 120 ALA B CA 1
ATOM 3024 C C . ALA B 1 120 ? -6.113 14.547 14.673 1.00 40.62 120 ALA B C 1
ATOM 3025 O O . ALA B 1 120 ? -6.960 14.293 13.816 1.00 38.57 120 ALA B O 1
ATOM 3027 N N . SER B 1 121 ? -4.808 14.375 14.481 1.00 38.79 121 SER B N 1
ATOM 3028 C CA . SER B 1 121 ? -4.291 13.697 13.299 1.00 35.79 121 SER B CA 1
ATOM 3029 C C . SER B 1 121 ? -4.852 12.283 13.235 1.00 36.94 121 SER B C 1
ATOM 3030 O O . SER B 1 121 ? -4.943 11.606 14.258 1.00 34.17 121 SER B O 1
ATOM 3033 N N . PRO B 1 122 ? -5.237 11.834 12.030 1.00 37.47 122 PRO B N 1
ATOM 3034 C CA . PRO B 1 122 ? -5.811 10.496 11.853 1.00 33.67 122 PRO B CA 1
ATOM 3035 C C . PRO B 1 122 ? -4.814 9.376 12.146 1.00 36.36 122 PRO B C 1
ATOM 3036 O O . PRO B 1 122 ? -5.217 8.222 12.284 1.00 31.15 122 PRO B O 1
ATOM 3040 N N . GLU B 1 123 ? -3.532 9.714 12.246 1.00 30.71 123 GLU B N 1
ATOM 3041 C CA . GLU B 1 123 ? -2.511 8.718 12.541 1.00 32.79 123 GLU B CA 1
ATOM 3042 C C . GLU B 1 123 ? -2.417 8.443 14.040 1.00 28.59 123 GLU B C 1
ATOM 3043 O O . GLU B 1 123 ? -1.801 7.464 14.460 1.00 28.41 123 GLU B O 1
ATOM 3049 N N . CYS B 1 124 ? -3.030 9.310 14.841 1.00 26.87 124 CYS B N 1
ATOM 3050 C CA . CYS B 1 124 ? -3.068 9.123 16.287 1.00 26.47 124 CYS B CA 1
ATOM 3051 C C . CYS B 1 124 ? -4.009 7.988 16.668 1.00 27.75 124 CYS B C 1
ATOM 3052 O O . CYS B 1 124 ? -5.147 8.217 17.075 1.00 28.08 124 CYS B O 1
ATOM 3055 N N . LYS B 1 125 ? -3.521 6.761 16.529 1.00 28.30 125 LYS B N 1
ATOM 3056 C CA . LYS B 1 125 ? -4.283 5.584 16.916 1.00 26.20 125 LYS B CA 1
ATOM 3057 C C . LYS B 1 125 ? -3.457 4.738 17.872 1.00 24.12 125 LYS B C 1
ATOM 3058 O O . LYS B 1 125 ? -2.235 4.688 17.763 1.00 22.27 125 LYS B O 1
ATOM 3064 N N . ALA B 1 126 ? -4.121 4.079 18.813 1.00 22.79 126 ALA B N 1
ATOM 3065 C CA . ALA B 1 126 ? -3.426 3.205 19.746 1.00 22.56 126 ALA B CA 1
ATOM 3066 C C . ALA B 1 126 ? -2.710 2.084 18.993 1.00 24.86 126 ALA B C 1
ATOM 3067 O O . ALA B 1 126 ? -3.337 1.318 18.265 1.00 24.78 126 ALA B O 1
ATOM 3069 N N . GLY B 1 127 ? -1.392 2.007 19.156 1.00 25.41 127 GLY B N 1
ATOM 3070 C CA . GLY B 1 127 ? -0.596 1.001 18.476 1.00 22.93 127 GLY B CA 1
ATOM 3071 C C . GLY B 1 127 ? -0.027 1.462 17.145 1.00 24.55 127 GLY B C 1
ATOM 3072 O O . GLY B 1 127 ? 0.581 0.678 16.419 1.00 26.66 127 GLY B O 1
ATOM 3073 N N . ALA B 1 128 ? -0.220 2.736 16.822 1.00 23.11 128 ALA B N 1
ATOM 3074 C CA . ALA B 1 128 ? 0.240 3.276 15.547 1.00 22.95 128 ALA B CA 1
ATOM 3075 C C . ALA B 1 128 ? 1.759 3.259 15.421 1.00 25.85 128 ALA B C 1
ATOM 3076 O O . ALA B 1 128 ? 2.483 3.337 16.417 1.00 24.24 128 ALA B O 1
ATOM 3078 N N . VAL B 1 129 ? 2.232 3.146 14.185 1.00 23.15 129 VAL B N 1
ATOM 3079 C CA . VAL B 1 129 ? 3.641 3.334 13.877 1.00 25.30 129 VAL B CA 1
ATOM 3080 C C . VAL B 1 129 ? 3.781 4.580 13.016 1.00 29.18 129 VAL B C 1
ATOM 3081 O O . VAL B 1 129 ? 3.249 4.644 11.909 1.00 28.93 129 VAL B O 1
ATOM 3085 N N . ILE B 1 130 ? 4.489 5.574 13.536 1.00 26.43 130 ILE B N 1
ATOM 3086 C CA . ILE B 1 130 ? 4.601 6.859 12.860 1.00 27.53 130 ILE B CA 1
ATOM 3087 C C . ILE B 1 130 ? 6.027 7.076 12.374 1.00 26.30 130 ILE B C 1
ATOM 3088 O O . ILE B 1 130 ? 6.978 6.977 13.149 1.00 27.91 130 ILE B O 1
ATOM 3093 N N . LYS B 1 131 ? 6.172 7.368 11.084 1.00 30.65 131 LYS B N 1
ATOM 3094 C CA . LYS B 1 131 ? 7.489 7.405 10.458 1.00 27.10 131 LYS B CA 1
ATOM 3095 C C . LYS B 1 131 ? 7.781 8.724 9.743 1.00 30.32 131 LYS B C 1
ATOM 3096 O O . LYS B 1 131 ? 6.963 9.215 8.968 1.00 29.42 131 LYS B O 1
ATOM 3102 N N . ASP B 1 132 ? 8.956 9.284 10.026 1.00 30.64 132 ASP B N 1
ATOM 3103 C CA . ASP B 1 132 ? 9.496 10.439 9.306 1.00 32.64 132 ASP B CA 1
ATOM 3104 C C . ASP B 1 132 ? 8.526 11.609 9.155 1.00 34.99 132 ASP B C 1
ATOM 3105 O O . ASP B 1 132 ? 8.415 12.191 8.077 1.00 35.74 132 ASP B O 1
ATOM 3110 N N . LYS B 1 133 ? 7.832 11.956 10.234 1.00 32.51 133 LYS B N 1
ATOM 3111 C CA . LYS B 1 133 ? 6.916 13.091 10.208 1.00 32.08 133 LYS B CA 1
ATOM 3112 C C . LYS B 1 133 ? 6.579 13.569 11.616 1.00 31.17 133 LYS B C 1
ATOM 3113 O O . LYS B 1 133 ? 6.931 12.924 12.604 1.00 31.00 133 LYS B O 1
ATOM 3119 N N . THR B 1 134 ? 5.915 14.717 11.695 1.00 30.28 134 THR B N 1
ATOM 3120 C CA . THR B 1 134 ? 5.423 15.238 12.964 1.00 28.15 134 THR B CA 1
ATOM 3121 C C . THR B 1 134 ? 3.914 15.057 13.021 1.00 30.57 134 THR B C 1
ATOM 3122 O O . THR B 1 134 ? 3.206 15.378 12.065 1.00 28.68 134 THR B O 1
ATOM 3126 N N . VAL B 1 135 ? 3.425 14.531 14.138 1.00 29.47 135 VAL B N 1
ATOM 3127 C CA . VAL B 1 135 ? 2.003 14.255 14.285 1.00 30.29 135 VAL B CA 1
ATOM 3128 C C . VAL B 1 135 ? 1.438 14.908 15.545 1.00 28.23 135 VAL B C 1
ATOM 3129 O O . VAL B 1 135 ? 1.983 14.752 16.639 1.00 27.25 135 VAL B O 1
ATOM 3133 N N . ASP B 1 136 ? 0.346 15.648 15.373 1.00 25.32 136 ASP B N 1
ATOM 3134 C CA . ASP B 1 136 ? -0.310 16.354 16.469 1.00 27.95 136 ASP B CA 1
ATOM 3135 C C . ASP B 1 136 ? -1.617 15.655 16.831 1.00 26.88 136 ASP B C 1
ATOM 3136 O O . ASP B 1 136 ? -2.559 15.650 16.043 1.00 29.59 136 ASP B O 1
ATOM 3141 N N . CYS B 1 137 ? -1.674 15.081 18.030 1.00 25.05 137 CYS B N 1
ATOM 3142 C CA . CYS B 1 137 ? -2.835 14.296 18.447 1.00 26.93 137 CYS B CA 1
ATOM 3143 C C . CYS B 1 137 ? -3.933 15.141 19.083 1.00 27.06 137 CYS B C 1
ATOM 3144 O O . CYS B 1 137 ? -4.934 14.606 19.555 1.00 29.12 137 CYS B O 1
ATOM 3147 N N . GLY B 1 138 ? -3.734 16.455 19.113 1.00 25.45 138 GLY B N 1
ATOM 3148 C CA . GLY B 1 138 ? -4.762 17.379 19.565 1.00 22.84 138 GLY B CA 1
ATOM 3149 C C . GLY B 1 138 ? -5.302 17.141 20.963 1.00 22.74 138 GLY B C 1
ATOM 3150 O O . GLY B 1 138 ? -6.425 17.537 21.273 1.00 25.57 138 GLY B O 1
ATOM 3151 N N . GLY B 1 139 ? -4.510 16.485 21.805 1.00 22.93 139 GLY B N 1
ATOM 3152 C CA . GLY B 1 139 ? -4.874 16.280 23.195 1.00 21.55 139 GLY B CA 1
ATOM 3153 C C . GLY B 1 139 ? -5.795 15.105 23.480 1.00 23.72 139 GLY B C 1
ATOM 3154 O O . GLY B 1 139 ? -6.301 14.978 24.593 1.00 25.14 139 GLY B O 1
ATOM 3155 N N . ILE B 1 140 ? -6.021 14.243 22.493 1.00 21.97 140 ILE B N 1
ATOM 3156 C CA . ILE B 1 140 ? -6.871 13.074 22.713 1.00 24.99 140 ILE B CA 1
ATOM 3157 C C . ILE B 1 140 ? -6.177 12.046 23.603 1.00 26.54 140 ILE B C 1
ATOM 3158 O O . ILE B 1 140 ? -4.978 12.145 23.875 1.00 23.61 140 ILE B O 1
ATOM 3163 N N . THR B 1 141 ? -6.943 11.060 24.056 1.00 20.44 141 THR B N 1
ATOM 3164 C CA . THR B 1 141 ? -6.399 9.974 24.859 1.00 20.18 141 THR B CA 1
ATOM 3165 C C . THR B 1 141 ? -6.278 8.700 24.033 1.00 24.80 141 THR B C 1
ATOM 3166 O O . THR B 1 141 ? -7.218 8.311 23.344 1.00 23.93 141 THR B O 1
ATOM 3170 N N . LEU B 1 142 ? -5.112 8.066 24.094 1.00 26.15 142 LEU B N 1
ATOM 3171 C CA . LEU B 1 142 ? -4.917 6.755 23.488 1.00 22.55 142 LEU B CA 1
ATOM 3172 C C . LEU B 1 142 ? -4.502 5.754 24.553 1.00 25.82 142 LEU B C 1
ATOM 3173 O O . LEU B 1 142 ? -3.831 6.106 25.521 1.00 21.90 142 LEU B O 1
ATOM 3178 N N . GLY B 1 143 ? -4.901 4.501 24.372 1.00 22.60 143 GLY B N 1
ATOM 3179 C CA . GLY B 1 143 ? -4.510 3.462 25.299 1.00 22.81 143 GLY B CA 1
ATOM 3180 C C . GLY B 1 143 ? -4.704 2.080 24.715 1.00 24.35 143 GLY B C 1
ATOM 3181 O O . GLY B 1 143 ? -5.556 1.865 23.854 1.00 24.40 143 GLY B O 1
ATOM 3182 N N . LEU B 1 144 ? -3.887 1.146 25.176 1.00 24.90 144 LEU B N 1
ATOM 3183 C CA . LEU B 1 144 ? -4.083 -0.257 24.866 1.00 24.81 144 LEU B CA 1
ATOM 3184 C C . LEU B 1 144 ? -4.562 -0.939 26.137 1.00 25.29 144 LEU B C 1
ATOM 3185 O O . LEU B 1 144 ? -5.656 -0.659 26.626 1.00 27.42 144 LEU B O 1
ATOM 3190 N N . SER B 1 145 ? -3.732 -1.817 26.682 1.00 24.69 145 SER B N 1
ATOM 3191 C CA . SER B 1 145 ? -4.029 -2.456 27.955 1.00 26.06 145 SER B CA 1
ATOM 3192 C C . SER B 1 145 ? -2.810 -2.372 28.864 1.00 28.46 145 SER B C 1
ATOM 3193 O O . SER B 1 145 ? -1.812 -1.742 28.515 1.00 26.92 145 SER B O 1
ATOM 3196 N N . CYS B 1 146 ? -2.890 -3.001 30.030 1.00 28.54 146 CYS B N 1
ATOM 3197 C CA . CYS B 1 146 ? -1.753 -3.031 30.941 1.00 29.58 146 CYS B CA 1
ATOM 3198 C C . CYS B 1 146 ? -1.685 -4.346 31.702 1.00 33.01 146 CYS B C 1
ATOM 3199 O O . CYS B 1 146 ? -2.484 -4.596 32.604 1.00 34.04 146 CYS B O 1
ATOM 3202 N N . SER B 1 147 ? -0.725 -5.181 31.327 1.00 33.85 147 SER B N 1
ATOM 3203 C CA . SER B 1 147 ? -0.499 -6.440 32.018 1.00 40.97 147 SER B CA 1
ATOM 3204 C C . SER B 1 147 ? 0.312 -6.202 33.283 1.00 46.14 147 SER B C 1
ATOM 3205 O O . SER B 1 147 ? 1.245 -5.398 33.289 1.00 46.46 147 SER B O 1
ATOM 3208 N N . GLY B 1 148 ? -0.046 -6.902 34.354 1.00 53.57 148 GLY B N 1
ATOM 3209 C CA . GLY B 1 148 ? 0.702 -6.823 35.595 1.00 55.93 148 GLY B CA 1
ATOM 3210 C C . GLY B 1 148 ? 2.009 -7.584 35.490 1.00 57.59 148 GLY B C 1
ATOM 3211 O O . GLY B 1 148 ? 2.849 -7.528 36.388 1.00 61.17 148 GLY B O 1
ATOM 3212 N N . ASP B 1 149 ? 2.177 -8.296 34.379 1.00 56.94 149 ASP B N 1
ATOM 3213 C CA . ASP B 1 149 ? 3.380 -9.079 34.124 1.00 56.13 149 ASP B CA 1
ATOM 3214 C C . ASP B 1 149 ? 4.587 -8.188 33.852 1.00 56.34 149 ASP B C 1
ATOM 3215 O O . ASP B 1 149 ? 4.490 -6.961 33.887 1.00 55.98 149 ASP B O 1
ATOM 3220 N N . SER B 1 150 ? 5.723 -8.816 33.571 1.00 60.23 150 SER B N 1
ATOM 3221 C CA . SER B 1 150 ? 6.951 -8.087 33.277 1.00 56.72 150 SER B CA 1
ATOM 3222 C C . SER B 1 150 ? 7.438 -8.384 31.861 1.00 57.30 150 SER B C 1
ATOM 3223 O O . SER B 1 150 ? 8.447 -7.840 31.412 1.00 55.20 150 SER B O 1
ATOM 3226 N N . ASP B 1 151 ? 6.711 -9.251 31.162 1.00 58.40 151 ASP B N 1
ATOM 3227 C CA . ASP B 1 151 ? 7.025 -9.564 29.773 1.00 54.30 151 ASP B CA 1
ATOM 3228 C C . ASP B 1 151 ? 6.769 -8.350 28.887 1.00 51.28 151 ASP B C 1
ATOM 3229 O O . ASP B 1 151 ? 6.123 -7.391 29.307 1.00 51.08 151 ASP B O 1
ATOM 3231 N N . LYS B 1 152 ? 7.273 -8.398 27.660 1.00 52.77 152 LYS B N 1
ATOM 3232 C CA . LYS B 1 152 ? 7.224 -7.248 26.766 1.00 48.52 152 LYS B CA 1
ATOM 3233 C C . LYS B 1 152 ? 5.823 -6.988 26.207 1.00 46.78 152 LYS B C 1
ATOM 3234 O O . LYS B 1 152 ? 5.261 -7.817 25.487 1.00 46.68 152 LYS B O 1
ATOM 3240 N N . GLN B 1 153 ? 5.265 -5.830 26.554 1.00 42.39 153 GLN B N 1
ATOM 3241 C CA . GLN B 1 153 ? 3.978 -5.390 26.023 1.00 38.63 153 GLN B CA 1
ATOM 3242 C C . GLN B 1 153 ? 4.208 -4.446 24.843 1.00 29.96 153 GLN B C 1
ATOM 3243 O O . GLN B 1 153 ? 5.269 -3.838 24.740 1.00 31.78 153 GLN B O 1
ATOM 3249 N N . PRO B 1 154 ? 3.220 -4.326 23.941 1.00 28.35 154 PRO B N 1
ATOM 3250 C CA . PRO B 1 154 ? 3.412 -3.432 22.793 1.00 28.88 154 PRO B CA 1
ATOM 3251 C C . PRO B 1 154 ? 3.313 -1.955 23.172 1.00 24.92 154 PRO B C 1
ATOM 3252 O O . PRO B 1 154 ? 2.518 -1.592 24.036 1.00 22.90 154 PRO B O 1
ATOM 3256 N N . PRO B 1 155 ? 4.127 -1.106 22.533 1.00 24.47 155 PRO B N 1
ATOM 3257 C CA . PRO B 1 155 ? 4.032 0.331 22.803 1.00 22.41 155 PRO B CA 1
ATOM 3258 C C . PRO B 1 155 ? 2.732 0.915 22.260 1.00 24.11 155 PRO B C 1
ATOM 3259 O O . PRO B 1 155 ? 2.241 0.457 21.229 1.00 25.66 155 PRO B O 1
ATOM 3263 N N . VAL B 1 156 ? 2.179 1.903 22.955 1.00 23.36 156 VAL B N 1
ATOM 3264 C CA . VAL B 1 156 ? 0.983 2.589 22.485 1.00 20.66 156 VAL B CA 1
ATOM 3265 C C . VAL B 1 156 ? 1.309 3.365 21.210 1.00 24.36 156 VAL B C 1
ATOM 3266 O O . VAL B 1 156 ? 0.484 3.471 20.302 1.00 22.23 156 VAL B O 1
ATOM 3270 N N . ILE B 1 157 ? 2.528 3.894 21.150 1.00 21.89 157 ILE B N 1
ATOM 3271 C CA . ILE B 1 157 ? 3.009 4.633 19.987 1.00 21.70 157 ILE B CA 1
ATOM 3272 C C . ILE B 1 157 ? 4.446 4.241 19.649 1.00 23.55 157 ILE B C 1
ATOM 3273 O O . ILE B 1 157 ? 5.307 4.184 20.530 1.00 23.84 157 ILE B O 1
ATOM 3278 N N . THR B 1 158 ? 4.701 3.965 18.373 1.00 22.43 158 THR B N 1
ATOM 3279 C CA . THR B 1 158 ? 6.052 3.681 17.903 1.00 20.93 158 THR B CA 1
ATOM 3280 C C . THR B 1 158 ? 6.511 4.787 16.961 1.00 26.40 158 THR B C 1
ATOM 3281 O O . THR B 1 158 ? 5.834 5.101 15.982 1.00 24.06 158 THR B O 1
ATOM 3285 N N . LEU B 1 159 ? 7.658 5.383 17.268 1.00 23.11 159 LEU B N 1
ATOM 3286 C CA . LEU B 1 159 ? 8.194 6.461 16.447 1.00 26.59 159 LEU B CA 1
ATOM 3287 C C . LEU B 1 159 ? 9.434 6.018 15.685 1.00 23.64 159 LEU B C 1
ATOM 3288 O O . LEU B 1 159 ? 10.371 5.470 16.266 1.00 23.30 159 LEU B O 1
ATOM 3293 N N . GLU B 1 160 ? 9.428 6.258 14.378 1.00 24.35 160 GLU B N 1
ATOM 3294 C CA . GLU B 1 160 ? 10.598 6.018 13.545 1.00 24.58 160 GLU B CA 1
ATOM 3295 C C . GLU B 1 160 ? 11.046 7.331 12.912 1.00 25.53 160 GLU B C 1
ATOM 3296 O O . GLU B 1 160 ? 10.479 7.769 11.912 1.00 25.02 160 GLU B O 1
ATOM 3302 N N . ASN B 1 161 ? 12.061 7.952 13.513 1.00 28.57 161 ASN B N 1
ATOM 3303 C CA . ASN B 1 161 ? 12.523 9.281 13.115 1.00 27.51 161 ASN B CA 1
ATOM 3304 C C . ASN B 1 161 ? 11.352 10.259 13.029 1.00 30.99 161 ASN B C 1
ATOM 3305 O O . ASN B 1 161 ? 11.215 11.007 12.060 1.00 31.56 161 ASN B O 1
ATOM 3310 N N . ALA B 1 162 ? 10.502 10.241 14.049 1.00 25.81 162 ALA B N 1
ATOM 3311 C CA . ALA B 1 162 ? 9.266 11.010 14.013 1.00 26.69 162 ALA B CA 1
ATOM 3312 C C . ALA B 1 162 ? 9.007 11.754 15.317 1.00 27.97 162 ALA B C 1
ATOM 3313 O O . ALA B 1 162 ? 9.666 11.514 16.327 1.00 26.19 162 ALA B O 1
ATOM 3315 N N . THR B 1 163 ? 8.028 12.650 15.276 1.00 25.06 163 THR B N 1
ATOM 3316 C CA . THR B 1 163 ? 7.646 13.456 16.426 1.00 24.00 163 THR B CA 1
ATOM 3317 C C . THR B 1 163 ? 6.161 13.291 16.727 1.00 23.09 163 THR B C 1
ATOM 3318 O O . THR B 1 163 ? 5.331 13.309 15.818 1.00 25.19 163 THR B O 1
ATOM 3322 N N . ILE B 1 164 ? 5.827 13.111 18.001 1.00 25.24 164 ILE B N 1
ATOM 3323 C CA . ILE B 1 164 ? 4.429 13.089 18.411 1.00 23.56 164 ILE B CA 1
ATOM 3324 C C . ILE B 1 164 ? 4.178 14.187 19.445 1.00 22.95 164 ILE B C 1
ATOM 3325 O O . ILE B 1 164 ? 5.013 14.443 20.316 1.00 22.49 164 ILE B O 1
ATOM 3330 N N . LYS B 1 165 ? 3.039 14.860 19.322 1.00 23.26 165 LYS B N 1
ATOM 3331 C CA . LYS B 1 165 ? 2.726 15.987 20.192 1.00 23.95 165 LYS B CA 1
ATOM 3332 C C . LYS B 1 165 ? 1.324 15.898 20.781 1.00 23.60 165 LYS B C 1
ATOM 3333 O O . LYS B 1 165 ? 0.417 15.329 20.167 1.00 24.97 165 LYS B O 1
ATOM 3339 N N . ASN B 1 166 ? 1.166 16.466 21.974 1.00 19.32 166 ASN B N 1
ATOM 3340 C CA . ASN B 1 166 ? -0.141 16.667 22.595 1.00 17.84 166 ASN B CA 1
ATOM 3341 C C . ASN B 1 166 ? -0.963 15.386 22.701 1.00 24.00 166 ASN B C 1
ATOM 3342 O O . ASN B 1 166 ? -1.993 15.242 22.041 1.00 20.61 166 ASN B O 1
ATOM 3347 N N . LEU B 1 167 ? -0.501 14.462 23.539 1.00 19.60 167 LEU B N 1
ATOM 3348 C CA . LEU B 1 167 ? -1.137 13.156 23.669 1.00 23.04 167 LEU B CA 1
ATOM 3349 C C . LEU B 1 167 ? -1.292 12.752 25.129 1.00 20.32 167 LEU B C 1
ATOM 3350 O O . LEU B 1 167 ? -0.419 13.012 25.951 1.00 18.79 167 LEU B O 1
ATOM 3355 N N . ARG B 1 168 ? -2.414 12.117 25.446 1.00 19.38 168 ARG B N 1
ATOM 3356 C CA . ARG B 1 168 ? -2.635 11.572 26.778 1.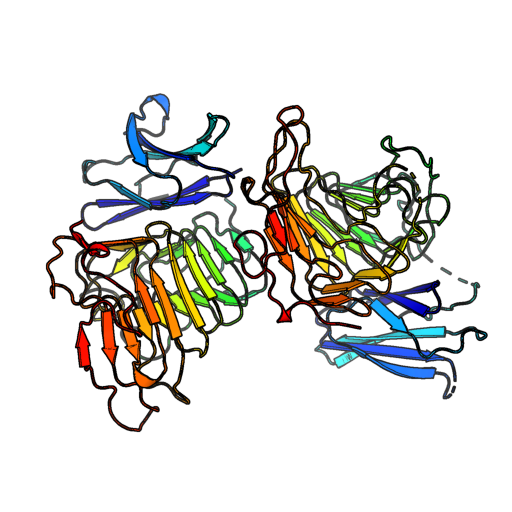00 18.57 168 ARG B CA 1
ATOM 3357 C C . ARG B 1 168 ? -2.678 10.047 26.707 1.00 21.86 168 ARG B C 1
ATOM 3358 O O . ARG B 1 168 ? -3.414 9.484 25.902 1.00 21.09 168 ARG B O 1
ATOM 3366 N N . ILE B 1 169 ? -1.870 9.384 27.529 1.00 17.43 169 ILE B N 1
ATOM 3367 C CA . ILE B 1 169 ? -1.884 7.925 27.589 1.00 23.05 169 ILE B CA 1
ATOM 3368 C C . ILE B 1 169 ? -2.770 7.492 28.749 1.00 24.00 169 ILE B C 1
ATOM 3369 O O . ILE B 1 169 ? -2.528 7.871 29.895 1.00 23.05 169 ILE B O 1
ATOM 3374 N N . SER B 1 170 ? -3.801 6.707 28.440 1.00 22.38 170 SER B N 1
ATOM 3375 C CA . SER B 1 170 ? -4.814 6.322 29.424 1.00 26.24 170 SER B CA 1
ATOM 3376 C C . SER B 1 170 ? -4.221 5.580 30.617 1.00 23.49 170 SER B C 1
ATOM 3377 O O . SER B 1 170 ? -3.209 4.894 30.493 1.00 24.51 170 SER B O 1
ATOM 3380 N N . GLU B 1 171 ? -4.867 5.711 31.772 1.00 27.18 171 GLU B N 1
ATOM 3381 C CA . GLU B 1 171 ? -4.342 5.136 33.003 1.00 27.12 171 GLU B CA 1
ATOM 3382 C C . GLU B 1 171 ? -4.463 3.614 33.033 1.00 28.53 171 GLU B C 1
ATOM 3383 O O . GLU B 1 171 ? -3.748 2.949 33.779 1.00 31.26 171 GLU B O 1
ATOM 3389 N N . LYS B 1 172 ? -5.356 3.061 32.217 1.00 27.15 172 LYS B N 1
ATOM 3390 C CA . LYS B 1 172 ? -5.540 1.613 32.185 1.00 29.12 172 LYS B CA 1
ATOM 3391 C C . LYS B 1 172 ? -4.920 0.969 30.946 1.00 28.80 172 LYS B C 1
ATOM 3392 O O . LYS B 1 172 ? -4.919 -0.255 30.813 1.00 29.86 172 LYS B O 1
ATOM 3398 N N . GLY B 1 173 ? -4.381 1.788 30.048 1.00 25.47 173 GLY B N 1
ATOM 3399 C CA . GLY B 1 173 ? -3.815 1.277 28.812 1.00 28.02 173 GLY B CA 1
ATOM 3400 C C . GLY B 1 173 ? -2.405 1.750 28.510 1.00 24.03 173 GLY B C 1
ATOM 3401 O O . GLY B 1 173 ? -2.044 1.933 27.347 1.00 24.45 173 GLY B O 1
ATOM 3402 N N . GLY B 1 174 ? -1.603 1.934 29.555 1.00 23.28 174 GLY B N 1
ATOM 3403 C CA . GLY B 1 174 ? -0.243 2.417 29.394 1.00 19.21 174 GLY B CA 1
ATOM 3404 C C . GLY B 1 174 ? 0.644 1.502 28.568 1.00 24.05 174 GLY B C 1
ATOM 3405 O O . GLY B 1 174 ? 1.524 1.975 27.846 1.00 25.14 174 GLY B O 1
ATOM 3406 N N . SER B 1 175 ? 0.405 0.196 28.679 1.00 22.87 175 SER B N 1
ATOM 3407 C CA . SER B 1 175 ? 1.175 -0.823 27.963 1.00 23.32 175 SER B CA 1
ATOM 3408 C C . SER B 1 175 ? 2.681 -0.575 28.088 1.00 23.41 175 SER B C 1
ATOM 3409 O O . SER B 1 175 ? 3.213 -0.538 29.196 1.00 23.97 175 SER B O 1
ATOM 3412 N N . ASP B 1 176 ? 3.372 -0.391 26.967 1.00 23.72 176 ASP B N 1
ATOM 3413 C CA . ASP B 1 176 ? 4.794 -0.061 27.040 1.00 25.91 176 ASP B CA 1
ATOM 3414 C C . ASP B 1 176 ? 5.078 1.347 26.529 1.00 23.51 176 ASP B C 1
ATOM 3415 O O . ASP B 1 176 ? 6.134 1.607 25.952 1.00 24.47 176 ASP B O 1
ATOM 3420 N N . GLY B 1 177 ? 4.130 2.251 26.750 1.00 24.08 177 GLY B N 1
ATOM 3421 C CA . GLY B 1 177 ? 4.323 3.660 26.456 1.00 20.69 177 GLY B CA 1
ATOM 3422 C C . GLY B 1 177 ? 4.684 3.995 25.021 1.00 24.02 177 GLY B C 1
ATOM 3423 O O . GLY B 1 177 ? 4.082 3.481 24.078 1.00 22.00 177 GLY B O 1
ATOM 3424 N N . ILE B 1 178 ? 5.671 4.874 24.863 1.00 20.72 178 ILE B N 1
ATOM 3425 C CA . ILE B 1 178 ? 6.100 5.340 23.549 1.00 20.11 178 ILE B CA 1
ATOM 3426 C C . ILE B 1 178 ? 7.518 4.875 23.233 1.00 19.84 178 ILE B C 1
ATOM 3427 O O . ILE B 1 178 ? 8.422 5.006 24.059 1.00 19.56 178 ILE B O 1
ATOM 3432 N N . HIS B 1 179 ? 7.708 4.329 22.035 1.00 19.69 179 HIS B N 1
ATOM 3433 C CA . HIS B 1 179 ? 9.019 3.852 21.608 1.00 19.64 179 HIS B CA 1
ATOM 3434 C C . HIS B 1 179 ? 9.648 4.741 20.544 1.00 23.38 179 HIS B C 1
ATOM 3435 O O . HIS B 1 179 ? 9.005 5.091 19.557 1.00 22.46 179 HIS B O 1
ATOM 3442 N N . CYS B 1 180 ? 10.908 5.105 20.748 1.00 22.66 180 CYS B N 1
ATOM 3443 C CA . CYS B 1 180 ? 11.715 5.628 19.656 1.00 25.05 180 CYS B CA 1
ATOM 3444 C C . CYS B 1 180 ? 12.465 4.450 19.060 1.00 23.62 180 CYS B C 1
ATOM 3445 O O . CYS B 1 180 ? 13.510 4.047 19.571 1.00 25.42 180 CYS B O 1
ATOM 3448 N N . LYS B 1 181 ? 11.910 3.880 17.997 1.00 23.50 181 LYS B N 1
ATOM 3449 C CA . LYS B 1 181 ? 12.450 2.656 17.417 1.00 24.19 181 LYS B CA 1
ATOM 3450 C C . LYS B 1 181 ? 13.700 2.909 16.584 1.00 23.06 181 LYS B C 1
ATOM 3451 O O . LYS B 1 181 ? 14.623 2.095 16.576 1.00 22.37 181 LYS B O 1
ATOM 3457 N N . SER B 1 182 ? 13.733 4.041 15.887 1.00 24.20 182 SER B N 1
ATOM 3458 C CA . SER B 1 182 ? 14.878 4.377 15.048 1.00 25.97 182 SER B CA 1
ATOM 3459 C C . SER B 1 182 ? 14.951 5.875 14.781 1.00 26.27 182 SER B C 1
ATOM 3460 O O . SER B 1 182 ? 13.957 6.590 14.922 1.00 26.32 182 SER B O 1
ATOM 3463 N N . GLY B 1 183 ? 16.132 6.343 14.389 1.00 26.22 183 GLY B N 1
ATOM 3464 C CA . GLY B 1 183 ? 16.330 7.743 14.066 1.00 27.02 183 GLY B CA 1
ATOM 3465 C C . GLY B 1 183 ? 16.155 8.662 15.260 1.00 27.66 183 GLY B C 1
ATOM 3466 O O . GLY B 1 183 ? 16.328 8.249 16.407 1.00 25.78 183 GLY B O 1
ATOM 3467 N N . ASN B 1 184 ? 15.807 9.915 14.988 1.00 21.81 184 ASN B N 1
ATOM 3468 C CA . ASN B 1 184 ? 15.629 10.909 16.039 1.00 23.54 184 ASN B CA 1
ATOM 3469 C C . ASN B 1 184 ? 14.155 11.166 16.331 1.00 24.76 184 ASN B C 1
ATOM 3470 O O . ASN B 1 184 ? 13.391 11.518 15.434 1.00 26.71 184 ASN B O 1
ATOM 3475 N N . CYS B 1 185 ? 13.760 10.994 17.590 1.00 22.00 185 CYS B N 1
ATOM 3476 C CA . CYS B 1 185 ? 12.357 11.120 17.970 1.00 25.45 185 CYS B CA 1
ATOM 3477 C C . CYS B 1 185 ? 12.123 12.237 18.977 1.00 20.44 185 CYS B C 1
ATOM 3478 O O . CYS B 1 185 ? 12.938 12.460 19.871 1.00 23.98 185 CYS B O 1
ATOM 3481 N N . ARG B 1 186 ? 11.002 12.934 18.826 1.00 19.80 186 ARG B N 1
ATOM 3482 C CA . ARG B 1 186 ? 10.593 13.939 19.798 1.00 20.53 186 ARG B CA 1
ATOM 3483 C C . ARG B 1 186 ? 9.261 13.551 20.420 1.00 20.44 186 ARG B C 1
ATOM 3484 O O . ARG B 1 186 ? 8.336 13.142 19.721 1.00 19.48 186 ARG B O 1
ATOM 3492 N N . ILE B 1 187 ? 9.172 13.684 21.738 1.00 18.29 187 ILE B N 1
ATOM 3493 C CA . ILE B 1 187 ? 7.938 13.407 22.460 1.00 18.85 187 ILE B CA 1
ATOM 3494 C C . ILE B 1 187 ? 7.522 14.664 23.221 1.00 17.83 187 ILE B C 1
ATOM 3495 O O . ILE B 1 187 ? 8.014 14.932 24.319 1.00 18.00 187 ILE B O 1
ATOM 3500 N N . GLU B 1 188 ? 6.631 15.445 22.613 1.00 19.39 188 GLU B N 1
ATOM 3501 C CA . GLU B 1 188 ? 6.291 16.772 23.123 1.00 20.48 188 GLU B CA 1
ATOM 3502 C C . GLU B 1 188 ? 4.903 16.833 23.747 1.00 15.83 188 GLU B C 1
ATOM 3503 O O . GLU B 1 188 ? 3.907 16.521 23.096 1.00 19.77 188 GLU B O 1
ATOM 3509 N N . ASN B 1 189 ? 4.850 17.268 25.003 1.00 15.05 189 ASN B N 1
ATOM 3510 C CA . ASN B 1 189 ? 3.595 17.439 25.726 1.00 15.39 189 ASN B CA 1
ATOM 3511 C C . ASN B 1 189 ? 2.753 16.168 25.731 1.00 18.09 189 ASN B C 1
ATOM 3512 O O . ASN B 1 189 ? 1.634 16.145 25.224 1.00 19.23 189 ASN B O 1
ATOM 3517 N N . VAL B 1 190 ? 3.310 15.105 26.294 1.00 17.52 190 VAL B N 1
ATOM 3518 C CA . VAL B 1 190 ? 2.558 13.879 26.507 1.00 16.63 190 VAL B CA 1
ATOM 3519 C C . VAL B 1 190 ? 2.302 13.704 27.998 1.00 17.54 190 VAL B C 1
ATOM 3520 O O . VAL B 1 190 ? 3.189 13.938 28.818 1.00 16.19 190 VAL B O 1
ATOM 3524 N N . ILE B 1 191 ? 1.075 13.335 28.349 1.00 14.35 191 ILE B N 1
ATOM 3525 C CA . ILE B 1 191 ? 0.733 13.056 29.736 1.00 14.01 191 ILE B CA 1
ATOM 3526 C C . ILE B 1 191 ? 0.464 11.566 29.912 1.00 17.66 191 ILE B C 1
ATOM 3527 O O . ILE B 1 191 ? -0.458 11.019 29.307 1.00 18.28 191 ILE B O 1
ATOM 3532 N N . TRP B 1 192 ? 1.298 10.909 30.714 1.00 17.41 192 TRP B N 1
ATOM 3533 C CA . TRP B 1 192 ? 1.074 9.518 31.090 1.00 19.80 192 TRP B CA 1
ATOM 3534 C C . TRP B 1 192 ? 0.230 9.480 32.358 1.00 20.60 192 TRP B C 1
ATOM 3535 O O . TRP B 1 192 ? 0.746 9.712 33.450 1.00 19.60 192 TRP B O 1
ATOM 3546 N N . GLU B 1 193 ? -1.060 9.193 32.217 1.00 18.71 193 GLU B N 1
ATOM 3547 C CA . GLU B 1 193 ? -1.959 9.160 33.368 1.00 20.75 193 GLU B CA 1
ATOM 3548 C C . GLU B 1 193 ? -1.542 8.103 34.385 1.00 20.31 193 GLU B C 1
ATOM 3549 O O . GLU B 1 193 ? -1.770 8.260 35.584 1.00 19.99 193 GLU B O 1
ATOM 3555 N N . ASP B 1 194 ? -0.928 7.031 33.897 1.00 21.02 194 ASP B N 1
ATOM 3556 C CA . ASP B 1 194 ? -0.435 5.963 34.756 1.00 24.07 194 ASP B CA 1
ATOM 3557 C C . ASP B 1 194 ? 0.523 5.067 33.984 1.00 23.20 194 ASP B C 1
ATOM 3558 O O . ASP B 1 194 ? 0.103 4.303 33.113 1.00 21.78 194 ASP B O 1
ATOM 3563 N N . ILE B 1 195 ? 1.811 5.166 34.299 1.00 21.14 195 ILE B N 1
ATOM 3564 C CA . ILE B 1 195 ? 2.817 4.357 33.623 1.00 22.78 195 ILE B CA 1
ATOM 3565 C C . ILE B 1 195 ? 2.582 2.878 33.887 1.00 25.46 195 ILE B C 1
ATOM 3566 O O . ILE B 1 195 ? 2.448 2.455 35.035 1.00 24.84 195 ILE B O 1
ATOM 3571 N N . CYS B 1 196 ? 2.520 2.098 32.816 1.00 21.77 196 CYS B N 1
ATOM 3572 C CA . CYS B 1 196 ? 2.372 0.658 32.939 1.00 25.37 196 CYS B CA 1
ATOM 3573 C C . CYS B 1 196 ? 3.747 0.006 33.032 1.00 23.44 196 CYS B C 1
ATOM 3574 O O . CYS B 1 196 ? 4.299 -0.132 34.122 1.00 27.64 196 CYS B O 1
ATOM 3577 N N . GLU B 1 197 ? 4.302 -0.383 31.888 1.00 21.97 197 GLU B N 1
ATOM 3578 C CA . GLU B 1 197 ? 5.638 -0.969 31.852 1.00 23.03 197 GLU B CA 1
ATOM 3579 C C . GLU B 1 197 ? 6.704 0.125 31.805 1.00 28.46 197 GLU B C 1
ATOM 3580 O O . GLU B 1 197 ? 7.401 0.365 32.790 1.00 29.69 197 GLU B O 1
ATOM 3586 N N . ASP B 1 198 ? 6.821 0.784 30.657 1.00 24.53 198 ASP B N 1
ATOM 3587 C CA . ASP B 1 198 ? 7.699 1.944 30.512 1.00 24.71 198 ASP B CA 1
ATOM 3588 C C . ASP B 1 198 ? 6.897 3.153 30.041 1.00 21.34 198 ASP B C 1
ATOM 3589 O O . ASP B 1 198 ? 5.821 3.001 29.465 1.00 18.13 198 ASP B O 1
ATOM 3594 N N . ALA B 1 199 ? 7.420 4.352 30.284 1.00 18.71 199 ALA B N 1
ATOM 3595 C CA . ALA B 1 199 ? 6.805 5.557 29.743 1.00 18.26 199 ALA B CA 1
ATOM 3596 C C . ALA B 1 199 ? 7.343 5.817 28.339 1.00 18.49 199 ALA B C 1
ATOM 3597 O O . ALA B 1 199 ? 6.578 5.976 27.389 1.00 15.08 199 ALA B O 1
ATOM 3599 N N . ALA B 1 200 ? 8.666 5.837 28.214 1.00 17.86 200 ALA B N 1
ATOM 3600 C CA . ALA B 1 200 ? 9.312 6.053 26.925 1.00 19.64 200 ALA B CA 1
ATOM 3601 C C . ALA B 1 200 ? 10.581 5.217 26.811 1.00 17.22 200 ALA B C 1
ATOM 3602 O O . ALA B 1 200 ? 11.343 5.099 27.770 1.00 18.82 200 ALA B O 1
ATOM 3604 N N . THR B 1 201 ? 10.801 4.633 25.636 1.00 21.52 201 THR B N 1
ATOM 3605 C CA . THR B 1 201 ? 11.961 3.777 25.412 1.00 20.30 201 THR B CA 1
ATOM 3606 C C . THR B 1 201 ? 12.738 4.200 24.167 1.00 20.05 201 THR B C 1
ATOM 3607 O O . THR B 1 201 ? 12.172 4.300 23.079 1.00 19.45 201 THR B O 1
ATOM 3611 N N . ASN B 1 202 ? 14.035 4.440 24.330 1.00 19.14 202 ASN B N 1
ATOM 3612 C CA . ASN B 1 202 ? 14.868 4.873 23.213 1.00 21.43 202 ASN B CA 1
ATOM 3613 C C . ASN B 1 202 ? 15.670 3.726 22.605 1.00 21.96 202 ASN B C 1
ATOM 3614 O O . ASN B 1 202 ? 16.662 3.276 23.178 1.00 22.74 202 ASN B O 1
ATOM 3619 N N . LEU B 1 203 ? 15.229 3.266 21.438 1.00 19.43 203 LEU B N 1
ATOM 3620 C CA . LEU B 1 203 ? 15.934 2.236 20.685 1.00 23.95 203 LEU B CA 1
ATOM 3621 C C . LEU B 1 203 ? 16.611 2.823 19.451 1.00 24.63 203 LEU B C 1
ATOM 3622 O O . LEU B 1 203 ? 17.156 2.091 18.625 1.00 24.90 203 LEU B O 1
ATOM 3627 N N . GLY B 1 204 ? 16.565 4.145 19.323 1.00 25.29 204 GLY B N 1
ATOM 3628 C CA . GLY B 1 204 ? 17.116 4.811 18.157 1.00 24.12 204 GLY B CA 1
ATOM 3629 C C . GLY B 1 204 ? 18.339 5.651 18.465 1.00 24.17 204 GLY B C 1
ATOM 3630 O O . GLY B 1 204 ? 19.214 5.240 19.228 1.00 24.83 204 GLY B O 1
ATOM 3631 N N . LYS B 1 205 ? 18.403 6.833 17.862 1.00 24.16 205 LYS B N 1
ATOM 3632 C CA . LYS B 1 205 ? 19.510 7.745 18.106 1.00 25.43 205 LYS B CA 1
ATOM 3633 C C . LYS B 1 205 ? 19.171 8.695 19.248 1.00 23.99 205 LYS B C 1
ATOM 3634 O O . LYS B 1 205 ? 19.338 8.348 20.418 1.00 23.31 205 LYS B O 1
ATOM 3640 N N . THR B 1 206 ? 18.687 9.888 18.912 1.00 26.90 206 THR B N 1
ATOM 3641 C CA . THR B 1 206 ? 18.341 10.871 19.931 1.00 22.31 206 THR B CA 1
ATOM 3642 C C . THR B 1 206 ? 16.835 10.942 20.166 1.00 23.30 206 THR B C 1
ATOM 3643 O O . THR B 1 206 ? 16.061 11.203 19.245 1.00 22.21 206 THR B O 1
ATOM 3647 N N . MET B 1 207 ? 16.431 10.708 21.411 1.00 20.44 207 MET B N 1
ATOM 3648 C CA . MET B 1 207 ? 15.033 10.820 21.808 1.00 20.91 207 MET B CA 1
ATOM 3649 C C . MET B 1 207 ? 14.861 12.008 22.751 1.00 19.89 207 MET B C 1
ATOM 3650 O O . MET B 1 207 ? 15.437 12.035 23.838 1.00 17.91 207 MET B O 1
ATOM 3655 N N . THR B 1 208 ? 14.074 12.993 22.335 1.00 19.16 208 THR B N 1
ATOM 3656 C CA . THR B 1 208 ? 13.916 14.203 23.132 1.00 17.62 208 THR B CA 1
ATOM 3657 C C . THR B 1 208 ? 12.516 14.323 23.717 1.00 18.39 208 THR B C 1
ATOM 3658 O O . THR B 1 208 ? 11.521 14.311 22.994 1.00 18.10 208 THR B O 1
ATOM 3662 N N . ILE B 1 209 ? 12.451 14.433 25.038 1.00 19.12 209 ILE B N 1
ATOM 3663 C CA . ILE B 1 209 ? 11.184 14.613 25.727 1.00 18.42 209 ILE B CA 1
ATOM 3664 C C . ILE B 1 209 ? 11.028 16.073 26.128 1.00 16.67 209 ILE B C 1
ATOM 3665 O O . ILE B 1 209 ? 11.825 16.603 26.902 1.00 18.93 209 ILE B O 1
ATOM 3670 N N . VAL B 1 210 ? 10.004 16.721 25.582 1.00 17.89 210 VAL B N 1
ATOM 3671 C CA . VAL B 1 210 ? 9.796 18.149 25.790 1.00 18.72 210 VAL B CA 1
ATOM 3672 C C . VAL B 1 210 ? 8.550 18.410 26.633 1.00 17.55 210 VAL B C 1
ATOM 3673 O O . VAL B 1 210 ? 7.425 18.282 26.150 1.00 19.36 210 VAL B O 1
ATOM 3677 N N . GLY B 1 211 ? 8.757 18.787 27.891 1.00 17.20 211 GLY B N 1
ATOM 3678 C CA . GLY B 1 211 ? 7.652 18.950 28.816 1.00 14.96 211 GLY B CA 1
ATOM 3679 C C . GLY B 1 211 ? 6.972 17.613 29.048 1.00 14.44 211 GLY B C 1
ATOM 3680 O O . GLY B 1 211 ? 7.593 16.558 28.892 1.00 14.49 211 GLY B O 1
ATOM 3681 N N . GLY B 1 212 ? 5.693 17.651 29.404 1.00 16.14 212 GLY B N 1
ATOM 3682 C CA . GLY B 1 212 ? 4.954 16.435 29.681 1.00 15.74 212 GLY B CA 1
ATOM 3683 C C . GLY B 1 212 ? 4.892 16.107 31.160 1.00 15.72 212 GLY B C 1
ATOM 3684 O O . GLY B 1 212 ? 5.675 16.624 31.959 1.00 15.47 212 GLY B O 1
ATOM 3685 N N . VAL B 1 213 ? 3.944 15.248 31.525 1.00 16.49 213 VAL B N 1
ATOM 3686 C CA . VAL B 1 213 ? 3.769 14.824 32.908 1.00 14.64 213 VAL B CA 1
ATOM 3687 C C . VAL B 1 213 ? 3.561 13.310 32.953 1.00 14.18 213 VAL B C 1
ATOM 3688 O O . VAL B 1 213 ? 2.774 12.771 32.180 1.00 15.45 213 VAL B O 1
ATOM 3692 N N . ALA B 1 214 ? 4.272 12.628 33.845 1.00 15.79 214 ALA B N 1
ATOM 3693 C CA . ALA B 1 214 ? 4.115 11.182 33.987 1.00 17.91 214 ALA B CA 1
ATOM 3694 C C . ALA B 1 214 ? 3.757 10.808 35.418 1.00 19.00 214 ALA B C 1
ATOM 3695 O O . ALA B 1 214 ? 4.513 11.077 36.352 1.00 18.09 214 ALA B O 1
ATOM 3697 N N . HIS B 1 215 ? 2.596 10.185 35.581 1.00 21.57 215 HIS B N 1
ATOM 3698 C CA . HIS B 1 215 ? 2.139 9.760 36.892 1.00 21.24 215 HIS B CA 1
ATOM 3699 C C . HIS B 1 215 ? 2.338 8.261 37.070 1.00 21.69 215 HIS B C 1
ATOM 3700 O O . HIS B 1 215 ? 2.237 7.495 36.114 1.00 18.61 215 HIS B O 1
ATOM 3707 N N . ASN B 1 216 ? 2.639 7.851 38.295 1.00 22.23 216 ASN B N 1
ATOM 3708 C CA . ASN B 1 216 ? 2.719 6.435 38.609 1.00 23.65 216 ASN B CA 1
ATOM 3709 C C . ASN B 1 216 ? 2.363 6.182 40.061 1.00 27.07 216 ASN B C 1
ATOM 3710 O O . ASN B 1 216 ? 2.543 7.048 40.918 1.00 22.93 216 ASN B O 1
ATOM 3715 N N . THR B 1 217 ? 1.840 4.991 40.322 1.00 29.85 217 THR B N 1
ATOM 3716 C CA . THR B 1 217 ? 1.519 4.567 41.674 1.00 35.88 217 THR B CA 1
ATOM 3717 C C . THR B 1 217 ? 2.240 3.264 41.987 1.00 39.35 217 THR B C 1
ATOM 3718 O O . THR B 1 217 ? 2.530 2.474 41.088 1.00 41.55 217 THR B O 1
ATOM 3722 N N . THR B 1 218 ? 2.529 3.043 43.264 1.00 42.62 218 THR B N 1
ATOM 3723 C CA . THR B 1 218 ? 3.193 1.819 43.691 1.00 49.17 218 THR B CA 1
ATOM 3724 C C . THR B 1 218 ? 2.191 0.681 43.836 1.00 50.02 218 THR B C 1
ATOM 3725 O O . THR B 1 218 ? 2.562 -0.464 44.104 1.00 55.97 218 THR B O 1
ATOM 3729 N N . ASN B 1 219 ? 0.918 1.007 43.640 1.00 52.51 219 ASN B N 1
ATOM 3730 C CA . ASN B 1 219 ? -0.164 0.063 43.888 1.00 54.82 219 ASN B CA 1
ATOM 3731 C C . ASN B 1 219 ? -1.064 -0.153 42.669 1.00 54.34 219 ASN B C 1
ATOM 3732 O O . ASN B 1 219 ? -1.926 -1.033 42.675 1.00 47.60 219 ASN B O 1
ATOM 3737 N N . GLY B 1 220 ? -0.865 0.651 41.629 1.00 52.32 220 GLY B N 1
ATOM 3738 C CA . GLY B 1 220 ? -1.734 0.622 40.465 1.00 53.09 220 GLY B CA 1
ATOM 3739 C C . GLY B 1 220 ? -1.272 -0.280 39.337 1.00 50.80 220 GLY B C 1
ATOM 3740 O O . GLY B 1 220 ? -0.472 -1.195 39.548 1.00 49.88 220 GLY B O 1
ATOM 3741 N N . PRO B 1 221 ? -1.783 -0.021 38.124 1.00 52.76 221 PRO B N 1
ATOM 3742 C CA . PRO B 1 221 ? -1.530 -0.804 36.909 1.00 49.70 221 PRO B CA 1
ATOM 3743 C C . PRO B 1 221 ? -0.052 -0.873 36.533 1.00 49.71 221 PRO B C 1
ATOM 3744 O O . PRO B 1 221 ? 0.555 0.154 36.231 1.00 45.09 221 PRO B O 1
ATOM 3748 N N . GLY B 1 222 ? 0.512 -2.078 36.544 1.00 47.33 222 GLY B N 1
ATOM 3749 C CA . GLY B 1 222 ? 1.900 -2.275 36.168 1.00 44.43 222 GLY B CA 1
ATOM 3750 C C . GLY B 1 222 ? 2.754 -2.798 37.307 1.00 51.26 222 GLY B C 1
ATOM 3751 O O . GLY B 1 222 ? 3.963 -2.980 37.155 1.00 55.26 222 GLY B O 1
ATOM 3752 N N . GLY B 1 223 ? 2.123 -3.042 38.451 1.00 53.60 223 GLY B N 1
ATOM 3753 C CA . GLY B 1 223 ? 2.828 -3.533 39.621 1.00 52.66 223 GLY B CA 1
ATOM 3754 C C . GLY B 1 223 ? 3.674 -2.458 40.274 1.00 54.99 223 GLY B C 1
ATOM 3755 O O . GLY B 1 223 ? 3.366 -1.269 40.177 1.00 52.69 223 GLY B O 1
ATOM 3756 N N . LYS B 1 224 ? 4.741 -2.876 40.945 1.00 55.61 224 LYS B N 1
ATOM 3757 C CA . LYS B 1 224 ? 5.659 -1.941 41.586 1.00 54.71 224 LYS B CA 1
ATOM 3758 C C . LYS B 1 224 ? 6.331 -1.052 40.542 1.00 52.33 224 LYS B C 1
ATOM 3759 O O . LYS B 1 224 ? 6.690 -1.525 39.463 1.00 48.21 224 LYS B O 1
ATOM 3761 N N . PRO B 1 225 ? 6.502 0.242 40.861 1.00 50.38 225 PRO B N 1
ATOM 3762 C CA . PRO B 1 225 ? 7.098 1.194 39.919 1.00 45.66 225 PRO B CA 1
ATOM 3763 C C . PRO B 1 225 ? 8.514 0.789 39.549 1.00 46.10 225 PRO B C 1
ATOM 3764 O O . PRO B 1 225 ? 9.397 0.794 40.406 1.00 51.48 225 PRO B O 1
ATOM 3768 N N . ASP B 1 226 ? 8.727 0.428 38.291 1.00 43.50 226 ASP B N 1
ATOM 3769 C CA . ASP B 1 226 ? 10.055 0.031 37.859 1.00 45.79 226 ASP B CA 1
ATOM 3770 C C . ASP B 1 226 ? 10.769 1.226 37.248 1.00 39.72 226 ASP B C 1
ATOM 3771 O O . ASP B 1 226 ? 11.585 1.877 37.901 1.00 34.85 226 ASP B O 1
ATOM 3776 N N . LYS B 1 227 ? 10.448 1.529 35.997 1.00 37.68 227 LYS B N 1
ATOM 3777 C CA . LYS B 1 227 ? 11.240 2.500 35.266 1.00 31.98 227 LYS B CA 1
ATOM 3778 C C . LYS B 1 227 ? 10.404 3.392 34.361 1.00 29.05 227 LYS B C 1
ATOM 3779 O O . LYS B 1 227 ? 9.384 2.973 33.811 1.00 30.51 227 LYS B O 1
ATOM 3785 N N . VAL B 1 228 ? 10.859 4.631 34.219 1.00 22.95 228 VAL B N 1
ATOM 3786 C CA . VAL B 1 228 ? 10.211 5.615 33.371 1.00 19.75 228 VAL B CA 1
ATOM 3787 C C . VAL B 1 228 ? 10.805 5.573 31.971 1.00 19.22 228 VAL B C 1
ATOM 3788 O O . VAL B 1 228 ? 10.101 5.323 30.991 1.00 19.58 228 VAL B O 1
ATOM 3792 N N . LEU B 1 229 ? 12.111 5.811 31.888 1.00 20.23 229 LEU B N 1
ATOM 3793 C CA . LEU B 1 229 ? 12.799 5.890 30.605 1.00 20.90 229 LEU B CA 1
ATOM 3794 C C . LEU B 1 229 ? 13.752 4.717 30.406 1.00 23.03 229 LEU B C 1
ATOM 3795 O O . LEU B 1 229 ? 14.579 4.420 31.270 1.00 22.02 229 LEU B O 1
ATOM 3800 N N . GLN B 1 230 ? 13.630 4.066 29.253 1.00 21.83 230 GLN B N 1
ATOM 3801 C CA . GLN B 1 230 ? 14.444 2.909 28.904 1.00 27.76 230 GLN B CA 1
ATOM 3802 C C . GLN B 1 230 ? 15.342 3.234 27.710 1.00 22.88 230 GLN B C 1
ATOM 3803 O O . GLN B 1 230 ? 14.927 3.932 26.786 1.00 23.77 230 GLN B O 1
ATOM 3809 N N . GLN B 1 231 ? 16.580 2.751 27.744 1.00 23.49 231 GLN B N 1
ATOM 3810 C CA . GLN B 1 231 ? 17.515 3.004 26.652 1.00 23.25 231 GLN B CA 1
ATOM 3811 C C . GLN B 1 231 ? 18.370 1.771 26.365 1.00 21.65 231 GLN B C 1
ATOM 3812 O O . GLN B 1 231 ? 19.122 1.317 27.228 1.00 23.77 231 GLN B O 1
ATOM 3818 N N . ASN B 1 232 ? 18.259 1.238 25.150 1.00 20.62 232 ASN B N 1
ATOM 3819 C CA . ASN B 1 232 ? 18.886 -0.039 24.814 1.00 27.35 232 ASN B CA 1
ATOM 3820 C C . ASN B 1 232 ? 19.856 0.005 23.632 1.00 28.07 232 ASN B C 1
ATOM 3821 O O . ASN B 1 232 ? 20.701 -0.879 23.490 1.00 27.31 232 ASN B O 1
ATOM 3826 N N . ALA B 1 233 ? 19.733 1.019 22.782 1.00 28.46 233 ALA B N 1
ATOM 3827 C CA . ALA B 1 233 ? 20.579 1.112 21.594 1.00 26.22 233 ALA B CA 1
ATOM 3828 C C . ALA B 1 233 ? 21.945 1.712 21.913 1.00 30.61 233 ALA B C 1
ATOM 3829 O O . ALA B 1 233 ? 22.076 2.526 22.827 1.00 27.78 233 ALA B O 1
ATOM 3831 N N . LYS B 1 234 ? 22.959 1.308 21.154 1.00 26.50 234 LYS B N 1
ATOM 3832 C CA . LYS B 1 234 ? 24.297 1.871 21.305 1.00 26.95 234 LYS B CA 1
ATOM 3833 C C . LYS B 1 234 ? 24.400 3.211 20.588 1.00 28.38 234 LYS B C 1
ATOM 3834 O O . LYS B 1 234 ? 23.722 3.439 19.584 1.00 29.04 234 LYS B O 1
ATOM 3840 N N . ASN B 1 235 ? 25.263 4.084 21.103 1.00 27.05 235 ASN B N 1
ATOM 3841 C CA . ASN B 1 235 ? 25.381 5.450 20.606 1.00 28.39 235 ASN B CA 1
ATOM 3842 C C . ASN B 1 235 ? 24.018 6.119 20.540 1.00 25.75 235 ASN B C 1
ATOM 3843 O O . ASN B 1 235 ? 23.610 6.640 19.502 1.00 31.46 235 ASN B O 1
ATOM 3848 N N . SER B 1 236 ? 23.312 6.077 21.663 1.00 23.13 236 SER B N 1
ATOM 3849 C CA . SER B 1 236 ? 21.992 6.676 21.772 1.00 21.17 236 SER B CA 1
ATOM 3850 C C . SER B 1 236 ? 22.007 7.789 22.807 1.00 20.66 236 SER B C 1
ATOM 3851 O O . SER B 1 236 ? 22.898 7.854 23.656 1.00 22.32 236 SER B O 1
ATOM 3854 N N . HIS B 1 237 ? 21.013 8.665 22.732 1.00 22.01 237 HIS B N 1
ATOM 3855 C CA . HIS B 1 237 ? 20.957 9.830 23.598 1.00 20.26 237 HIS B CA 1
ATOM 3856 C C . HIS B 1 237 ? 19.509 10.170 23.909 1.00 20.05 237 HIS B C 1
ATOM 3857 O O . HIS B 1 237 ? 18.704 10.352 22.999 1.00 21.62 237 HIS B O 1
ATOM 3864 N N . THR B 1 238 ? 19.172 10.236 25.192 1.00 21.01 238 THR B N 1
ATOM 3865 C CA . THR B 1 238 ? 17.860 10.727 25.586 1.00 17.71 238 THR B CA 1
ATOM 3866 C C . THR B 1 238 ? 18.008 12.084 26.258 1.00 17.65 238 THR B C 1
ATOM 3867 O O . THR B 1 238 ? 18.786 12.247 27.198 1.00 17.99 238 THR B O 1
ATOM 3871 N N . ILE B 1 239 ? 17.267 13.061 25.751 1.00 18.00 239 ILE B N 1
ATOM 3872 C CA . ILE B 1 239 ? 17.294 14.404 26.305 1.00 16.64 239 ILE B CA 1
ATOM 3873 C C . ILE B 1 239 ? 15.954 14.728 26.951 1.00 14.94 239 ILE B C 1
ATOM 3874 O O . ILE B 1 239 ? 14.902 14.543 26.340 1.00 17.86 239 ILE B O 1
ATOM 3879 N N . VAL B 1 240 ? 16.000 15.196 28.193 1.00 15.60 240 VAL B N 1
ATOM 3880 C CA . VAL B 1 240 ? 14.795 15.572 28.919 1.00 14.67 240 VAL B CA 1
ATOM 3881 C C . VAL B 1 240 ? 14.802 17.075 29.182 1.00 14.43 240 VAL B C 1
ATOM 3882 O O . VAL B 1 240 ? 15.691 17.589 29.861 1.00 15.41 240 VAL B O 1
ATOM 3886 N N . GLN B 1 241 ? 13.811 17.777 28.643 1.00 16.63 241 GLN B N 1
ATOM 3887 C CA . GLN B 1 241 ? 13.771 19.234 28.757 1.00 15.16 241 GLN B CA 1
ATOM 3888 C C . GLN B 1 241 ? 12.353 19.756 28.950 1.00 17.21 241 GLN B C 1
ATOM 3889 O O . GLN B 1 241 ? 11.395 18.986 28.978 1.00 18.28 241 GLN B O 1
ATOM 3895 N N . GLY B 1 242 ? 12.232 21.073 29.089 1.00 19.24 242 GLY B N 1
ATOM 3896 C CA . GLY B 1 242 ? 10.938 21.710 29.255 1.00 16.13 242 GLY B CA 1
ATOM 3897 C C . GLY B 1 242 ? 10.274 21.383 30.580 1.00 17.27 242 GLY B C 1
ATOM 3898 O O . GLY B 1 242 ? 9.053 21.456 30.700 1.00 16.66 242 GLY B O 1
ATOM 3899 N N . ASN B 1 243 ? 11.090 21.027 31.571 1.00 15.68 243 ASN B N 1
ATOM 3900 C CA . ASN B 1 243 ? 10.624 20.689 32.916 1.00 15.77 243 ASN B CA 1
ATOM 3901 C C . ASN B 1 243 ? 9.602 19.557 32.922 1.00 16.77 243 ASN B C 1
ATOM 3902 O O . ASN B 1 243 ? 8.560 19.647 33.574 1.00 16.96 243 ASN B O 1
ATOM 3907 N N . PHE B 1 244 ? 9.909 18.508 32.167 1.00 16.56 244 PHE B N 1
ATOM 3908 C CA . PHE B 1 244 ? 9.198 17.237 32.248 1.00 16.45 244 PHE B CA 1
ATOM 3909 C C . PHE B 1 244 ? 9.025 16.859 33.718 1.00 17.86 244 PHE B C 1
ATOM 3910 O O . PHE B 1 244 ? 9.979 16.922 34.495 1.00 16.82 244 PHE B O 1
ATOM 3918 N N . THR B 1 245 ? 7.798 16.517 34.109 1.00 17.53 245 THR B N 1
ATOM 3919 C CA . THR B 1 245 ? 7.472 16.351 35.525 1.00 15.51 245 THR B CA 1
ATOM 3920 C C . THR B 1 245 ? 6.946 14.956 35.879 1.00 15.63 245 THR B C 1
ATOM 3921 O O . THR B 1 245 ? 6.033 14.440 35.235 1.00 14.84 245 THR B O 1
ATOM 3925 N N . LEU B 1 246 ? 7.543 14.360 36.907 1.00 13.39 246 LEU B N 1
ATOM 3926 C CA . LEU B 1 246 ? 7.074 13.097 37.466 1.00 14.33 246 LEU B CA 1
ATOM 3927 C C . LEU B 1 246 ? 6.210 13.341 38.694 1.00 16.29 246 LEU B C 1
ATOM 3928 O O . LEU B 1 246 ? 6.565 14.129 39.573 1.00 15.00 246 LEU B O 1
ATOM 3933 N N . THR B 1 247 ? 5.075 12.654 38.750 1.00 16.34 247 THR B N 1
ATOM 3934 C CA . THR B 1 247 ? 4.136 12.801 39.852 1.00 16.57 247 THR B CA 1
ATOM 3935 C C . THR B 1 247 ? 3.789 11.431 40.429 1.00 18.27 247 THR B C 1
ATOM 3936 O O . THR B 1 247 ? 3.789 10.436 39.708 1.00 18.24 247 THR B O 1
ATOM 3940 N N . GLY B 1 248 ? 3.505 11.375 41.725 1.00 19.35 248 GLY B N 1
ATOM 3941 C CA . GLY B 1 248 ? 3.183 10.113 42.368 1.00 18.94 248 GLY B CA 1
ATOM 3942 C C . GLY B 1 248 ? 4.413 9.388 42.881 1.00 19.52 248 GLY B C 1
ATOM 3943 O O . GLY B 1 248 ? 5.352 10.015 43.368 1.00 18.62 248 GLY B O 1
ATOM 3944 N N . GLN B 1 249 ? 4.413 8.061 42.776 1.00 19.50 249 GLN B N 1
ATOM 3945 C CA . GLN B 1 249 ? 5.530 7.263 43.273 1.00 18.64 249 GLN B CA 1
ATOM 3946 C C . GLN B 1 249 ? 6.225 6.524 42.134 1.00 20.66 249 GLN B C 1
ATOM 3947 O O . GLN B 1 249 ? 5.599 5.747 41.414 1.00 26.49 249 GLN B O 1
ATOM 3953 N N . HIS B 1 250 ? 7.524 6.763 41.981 1.00 19.75 250 HIS B N 1
ATOM 3954 C CA . HIS B 1 250 ? 8.277 6.217 40.854 1.00 20.93 250 HIS B CA 1
ATOM 3955 C C . HIS B 1 250 ? 9.465 5.367 41.286 1.00 23.93 250 HIS B C 1
ATOM 3956 O O . HIS B 1 250 ? 9.912 5.440 42.427 1.00 21.06 250 HIS B O 1
ATOM 3963 N N . GLY B 1 251 ? 9.975 4.564 40.357 1.00 25.62 251 GLY B N 1
ATOM 3964 C CA . GLY B 1 251 ? 11.130 3.726 40.622 1.00 24.70 251 GLY B CA 1
ATOM 3965 C C . GLY B 1 251 ? 12.418 4.366 40.149 1.00 23.86 251 GLY B C 1
ATOM 3966 O O . GLY B 1 251 ? 13.082 5.077 40.902 1.00 22.00 251 GLY B O 1
ATOM 3967 N N . LYS B 1 252 ? 12.774 4.109 38.895 1.00 20.56 252 LYS B N 1
ATOM 3968 C CA . LYS B 1 252 ? 13.981 4.673 38.307 1.00 21.27 252 LYS B CA 1
ATOM 3969 C C . LYS B 1 252 ? 13.620 5.564 37.123 1.00 20.00 252 LYS B C 1
ATOM 3970 O O . LYS B 1 252 ? 12.873 5.151 36.239 1.00 22.45 252 LYS B O 1
ATOM 3976 N N . LEU B 1 253 ? 14.143 6.785 37.102 1.00 20.28 253 LEU B N 1
ATOM 3977 C CA . LEU B 1 253 ? 13.835 7.700 36.008 1.00 18.58 253 LEU B CA 1
ATOM 3978 C C . LEU B 1 253 ? 14.484 7.228 34.708 1.00 22.31 253 LEU B C 1
ATOM 3979 O O . LEU B 1 253 ? 13.825 7.155 33.672 1.00 20.97 253 LEU B O 1
ATOM 3984 N N . TRP B 1 254 ? 15.767 6.890 34.767 1.00 18.66 254 TRP B N 1
ATOM 3985 C CA . TRP B 1 254 ? 16.489 6.473 33.569 1.00 18.50 254 TRP B CA 1
ATOM 3986 C C . TRP B 1 254 ? 17.523 5.396 33.879 1.00 20.22 254 TRP B C 1
ATOM 3987 O O . TRP B 1 254 ? 18.228 5.469 34.883 1.00 20.86 254 TRP B O 1
ATOM 3998 N N . ARG B 1 255 ? 17.601 4.388 33.017 1.00 19.52 255 ARG B N 1
ATOM 3999 C CA . ARG B 1 255 ? 18.620 3.356 33.155 1.00 22.04 255 ARG B CA 1
ATOM 4000 C C . ARG B 1 255 ? 19.113 2.892 31.794 1.00 24.61 255 ARG B C 1
ATOM 4001 O O . ARG B 1 255 ? 18.324 2.497 30.930 1.00 24.40 255 ARG B O 1
ATOM 4009 N N . SER B 1 256 ? 20.423 2.967 31.601 1.00 19.55 256 SER B N 1
ATOM 4010 C CA . SER B 1 256 ? 21.054 2.314 30.469 1.00 19.06 256 SER B CA 1
ATOM 4011 C C . SER B 1 256 ? 21.013 0.822 30.741 1.00 20.68 256 SER B C 1
ATOM 4012 O O . SER B 1 256 ? 21.418 0.382 31.817 1.00 22.22 256 SER B O 1
ATOM 4015 N N . CYS B 1 257 ? 20.512 0.056 29.776 1.00 22.64 257 CYS B N 1
ATOM 4016 C CA . CYS B 1 257 ? 20.263 -1.373 29.965 1.00 20.55 257 CYS B CA 1
ATOM 4017 C C . CYS B 1 257 ? 21.448 -2.100 30.593 1.00 21.29 257 CYS B C 1
ATOM 4018 O O . CYS B 1 257 ? 22.554 -2.091 30.056 1.00 21.83 257 CYS B O 1
ATOM 4021 N N . GLY B 1 258 ? 21.205 -2.723 31.740 1.00 23.02 258 GLY B N 1
ATOM 4022 C CA . GLY B 1 258 ? 22.266 -3.341 32.512 1.00 21.37 258 GLY B CA 1
ATOM 4023 C C . GLY B 1 258 ? 22.702 -4.705 32.017 1.00 24.61 258 GLY B C 1
ATOM 4024 O O . GLY B 1 258 ? 23.839 -5.114 32.254 1.00 22.16 258 GLY B O 1
ATOM 4025 N N . ASP B 1 259 ? 21.808 -5.410 31.326 1.00 23.23 259 ASP B N 1
ATOM 4026 C CA . ASP B 1 259 ? 22.081 -6.791 30.940 1.00 24.24 259 ASP B CA 1
ATOM 4027 C C . ASP B 1 259 ? 21.428 -7.213 29.620 1.00 26.44 259 ASP B C 1
ATOM 4028 O O . ASP B 1 259 ? 20.928 -8.331 29.502 1.00 27.95 259 ASP B O 1
ATOM 4033 N N . CYS B 1 260 ? 21.443 -6.328 28.630 1.00 27.07 260 CYS B N 1
ATOM 4034 C CA . CYS B 1 260 ? 20.847 -6.627 27.331 1.00 27.88 260 CYS B CA 1
ATOM 4035 C C . CYS B 1 260 ? 21.692 -7.607 26.520 1.00 28.92 260 CYS B C 1
ATOM 4036 O O . CYS B 1 260 ? 22.851 -7.860 26.847 1.00 27.80 260 CYS B O 1
ATOM 4039 N N . THR B 1 261 ? 21.099 -8.163 25.466 1.00 26.49 261 THR B N 1
ATOM 4040 C CA . THR B 1 261 ? 21.846 -8.977 24.515 1.00 28.36 261 THR B CA 1
ATOM 4041 C C . THR B 1 261 ? 22.716 -8.056 23.677 1.00 28.74 261 THR B C 1
ATOM 4042 O O . THR B 1 261 ? 22.255 -7.000 23.240 1.00 31.75 261 THR B O 1
ATOM 4046 N N . ASN B 1 262 ? 23.965 -8.458 23.453 1.00 26.70 262 ASN B N 1
ATOM 4047 C CA . ASN B 1 262 ? 24.938 -7.613 22.768 1.00 28.89 262 ASN B CA 1
ATOM 4048 C C . ASN B 1 262 ? 25.023 -6.253 23.444 1.00 30.31 262 ASN B C 1
ATOM 4049 O O . ASN B 1 262 ? 25.032 -5.217 22.784 1.00 27.74 262 ASN B O 1
ATOM 4054 N N . ASN B 1 263 ? 25.069 -6.272 24.772 1.00 24.98 263 ASN B N 1
ATOM 4055 C CA . ASN B 1 263 ? 25.105 -5.048 25.559 1.00 24.58 263 ASN B CA 1
ATOM 4056 C C . ASN B 1 263 ? 26.385 -4.262 25.306 1.00 25.03 263 ASN B C 1
ATOM 4057 O O . ASN B 1 263 ? 27.441 -4.840 25.048 1.00 24.78 263 ASN B O 1
ATOM 4062 N N . GLY B 1 264 ? 26.277 -2.941 25.368 1.00 23.98 264 GLY B N 1
ATOM 4063 C CA . GLY B 1 264 ? 27.408 -2.063 25.140 1.00 22.70 264 GLY B CA 1
ATOM 4064 C C . GLY B 1 264 ? 26.967 -0.617 25.217 1.00 21.04 264 GLY B C 1
ATOM 4065 O O . GLY B 1 264 ? 25.854 -0.326 25.658 1.00 20.37 264 GLY B O 1
ATOM 4066 N N . GLY B 1 265 ? 27.833 0.292 24.785 1.00 20.79 265 GLY B N 1
ATOM 4067 C CA . GLY B 1 265 ? 27.522 1.709 24.822 1.00 23.52 265 GLY B CA 1
ATOM 4068 C C . GLY B 1 265 ? 28.229 2.495 23.734 1.00 22.65 265 GLY B C 1
ATOM 4069 O O . GLY B 1 265 ? 28.732 1.914 22.775 1.00 22.29 265 GLY B O 1
ATOM 4070 N N . PRO B 1 266 ? 28.275 3.829 23.878 1.00 26.35 266 PRO B N 1
ATOM 4071 C CA . PRO B 1 266 ? 27.715 4.575 25.011 1.00 21.39 266 PRO B CA 1
ATOM 4072 C C . PRO B 1 266 ? 26.211 4.811 24.903 1.00 22.89 266 PRO B C 1
ATOM 4073 O O . PRO B 1 266 ? 25.675 4.910 23.801 1.00 24.48 266 PRO B O 1
ATOM 4077 N N . ARG B 1 267 ? 25.542 4.874 26.050 1.00 21.07 267 ARG B N 1
ATOM 4078 C CA . ARG B 1 267 ? 24.147 5.290 26.110 1.00 23.64 267 ARG B CA 1
ATOM 4079 C C . ARG B 1 267 ? 24.066 6.524 26.989 1.00 20.91 267 ARG B C 1
ATOM 4080 O O . ARG B 1 267 ? 24.342 6.458 28.185 1.00 21.53 267 ARG B O 1
ATOM 4088 N N . ASN B 1 268 ? 23.690 7.651 26.400 1.00 22.42 268 ASN B N 1
ATOM 4089 C CA . ASN B 1 268 ? 23.787 8.922 27.104 1.00 21.13 268 ASN B CA 1
ATOM 4090 C C . ASN B 1 268 ? 22.447 9.505 27.528 1.00 21.44 268 ASN B C 1
ATOM 4091 O O . ASN B 1 268 ? 21.421 9.274 26.888 1.00 19.59 268 ASN B O 1
ATOM 4096 N N . LEU B 1 269 ? 22.477 10.252 28.627 1.00 21.89 269 LEU B N 1
ATOM 4097 C CA . LEU B 1 269 ? 21.310 10.964 29.128 1.00 19.57 269 LEU B CA 1
ATOM 4098 C C . LEU B 1 269 ? 21.665 12.406 29.431 1.00 19.06 269 LEU B C 1
ATOM 4099 O O . LEU B 1 269 ? 22.668 12.682 30.090 1.00 20.02 269 LEU B O 1
ATOM 4104 N N . THR B 1 270 ? 20.842 13.329 28.946 1.00 20.20 270 THR B N 1
ATOM 4105 C CA . THR B 1 270 ? 20.966 14.718 29.351 1.00 18.45 270 THR B CA 1
ATOM 4106 C C . THR B 1 270 ? 19.647 15.214 29.922 1.00 17.51 270 THR B C 1
ATOM 4107 O O . THR B 1 270 ? 18.655 15.332 29.205 1.00 19.27 270 THR B O 1
ATOM 4111 N N . ILE B 1 271 ? 19.632 15.476 31.224 1.00 16.85 271 ILE B N 1
ATOM 4112 C CA . ILE B 1 271 ? 18.498 16.150 31.837 1.00 14.92 271 ILE B CA 1
ATOM 4113 C C . ILE B 1 271 ? 18.752 17.649 31.817 1.00 17.22 271 ILE B C 1
ATOM 4114 O O . ILE B 1 271 ? 19.516 18.167 32.631 1.00 19.08 271 ILE B O 1
ATOM 4119 N N . ILE B 1 272 ? 18.126 18.340 30.873 1.00 17.80 272 ILE B N 1
ATOM 4120 C CA . ILE B 1 272 ? 18.239 19.790 30.809 1.00 17.33 272 ILE B CA 1
ATOM 4121 C C . ILE B 1 272 ? 17.383 20.405 31.906 1.00 19.11 272 ILE B C 1
ATOM 4122 O O . ILE B 1 272 ? 17.832 21.280 32.644 1.00 18.92 272 ILE B O 1
ATOM 4127 N N . SER B 1 273 ? 16.152 19.921 32.018 1.00 17.01 273 SER B N 1
ATOM 4128 C CA . SER B 1 273 ? 15.214 20.425 33.010 1.00 19.52 273 SER B CA 1
ATOM 4129 C C . SER B 1 273 ? 14.144 19.385 33.323 1.00 18.25 273 SER B C 1
ATOM 4130 O O . SER B 1 273 ? 13.424 18.942 32.429 1.00 17.48 273 SER B O 1
ATOM 4133 N N . ALA B 1 274 ? 14.048 18.996 34.592 1.00 19.23 274 ALA B N 1
ATOM 4134 C CA . ALA B 1 274 ? 13.047 18.021 35.022 1.00 19.73 274 ALA B CA 1
ATOM 4135 C C . ALA B 1 274 ? 12.686 18.194 36.496 1.00 16.03 274 ALA B C 1
ATOM 4136 O O . ALA B 1 274 ? 13.489 18.685 37.289 1.00 16.96 274 ALA B O 1
ATOM 4138 N N . THR B 1 275 ? 11.473 17.785 36.855 1.00 14.59 275 THR B N 1
ATOM 4139 C CA . THR B 1 275 ? 10.990 17.902 38.225 1.00 17.71 275 THR B CA 1
ATOM 4140 C C . THR B 1 275 ? 10.351 16.596 38.698 1.00 17.39 275 THR B C 1
ATOM 4141 O O . THR B 1 275 ? 9.577 15.978 37.970 1.00 15.90 275 THR B O 1
ATOM 4145 N N . VAL B 1 276 ? 10.688 16.172 39.913 1.00 17.17 276 VAL B N 1
ATOM 4146 C CA . VAL B 1 276 ? 9.999 15.045 40.533 1.00 15.98 276 VAL B CA 1
ATOM 4147 C C . VAL B 1 276 ? 9.145 15.541 41.695 1.00 19.29 276 VAL B C 1
ATOM 4148 O O . VAL B 1 276 ? 9.658 15.821 42.778 1.00 17.17 276 VAL B O 1
ATOM 4152 N N . ASN B 1 277 ? 7.844 15.677 41.456 1.00 15.75 277 ASN B N 1
ATOM 4153 C CA . ASN B 1 277 ? 6.911 16.033 42.517 1.00 16.80 277 ASN B CA 1
ATOM 4154 C C . ASN B 1 277 ? 6.273 14.774 43.081 1.00 19.55 277 ASN B C 1
ATOM 4155 O O . ASN B 1 277 ? 5.102 14.487 42.842 1.00 22.70 277 ASN B O 1
ATOM 4160 N N . GLY B 1 278 ? 7.070 14.018 43.822 1.00 21.19 278 GLY B N 1
ATOM 4161 C CA . GLY B 1 278 ? 6.635 12.761 44.389 1.00 19.94 278 GLY B CA 1
ATOM 4162 C C . GLY B 1 278 ? 7.864 12.051 44.898 1.00 19.87 278 GLY B C 1
ATOM 4163 O O . GLY B 1 278 ? 8.860 12.692 45.227 1.00 21.98 278 GLY B O 1
ATOM 4164 N N . THR B 1 279 ? 7.801 10.727 44.962 1.00 18.33 279 THR B N 1
ATOM 4165 C CA . THR B 1 279 ? 8.940 9.944 45.411 1.00 19.75 279 THR B CA 1
ATOM 4166 C C . THR B 1 279 ? 9.528 9.155 44.249 1.00 20.66 279 THR B C 1
ATOM 4167 O O . THR B 1 279 ? 8.833 8.846 43.282 1.00 20.09 279 THR B O 1
ATOM 4171 N N . ILE B 1 280 ? 10.811 8.834 44.353 1.00 20.32 280 ILE B N 1
ATOM 4172 C CA . ILE B 1 280 ? 11.506 8.083 43.316 1.00 21.64 280 ILE B CA 1
ATOM 4173 C C . ILE B 1 280 ? 12.715 7.390 43.944 1.00 20.43 280 ILE B C 1
ATOM 4174 O O . ILE B 1 280 ? 13.323 7.916 44.875 1.00 18.92 280 ILE B O 1
ATOM 4179 N N . ASP B 1 281 ? 13.047 6.197 43.461 1.00 20.72 281 ASP B N 1
ATOM 4180 C CA . ASP B 1 281 ? 14.132 5.426 44.062 1.00 21.88 281 ASP B CA 1
ATOM 4181 C C . ASP B 1 281 ? 15.504 5.924 43.611 1.00 20.04 281 ASP B C 1
ATOM 4182 O O . ASP B 1 281 ? 16.443 5.971 44.403 1.00 19.09 281 ASP B O 1
ATOM 4187 N N . SER B 1 282 ? 15.612 6.289 42.337 1.00 22.78 282 SER B N 1
ATOM 4188 C CA . SER B 1 282 ? 16.860 6.810 41.785 1.00 22.03 282 SER B CA 1
ATOM 4189 C C . SER B 1 282 ? 16.604 7.542 40.473 1.00 21.27 282 SER B C 1
ATOM 4190 O O . SER B 1 282 ? 15.553 7.375 39.857 1.00 20.08 282 SER B O 1
ATOM 4193 N N . ILE B 1 283 ? 17.575 8.339 40.039 1.00 18.80 283 ILE B N 1
ATOM 4194 C CA . ILE B 1 283 ? 17.407 9.153 38.840 1.00 20.24 283 ILE B CA 1
ATOM 4195 C C . ILE B 1 283 ? 18.029 8.520 37.595 1.00 21.40 283 ILE B C 1
ATOM 4196 O O . ILE B 1 283 ? 17.332 8.248 36.620 1.00 19.59 283 ILE B O 1
ATOM 4201 N N . ALA B 1 284 ? 19.337 8.284 37.620 1.00 16.66 284 ALA B N 1
ATOM 4202 C CA . ALA B 1 284 ? 20.014 7.758 36.439 1.00 17.43 284 ALA B CA 1
ATOM 4203 C C . ALA B 1 284 ? 20.986 6.635 36.779 1.00 18.58 284 ALA B C 1
ATOM 4204 O O . ALA B 1 284 ? 21.749 6.731 37.738 1.00 19.91 284 ALA B O 1
ATOM 4206 N N . GLY B 1 285 ? 20.942 5.568 35.987 1.00 15.76 285 GLY B N 1
ATOM 4207 C CA . GLY B 1 285 ? 21.882 4.469 36.121 1.00 16.35 285 GLY B CA 1
ATOM 4208 C C . GLY B 1 285 ? 22.697 4.307 34.852 1.00 19.01 285 GLY B C 1
ATOM 4209 O O . GLY B 1 285 ? 22.148 4.004 33.794 1.00 18.21 285 GLY B O 1
ATOM 4210 N N . VAL B 1 286 ? 24.007 4.516 34.959 1.00 18.66 286 VAL B N 1
ATOM 4211 C CA . VAL B 1 286 ? 24.905 4.425 33.810 1.00 17.85 286 VAL B CA 1
ATOM 4212 C C . VAL B 1 286 ? 25.863 3.243 33.914 1.00 17.14 286 VAL B C 1
ATOM 4213 O O . VAL B 1 286 ? 26.303 2.884 35.007 1.00 16.82 286 VAL B O 1
ATOM 4217 N N . ASN B 1 287 ? 26.190 2.646 32.772 1.00 17.00 287 ASN B N 1
ATOM 4218 C CA . ASN B 1 287 ? 27.200 1.595 32.733 1.00 16.12 287 ASN B CA 1
ATOM 4219 C C . ASN B 1 287 ? 28.583 2.205 32.565 1.00 20.04 287 ASN B C 1
ATOM 4220 O O . ASN B 1 287 ? 28.944 2.651 31.477 1.00 20.44 287 ASN B O 1
ATOM 4225 N N . ARG B 1 288 ? 29.343 2.228 33.657 1.00 17.91 288 ARG B N 1
ATOM 4226 C CA . ARG B 1 288 ? 30.673 2.830 33.688 1.00 18.47 288 ARG B CA 1
ATOM 4227 C C . ARG B 1 288 ? 31.592 2.288 32.596 1.00 22.84 288 ARG B C 1
ATOM 4228 O O . ARG B 1 288 ? 32.315 3.045 31.950 1.00 20.52 288 ARG B O 1
ATOM 4236 N N . ASN B 1 289 ? 31.548 0.978 32.384 1.00 18.95 289 ASN B N 1
ATOM 4237 C CA . ASN B 1 289 ? 32.456 0.322 31.449 1.00 22.35 289 ASN B CA 1
ATOM 4238 C C . ASN B 1 289 ? 32.082 0.507 29.980 1.00 23.67 289 ASN B C 1
ATOM 4239 O O . ASN B 1 289 ? 32.900 0.259 29.095 1.00 21.11 289 ASN B O 1
ATOM 4244 N N . PHE B 1 290 ? 30.853 0.941 29.719 1.00 22.74 290 PHE B N 1
ATOM 4245 C CA . PHE B 1 290 ? 30.394 1.102 28.342 1.00 19.85 290 PHE B CA 1
ATOM 4246 C C . PHE B 1 290 ? 30.361 2.570 27.905 1.00 21.21 290 PHE B C 1
ATOM 4247 O O . PHE B 1 290 ? 29.884 2.893 26.816 1.00 21.54 290 PHE B O 1
ATOM 4255 N N . GLY B 1 291 ? 30.869 3.455 28.758 1.00 21.37 291 GLY B N 1
ATOM 4256 C CA . GLY B 1 291 ? 31.047 4.849 28.396 1.00 21.41 291 GLY B CA 1
ATOM 4257 C C . GLY B 1 291 ? 29.819 5.736 28.484 1.00 24.98 291 GLY B C 1
ATOM 4258 O O . GLY B 1 291 ? 29.824 6.850 27.959 1.00 22.54 291 GLY B O 1
ATOM 4259 N N . ASP B 1 292 ? 28.769 5.253 29.141 1.00 19.87 292 ASP B N 1
ATOM 4260 C CA . ASP B 1 292 ? 27.560 6.050 29.332 1.00 20.77 292 ASP B CA 1
ATOM 4261 C C . ASP B 1 292 ? 27.851 7.342 30.087 1.00 21.56 292 ASP B C 1
ATOM 4262 O O . ASP B 1 292 ? 28.579 7.334 31.077 1.00 19.22 292 ASP B O 1
ATOM 4267 N N . VAL B 1 293 ? 27.280 8.452 29.629 1.00 20.83 293 VAL B N 1
ATOM 4268 C CA . VAL B 1 293 ? 27.374 9.689 30.392 1.00 21.13 293 VAL B CA 1
ATOM 4269 C C . VAL B 1 293 ? 25.982 10.248 30.688 1.00 20.45 293 VAL B C 1
ATOM 4270 O O . VAL B 1 293 ? 25.151 10.422 29.796 1.00 21.55 293 VAL B O 1
ATOM 4274 N N . ALA B 1 294 ? 25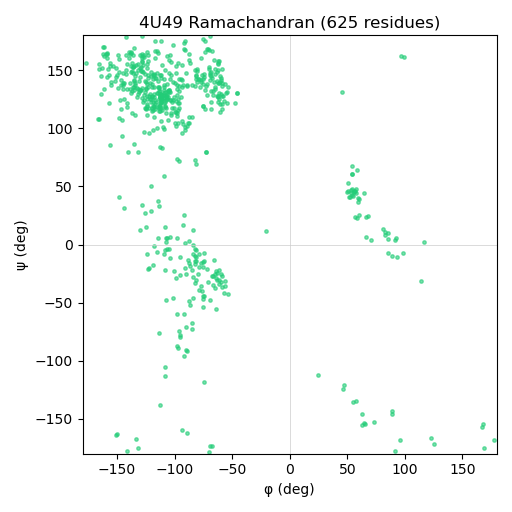.720 10.482 31.968 1.00 20.25 294 ALA B N 1
ATOM 4275 C CA . ALA B 1 294 ? 24.485 11.125 32.381 1.00 18.24 294 ALA B CA 1
ATOM 4276 C C . ALA B 1 294 ? 24.792 12.552 32.795 1.00 17.41 294 ALA B C 1
ATOM 4277 O O . ALA B 1 294 ? 25.398 12.786 33.840 1.00 20.22 294 ALA B O 1
ATOM 4279 N N . GLU B 1 295 ? 24.391 13.503 31.960 1.00 19.37 295 GLU B N 1
ATOM 4280 C CA . GLU B 1 295 ? 24.570 14.912 32.275 1.00 18.75 295 GLU B CA 1
ATOM 4281 C C . GLU B 1 295 ? 23.274 15.476 32.830 1.00 17.45 295 GLU B C 1
ATOM 4282 O O . GLU B 1 295 ? 22.229 15.386 32.192 1.00 20.30 295 GLU B O 1
ATOM 4288 N N . ILE B 1 296 ? 23.339 16.043 34.027 1.00 18.55 296 ILE B N 1
ATOM 4289 C CA . ILE B 1 296 ? 22.149 16.577 34.676 1.00 20.59 296 ILE B CA 1
ATOM 4290 C C . ILE B 1 296 ? 22.376 18.035 35.053 1.00 23.44 296 ILE B C 1
ATOM 4291 O O . ILE B 1 296 ? 23.261 18.352 35.851 1.00 20.06 296 ILE B O 1
ATOM 4296 N N . ARG B 1 297 ? 21.573 18.918 34.462 1.00 23.58 297 ARG B N 1
ATOM 4297 C CA . ARG B 1 297 ? 21.793 20.359 34.563 1.00 22.99 297 ARG B CA 1
ATOM 4298 C C . ARG B 1 297 ? 20.876 21.039 35.576 1.00 25.07 297 ARG B C 1
ATOM 4299 O O . ARG B 1 297 ? 21.324 21.866 36.373 1.00 24.18 297 ARG B O 1
ATOM 4307 N N . ASP B 1 298 ? 19.591 20.701 35.534 1.00 22.63 298 ASP B N 1
ATOM 4308 C CA . ASP B 1 298 ? 18.616 21.341 36.407 1.00 21.91 298 ASP B CA 1
ATOM 4309 C C . ASP B 1 298 ? 17.532 20.356 36.823 1.00 21.99 298 ASP B C 1
ATOM 4310 O O . ASP B 1 298 ? 16.537 20.179 36.121 1.00 23.03 298 ASP B O 1
ATOM 4315 N N . LEU B 1 299 ? 17.731 19.722 37.973 1.00 21.29 299 LEU B N 1
ATOM 4316 C CA . LEU B 1 299 ? 16.781 18.744 38.485 1.00 18.17 299 LEU B CA 1
ATOM 4317 C C . LEU B 1 299 ? 16.237 19.169 39.843 1.00 19.62 299 LEU B C 1
ATOM 4318 O O . LEU B 1 299 ? 16.996 19.466 40.766 1.00 20.55 299 LEU B O 1
ATOM 4323 N N . ARG B 1 300 ? 14.914 19.201 39.955 1.00 17.23 300 ARG B N 1
ATOM 4324 C CA . ARG B 1 300 ? 14.255 19.529 41.211 1.00 19.57 300 ARG B CA 1
ATOM 4325 C C . ARG B 1 300 ? 13.527 18.302 41.744 1.00 19.01 300 ARG B C 1
ATOM 4326 O O . ARG B 1 300 ? 12.812 17.632 41.001 1.00 19.63 300 ARG B O 1
ATOM 4334 N N . ILE B 1 301 ? 13.718 18.002 43.025 1.00 17.76 301 ILE B N 1
ATOM 4335 C CA . ILE B 1 301 ? 13.091 16.834 43.639 1.00 17.55 301 ILE B CA 1
ATOM 4336 C C . ILE B 1 301 ? 12.428 17.199 44.964 1.00 17.92 301 ILE B C 1
ATOM 4337 O O . ILE B 1 301 ? 13.051 17.819 45.825 1.00 21.93 301 ILE B O 1
ATOM 4342 N N . LYS B 1 302 ? 11.164 16.812 45.119 1.00 18.78 302 LYS B N 1
ATOM 4343 C CA . LYS B 1 302 ? 10.413 17.100 46.339 1.00 24.73 302 LYS B CA 1
ATOM 4344 C C . LYS B 1 302 ? 11.140 16.588 47.582 1.00 23.96 302 LYS B C 1
ATOM 4345 O O . LYS B 1 302 ? 11.442 15.401 47.685 1.00 21.61 302 LYS B O 1
ATOM 4351 N N . GLY B 1 303 ? 11.430 17.497 48.508 1.00 24.18 303 GLY B N 1
ATOM 4352 C CA . GLY B 1 303 ? 12.087 17.150 49.756 1.00 27.82 303 GLY B CA 1
ATOM 4353 C C . GLY B 1 303 ? 13.446 16.501 49.573 1.00 24.93 303 GLY B C 1
ATOM 4354 O O . GLY B 1 303 ? 13.823 15.613 50.335 1.00 25.11 303 GLY B O 1
ATOM 4355 N N . TYR B 1 304 ? 14.186 16.951 48.565 1.00 23.34 304 TYR B N 1
ATOM 4356 C CA . TYR B 1 304 ? 15.472 16.345 48.240 1.00 20.46 304 TYR B CA 1
ATOM 4357 C C . TYR B 1 304 ? 16.519 16.512 49.336 1.00 25.09 304 TYR B C 1
ATOM 4358 O O . TYR B 1 304 ? 16.679 17.590 49.911 1.00 24.02 304 TYR B O 1
ATOM 4367 N N . LYS B 1 305 ? 17.223 15.420 49.613 1.00 26.77 305 LYS B N 1
ATOM 4368 C CA . LYS B 1 305 ? 18.432 15.435 50.426 1.00 26.15 305 LYS B CA 1
ATOM 4369 C C . LYS B 1 305 ? 19.431 14.518 49.736 1.00 25.66 305 LYS B C 1
ATOM 4370 O O . LYS B 1 305 ? 19.027 13.607 49.016 1.00 23.24 305 LYS B O 1
ATOM 4376 N N . GLU B 1 306 ? 20.725 14.754 49.931 1.00 29.64 306 GLU B N 1
ATOM 4377 C CA . GLU B 1 306 ? 21.726 13.916 49.277 1.00 31.59 306 GLU B CA 1
ATOM 4378 C C . GLU B 1 306 ? 21.550 12.462 49.705 1.00 26.52 306 GLU B C 1
ATOM 4379 O O . GLU B 1 306 ? 21.437 12.162 50.893 1.00 31.32 306 GLU B O 1
ATOM 4385 N N . GLY B 1 307 ? 21.492 11.569 48.722 1.00 27.08 307 GLY B N 1
ATOM 4386 C CA . GLY B 1 307 ? 21.240 10.163 48.977 1.00 26.01 307 GLY B CA 1
ATOM 4387 C C . GLY B 1 307 ? 19.757 9.861 49.074 1.00 26.15 307 GLY B C 1
ATOM 4388 O O . GLY B 1 307 ? 19.353 8.699 49.157 1.00 30.74 307 GLY B O 1
ATOM 4389 N N . LYS B 1 308 ? 18.944 10.913 49.060 1.00 25.79 308 LYS B N 1
ATOM 4390 C CA . LYS B 1 308 ? 17.495 10.772 49.177 1.00 26.75 308 LYS B CA 1
ATOM 4391 C C . LYS B 1 308 ? 16.761 11.581 48.109 1.00 21.70 308 LYS B C 1
ATOM 4392 O O . LYS B 1 308 ? 16.257 12.668 48.390 1.00 21.63 308 LYS B O 1
ATOM 4398 N N . PRO B 1 309 ? 16.681 11.048 46.880 1.00 22.00 309 PRO B N 1
ATOM 4399 C CA . PRO B 1 309 ? 17.223 9.762 46.434 1.00 21.08 309 PRO B CA 1
ATOM 4400 C C . PRO B 1 309 ? 18.632 9.893 45.867 1.00 21.54 309 PRO B C 1
ATOM 4401 O O . PRO B 1 309 ? 19.086 11.014 45.628 1.00 21.55 309 PRO B O 1
ATOM 4405 N N . PRO B 1 310 ? 19.323 8.761 45.659 1.00 21.75 310 PRO B N 1
ATOM 4406 C CA . PRO B 1 310 ? 20.558 8.801 44.870 1.00 20.68 310 PRO B CA 1
ATOM 4407 C C . PRO B 1 310 ? 20.252 9.282 43.456 1.00 20.94 310 PRO B C 1
ATOM 4408 O O . PRO B 1 310 ? 19.232 8.894 42.887 1.00 19.27 310 PRO B O 1
ATOM 4412 N N . VAL B 1 311 ? 21.112 10.127 42.902 1.00 18.83 311 VAL B N 1
ATOM 4413 C CA . VAL B 1 311 ? 20.834 10.737 41.609 1.00 17.73 311 VAL B CA 1
ATOM 4414 C C . VAL B 1 311 ? 21.488 9.935 40.492 1.00 20.33 311 VAL B C 1
ATOM 4415 O O . VAL B 1 311 ? 20.821 9.166 39.804 1.00 21.00 311 VAL B O 1
ATOM 4419 N N . CYS B 1 312 ? 22.795 10.096 40.319 1.00 19.55 312 CYS B N 1
ATOM 4420 C CA . CYS B 1 312 ? 23.506 9.333 39.302 1.00 18.04 312 CYS B CA 1
ATOM 4421 C C . CYS B 1 312 ? 24.240 8.152 39.923 1.00 16.85 312 CYS B C 1
ATOM 4422 O O . CYS B 1 312 ? 25.134 8.332 40.747 1.00 18.53 312 CYS B O 1
ATOM 4425 N N . GLU B 1 313 ? 23.854 6.943 39.528 1.00 16.74 313 GLU B N 1
ATOM 4426 C CA . GLU B 1 313 ? 24.507 5.738 40.023 1.00 18.18 313 GLU B CA 1
ATOM 4427 C C . GLU B 1 313 ? 25.253 5.021 38.905 1.00 16.12 313 GLU B C 1
ATOM 4428 O O . GLU B 1 313 ? 24.724 4.845 37.807 1.00 17.43 313 GLU B O 1
ATOM 4434 N N . GLU B 1 314 ? 26.485 4.609 39.190 1.00 17.10 314 GLU B N 1
ATOM 4435 C CA . GLU B 1 314 ? 27.303 3.904 38.208 1.00 17.16 314 GLU B CA 1
ATOM 4436 C C . GLU B 1 314 ? 27.202 2.392 38.392 1.00 13.87 314 GLU B C 1
ATOM 4437 O O . GLU B 1 314 ? 27.234 1.886 39.515 1.00 17.13 314 GLU B O 1
ATOM 4443 N N . PHE B 1 315 ? 27.067 1.688 37.274 1.00 15.73 315 PHE B N 1
ATOM 4444 C CA . PHE B 1 315 ? 26.943 0.234 37.259 1.00 17.30 315 PHE B CA 1
ATOM 4445 C C . PHE B 1 315 ? 28.022 -0.389 36.385 1.00 17.32 315 PHE B C 1
ATOM 4446 O O . PHE B 1 315 ? 28.674 0.301 35.600 1.00 18.28 315 PHE B O 1
ATOM 4454 N N . ASN B 1 316 ? 28.197 -1.698 36.518 1.00 18.91 316 ASN B N 1
ATOM 4455 C CA . ASN B 1 316 ? 28.970 -2.465 35.555 1.00 18.83 316 ASN B CA 1
ATOM 4456 C C . ASN B 1 316 ? 28.005 -3.154 34.603 1.00 17.41 316 ASN B C 1
ATOM 4457 O O . ASN B 1 316 ? 27.226 -4.008 35.019 1.00 16.45 316 ASN B O 1
ATOM 4462 N N . GLY B 1 317 ? 28.037 -2.767 33.332 1.00 18.17 317 GLY B N 1
ATOM 4463 C CA . GLY B 1 317 ? 27.149 -3.358 32.345 1.00 17.03 317 GLY B CA 1
ATOM 4464 C C . GLY B 1 317 ? 27.641 -4.725 31.908 1.00 18.53 317 GLY B C 1
ATOM 4465 O O . GLY B 1 317 ? 28.832 -4.909 31.662 1.00 20.24 317 GLY B O 1
ATOM 4466 N N . VAL B 1 318 ? 26.732 -5.691 31.815 1.00 17.25 318 VAL B N 1
ATOM 4467 C CA . VAL B 1 318 ? 27.120 -7.039 31.414 1.00 18.20 318 VAL B CA 1
ATOM 4468 C C . VAL B 1 318 ? 26.304 -7.561 30.238 1.00 19.27 318 VAL B C 1
ATOM 4469 O O . VAL B 1 318 ? 25.242 -7.032 29.913 1.00 20.03 318 VAL B O 1
ATOM 4473 N N . GLU B 1 319 ? 26.824 -8.604 29.601 1.00 22.54 319 GLU B N 1
ATOM 4474 C CA . GLU B 1 319 ? 26.109 -9.303 28.545 1.00 24.08 319 GLU B CA 1
ATOM 4475 C C . GLU B 1 319 ? 25.011 -10.169 29.155 1.00 27.53 319 GLU B C 1
ATOM 4476 O O . GLU B 1 319 ? 25.207 -10.755 30.219 1.00 28.15 319 GLU B O 1
ATOM 4482 N N . LYS B 1 320 ? 23.861 -10.243 28.488 1.00 24.02 320 LYS B N 1
ATOM 4483 C CA . LYS B 1 320 ? 22.738 -11.036 28.987 1.00 29.94 320 LYS B CA 1
ATOM 4484 C C . LYS B 1 320 ? 23.143 -12.480 29.255 1.00 29.80 320 LYS B C 1
ATOM 4485 O O . LYS B 1 320 ? 23.772 -13.126 28.415 1.00 26.62 320 LYS B O 1
ATOM 4491 N N . GLY B 1 321 ? 22.788 -12.972 30.437 1.00 31.30 321 GLY B N 1
ATOM 4492 C CA . GLY B 1 321 ? 23.076 -14.342 30.816 1.00 28.65 321 GLY B CA 1
ATOM 4493 C C . GLY B 1 321 ? 24.423 -14.526 31.486 1.00 32.76 321 GLY B C 1
ATOM 4494 O O . GLY B 1 321 ? 24.720 -15.599 32.012 1.00 31.55 321 GLY B O 1
ATOM 4495 N N . LYS B 1 322 ? 25.245 -13.481 31.471 1.00 30.69 322 LYS B N 1
ATOM 4496 C CA . LYS B 1 322 ? 26.582 -13.567 32.048 1.00 25.54 322 LYS B CA 1
ATOM 4497 C C . LYS B 1 322 ? 26.706 -12.758 33.336 1.00 29.80 322 LYS B C 1
ATOM 4498 O O . LYS B 1 322 ? 27.538 -11.857 33.440 1.00 26.85 322 LYS B O 1
ATOM 4504 N N . GLY B 1 323 ? 25.872 -13.091 34.315 1.00 25.68 323 GLY B N 1
ATOM 4505 C CA . GLY B 1 323 ? 25.973 -12.497 35.634 1.00 25.30 323 GLY B CA 1
ATOM 4506 C C . GLY B 1 323 ? 25.135 -11.248 35.818 1.00 26.09 323 GLY B C 1
ATOM 4507 O O . GLY B 1 323 ? 24.404 -10.831 34.919 1.00 25.29 323 GLY B O 1
ATOM 4508 N N . LYS B 1 324 ? 25.249 -10.654 37.000 1.00 23.18 324 LYS B N 1
ATOM 4509 C CA . LYS B 1 324 ? 24.492 -9.461 37.346 1.00 21.39 324 LYS B CA 1
ATOM 4510 C C . LYS B 1 324 ? 25.212 -8.194 36.928 1.00 21.52 324 LYS B C 1
ATOM 4511 O O . LYS B 1 324 ? 26.428 -8.193 36.736 1.00 20.58 324 LYS B O 1
ATOM 4517 N N . SER B 1 325 ? 24.451 -7.115 36.791 1.00 19.17 325 SER B N 1
ATOM 4518 C CA . SER B 1 325 ? 25.036 -5.792 36.631 1.00 19.44 325 SER B CA 1
ATOM 4519 C C . SER B 1 325 ? 25.198 -5.161 38.006 1.00 20.39 325 SER B C 1
ATOM 4520 O O . SER B 1 325 ? 24.240 -4.637 38.573 1.00 18.62 325 SER B O 1
ATOM 4523 N N . ASP B 1 326 ? 26.407 -5.231 38.550 1.00 17.46 326 ASP B N 1
ATOM 4524 C CA . ASP B 1 326 ? 26.660 -4.729 39.894 1.00 16.84 326 ASP B CA 1
ATOM 4525 C C . ASP B 1 326 ? 26.547 -3.211 39.946 1.00 17.46 326 ASP B C 1
ATOM 4526 O O . ASP B 1 326 ? 26.840 -2.520 38.967 1.00 17.89 326 ASP B O 1
ATOM 4531 N N . LYS B 1 327 ? 26.117 -2.700 41.094 1.00 15.59 327 LYS B N 1
ATOM 4532 C CA . LYS B 1 327 ? 26.038 -1.262 41.310 1.00 17.93 327 LYS B CA 1
ATOM 4533 C C . LYS B 1 327 ? 27.230 -0.780 42.119 1.00 15.72 327 LYS B C 1
ATOM 4534 O O . LYS B 1 327 ? 27.515 -1.316 43.185 1.00 17.17 327 LYS B O 1
ATOM 4540 N N . TYR B 1 328 ? 27.930 0.226 41.604 1.00 15.44 328 TYR B N 1
ATOM 4541 C CA . TYR B 1 328 ? 29.058 0.812 42.316 1.00 17.17 328 TYR B CA 1
ATOM 4542 C C . TYR B 1 328 ? 28.596 1.826 43.360 1.00 18.69 328 TYR B C 1
ATOM 4543 O O . TYR B 1 328 ? 29.254 2.021 44.382 1.00 19.39 328 TYR B O 1
ATOM 4552 N N . GLY B 1 329 ? 27.469 2.479 43.094 1.00 17.45 329 GLY B N 1
ATOM 4553 C CA . GLY B 1 329 ? 26.942 3.476 44.009 1.00 18.67 329 GLY B CA 1
ATOM 4554 C C . GLY B 1 329 ? 26.703 4.815 43.338 1.00 20.05 329 GLY B C 1
ATOM 4555 O O . GLY B 1 329 ? 26.799 4.925 42.116 1.00 17.86 329 GLY B O 1
ATOM 4556 N N . GLU B 1 330 ? 26.387 5.828 44.141 1.00 15.22 330 GLU B N 1
ATOM 4557 C CA . GLU B 1 330 ? 26.101 7.168 43.631 1.00 17.33 330 GLU B CA 1
ATOM 4558 C C . GLU B 1 330 ? 27.378 7.977 43.431 1.00 19.00 330 GLU B C 1
ATOM 4559 O O . GLU B 1 330 ? 28.266 7.960 44.280 1.00 15.36 330 GLU B O 1
ATOM 4565 N N . PHE B 1 331 ? 27.465 8.691 42.313 1.00 17.67 331 PHE B N 1
ATOM 4566 C CA . PHE B 1 331 ? 28.652 9.490 42.024 1.00 18.39 331 PHE B CA 1
ATOM 4567 C C . PHE B 1 331 ? 28.330 10.901 41.537 1.00 20.76 331 PHE B C 1
ATOM 4568 O O . PHE B 1 331 ? 27.259 11.162 40.983 1.00 20.00 331 PHE B O 1
ATOM 4576 N N . TRP B 1 332 ? 29.280 11.802 41.763 1.00 22.58 332 TRP B N 1
ATOM 4577 C CA . TRP B 1 332 ? 29.168 13.194 41.350 1.00 21.87 332 TRP B CA 1
ATOM 4578 C C . TRP B 1 332 ? 30.439 13.617 40.625 1.00 24.68 332 TRP B C 1
ATOM 4579 O O . TRP B 1 332 ? 31.539 13.236 41.030 1.00 21.49 332 TRP B O 1
ATOM 4590 N N . ASP B 1 333 ? 30.279 14.401 39.562 1.00 24.26 333 ASP B N 1
ATOM 4591 C CA . ASP B 1 333 ? 31.403 14.989 38.832 1.00 26.96 333 ASP B CA 1
ATOM 4592 C C . ASP B 1 333 ? 32.423 13.951 38.370 1.00 27.22 333 ASP B C 1
ATOM 4593 O O . ASP B 1 333 ? 33.627 14.123 38.565 1.00 26.07 333 ASP B O 1
ATOM 4598 N N . THR B 1 334 ? 31.935 12.875 37.762 1.00 24.30 334 THR B N 1
ATOM 4599 C CA . THR B 1 334 ? 32.807 11.860 37.182 1.00 23.37 334 THR B CA 1
ATOM 4600 C C . THR B 1 334 ? 32.595 11.796 35.677 1.00 22.27 334 THR B C 1
ATOM 4601 O O . THR B 1 334 ? 31.715 12.472 35.146 1.00 23.84 334 THR B O 1
ATOM 4605 N N . LYS B 1 335 ? 33.398 10.984 34.996 1.00 21.01 335 LYS B N 1
ATOM 4606 C CA . LYS B 1 335 ? 33.304 10.852 33.545 1.00 26.49 335 LYS B CA 1
ATOM 4607 C C . LYS B 1 335 ? 31.921 10.374 33.112 1.00 25.04 335 LYS B C 1
ATOM 4608 O O . LYS B 1 335 ? 31.403 10.803 32.084 1.00 25.04 335 LYS B O 1
ATOM 4614 N N . ASN B 1 336 ? 31.323 9.491 33.905 1.00 22.56 336 ASN B N 1
ATOM 4615 C CA . ASN B 1 336 ? 30.023 8.923 33.567 1.00 21.06 336 ASN B CA 1
ATOM 4616 C C . ASN B 1 336 ? 28.855 9.655 34.218 1.00 18.94 336 ASN B C 1
ATOM 4617 O O . ASN B 1 336 ? 27.735 9.618 33.713 1.00 22.79 336 ASN B O 1
ATOM 4622 N N . CYS B 1 337 ? 29.115 10.299 35.351 1.00 22.17 337 CYS B N 1
ATOM 4623 C CA . CYS B 1 337 ? 28.091 11.076 36.037 1.00 19.96 337 CYS B CA 1
ATOM 4624 C C . CYS B 1 337 ? 28.438 12.557 35.994 1.00 20.71 337 CYS B C 1
ATOM 4625 O O . CYS B 1 337 ? 29.023 13.098 36.934 1.00 21.82 337 CYS B O 1
ATOM 4628 N N . LYS B 1 338 ? 28.080 13.202 34.889 1.00 20.01 338 LYS B N 1
ATOM 4629 C CA . LYS B 1 338 ? 28.331 14.627 34.719 1.00 22.44 338 LYS B CA 1
ATOM 4630 C C . LYS B 1 338 ? 27.238 15.416 35.424 1.00 22.41 338 LYS B C 1
ATOM 4631 O O . LYS B 1 338 ? 26.361 15.996 34.787 1.00 24.07 338 LYS B O 1
ATOM 4637 N N . VAL B 1 339 ? 27.290 15.412 36.751 1.00 21.51 339 VAL B N 1
ATOM 4638 C CA . VAL B 1 339 ? 26.322 16.132 37.564 1.00 21.75 339 VAL B CA 1
ATOM 4639 C C . VAL B 1 339 ? 26.980 16.586 38.860 1.00 23.57 339 VAL B C 1
ATOM 4640 O O . VAL B 1 339 ? 27.713 15.827 39.499 1.00 24.88 339 VAL B O 1
ATOM 4644 N N . SER B 1 340 ? 26.736 17.838 39.231 1.00 22.75 340 SER B N 1
ATOM 4645 C CA . SER B 1 340 ? 27.248 18.374 40.483 1.00 26.79 340 SER B CA 1
ATOM 4646 C C . SER B 1 340 ? 26.108 18.500 41.481 1.00 26.81 340 SER B C 1
ATOM 4647 O O . SER B 1 340 ? 24.940 18.483 41.099 1.00 25.89 340 SER B O 1
ATOM 4650 N N . ARG B 1 341 ? 26.445 18.626 42.759 1.00 28.65 341 ARG B N 1
ATOM 4651 C CA . ARG B 1 341 ? 25.429 18.724 43.798 1.00 27.21 341 ARG B CA 1
ATOM 4652 C C . ARG B 1 341 ? 24.597 19.996 43.643 1.00 30.65 341 ARG B C 1
ATOM 4653 O O . ARG B 1 341 ? 23.460 20.062 44.108 1.00 30.84 341 ARG B O 1
ATOM 4661 N N . SER B 1 342 ? 25.162 20.996 42.971 1.00 27.82 342 SER B N 1
ATOM 4662 C CA . SER B 1 342 ? 24.447 22.241 42.712 1.00 29.00 342 SER B CA 1
ATOM 4663 C C . SER B 1 342 ? 23.405 22.081 41.603 1.00 28.82 342 SER B C 1
ATOM 4664 O O . SER B 1 342 ? 22.528 22.930 41.444 1.00 31.74 342 SER B O 1
ATOM 4667 N N . ASN B 1 343 ? 23.505 20.997 40.838 1.00 26.98 343 ASN B N 1
ATOM 4668 C CA . ASN B 1 343 ? 22.561 20.733 39.752 1.00 24.82 343 ASN B CA 1
ATOM 4669 C C . ASN B 1 343 ? 21.261 20.106 40.241 1.00 26.86 343 ASN B C 1
ATOM 4670 O O . ASN B 1 343 ? 20.282 20.032 39.500 1.00 21.07 343 ASN B O 1
ATOM 4675 N N . VAL B 1 344 ? 21.267 19.632 41.481 1.00 22.91 344 VAL B N 1
ATOM 4676 C CA . VAL B 1 344 ? 20.097 18.981 42.053 1.00 20.65 344 VAL B CA 1
ATOM 4677 C C . VAL B 1 344 ? 19.662 19.740 43.299 1.00 21.47 344 VAL B C 1
ATOM 4678 O O . VAL B 1 344 ? 20.456 19.952 44.212 1.00 25.22 344 VAL B O 1
ATOM 4682 N N . LYS B 1 345 ? 18.400 20.157 43.327 1.00 20.35 345 LYS B N 1
ATOM 4683 C CA . LYS B 1 345 ? 17.890 20.974 44.420 1.00 22.87 345 LYS B CA 1
ATOM 4684 C C . LYS B 1 345 ? 16.510 20.519 44.887 1.00 22.39 345 LYS B C 1
ATOM 4685 O O . LYS B 1 345 ? 15.770 19.886 44.131 1.00 21.10 345 LYS B O 1
ATOM 4691 N N . PRO B 1 346 ? 16.162 20.835 46.145 1.00 21.76 346 PRO B N 1
ATOM 4692 C CA . PRO B 1 346 ? 14.801 20.586 46.627 1.00 22.38 346 PRO B CA 1
ATOM 4693 C C . PRO B 1 346 ? 13.777 21.365 45.807 1.00 23.11 346 PRO B C 1
ATOM 4694 O O . PRO B 1 346 ? 14.053 22.485 45.369 1.00 21.89 346 PRO B O 1
ATOM 4698 N N . LEU B 1 347 ? 12.611 20.768 45.599 1.00 21.52 347 LEU B N 1
ATOM 4699 C CA . LEU B 1 347 ? 11.543 21.425 44.859 1.00 25.07 347 LEU B CA 1
ATOM 4700 C C . LEU B 1 347 ? 10.941 22.544 45.699 1.00 29.63 347 LEU B C 1
ATOM 4701 O O . LEU B 1 347 ? 10.892 23.705 45.285 1.00 26.06 347 LEU B O 1
#

Nearest PDB structures (foldseek):
  4u49-assembly2_B  TM=1.003E+00  e=1.887E-61  Pectobacterium carotovorum
  4u4b-assembly1_A  TM=9.703E-01  e=9.234E-53  Pectobacterium carotovorum
  3b4n-assembly2_B  TM=9.841E-01  e=1.903E-45  Dickeya chrysanthemi
  3b8y-assembly1_A  TM=9.850E-01  e=5.358E-42  Dickeya chrysanthemi
  3b90-assembly1_A  TM=9.916E-01  e=1.633E-30  Dickeya chrysanthemi